Protein AF-H0E325-F1 (afdb_monomer)

Structure (mmCIF, N/CA/C/O backbone):
data_AF-H0E325-F1
#
_entry.id   AF-H0E325-F1
#
loop_
_atom_site.group_PDB
_atom_site.id
_atom_site.type_symbol
_atom_site.label_atom_id
_atom_site.label_alt_id
_atom_site.label_comp_id
_atom_site.label_asym_id
_atom_site.label_entity_id
_atom_site.label_seq_id
_atom_site.pdbx_PDB_ins_code
_atom_site.Cartn_x
_atom_site.Cartn_y
_atom_site.Cartn_z
_atom_site.occupancy
_atom_site.B_iso_or_equiv
_atom_site.auth_seq_id
_atom_site.auth_comp_id
_atom_site.auth_asym_id
_atom_site.auth_atom_id
_atom_site.pdbx_PDB_model_num
ATOM 1 N N . MET A 1 1 ? -20.966 -1.957 -8.259 1.00 52.84 1 MET A N 1
ATOM 2 C CA . MET A 1 1 ? -20.353 -0.787 -7.591 1.00 52.84 1 MET A CA 1
ATOM 3 C C . MET A 1 1 ? -18.912 -0.720 -8.062 1.00 52.84 1 MET A C 1
ATOM 5 O O . MET A 1 1 ? -18.316 -1.773 -8.241 1.00 52.84 1 MET A O 1
ATOM 9 N N . THR A 1 2 ? -18.382 0.460 -8.349 1.00 86.50 2 THR A N 1
ATOM 10 C CA . THR A 1 2 ? -16.949 0.639 -8.628 1.00 86.50 2 THR A CA 1
ATOM 11 C C . THR A 1 2 ? -16.149 0.508 -7.328 1.00 86.50 2 THR A C 1
ATOM 13 O O . THR A 1 2 ? -16.736 0.579 -6.248 1.00 86.50 2 THR A O 1
ATOM 16 N N . ALA A 1 3 ? -14.838 0.277 -7.420 1.00 94.88 3 ALA A N 1
ATOM 17 C CA . ALA A 1 3 ? -13.956 0.323 -6.256 1.00 94.88 3 ALA A CA 1
ATOM 18 C C . ALA A 1 3 ? -14.007 1.713 -5.584 1.00 94.88 3 ALA A C 1
ATOM 20 O O . ALA A 1 3 ? -14.199 2.723 -6.264 1.00 94.88 3 ALA A O 1
ATOM 21 N N . ILE A 1 4 ? -13.857 1.748 -4.263 1.00 97.56 4 ILE A N 1
ATOM 22 C CA . ILE A 1 4 ? -13.925 2.924 -3.397 1.00 97.56 4 ILE A CA 1
ATOM 23 C C . ILE A 1 4 ? -12.589 3.009 -2.662 1.00 97.56 4 ILE A C 1
ATOM 25 O O . ILE A 1 4 ? -12.263 2.120 -1.878 1.00 97.56 4 ILE A O 1
ATOM 29 N N . ASP A 1 5 ? -11.814 4.056 -2.930 1.00 98.00 5 ASP A N 1
ATOM 30 C CA . ASP A 1 5 ? -10.609 4.369 -2.159 1.00 98.00 5 ASP A CA 1
ATOM 31 C C . ASP A 1 5 ? -11.036 4.980 -0.822 1.00 98.00 5 ASP A C 1
ATOM 33 O O . ASP A 1 5 ? -11.627 6.059 -0.808 1.00 98.00 5 ASP A O 1
ATOM 37 N N . ILE A 1 6 ? -10.759 4.284 0.278 1.00 98.31 6 ILE A N 1
ATOM 38 C CA . ILE A 1 6 ? -11.086 4.731 1.639 1.00 98.31 6 ILE A CA 1
ATOM 39 C C . ILE A 1 6 ? -9.834 5.241 2.361 1.00 98.31 6 ILE A C 1
ATOM 41 O O . ILE A 1 6 ? -9.751 5.176 3.584 1.00 98.31 6 ILE A O 1
ATOM 45 N N . SER A 1 7 ? -8.842 5.726 1.607 1.00 98.00 7 SER A N 1
ATOM 46 C CA . SER A 1 7 ? -7.568 6.195 2.153 1.00 98.00 7 SER A CA 1
ATOM 47 C C . SER A 1 7 ? -7.468 7.719 2.182 1.00 98.00 7 SER A C 1
ATOM 49 O O . SER A 1 7 ? -7.689 8.406 1.175 1.00 98.00 7 SER A O 1
ATOM 51 N N . MET A 1 8 ? -7.022 8.241 3.317 1.00 96.56 8 MET A N 1
ATOM 52 C CA . MET A 1 8 ? -6.625 9.628 3.514 1.00 96.56 8 MET A CA 1
ATOM 53 C C . MET A 1 8 ? -5.239 9.873 2.911 1.00 96.56 8 MET A C 1
ATOM 55 O O . MET A 1 8 ? -4.301 9.120 3.172 1.00 96.56 8 MET A O 1
ATOM 59 N N . SER A 1 9 ? -5.089 10.946 2.126 1.00 95.88 9 SER A N 1
ATOM 60 C CA . SER A 1 9 ? -3.762 11.365 1.662 1.00 95.88 9 SER A CA 1
ATOM 61 C C . SER A 1 9 ? -2.897 11.834 2.833 1.00 95.88 9 SER A C 1
ATOM 63 O O . SER A 1 9 ? -3.380 12.526 3.731 1.00 95.88 9 SER A O 1
ATOM 65 N N . VAL A 1 10 ? -1.606 11.520 2.776 1.00 97.44 10 VAL A N 1
ATOM 66 C CA . VAL A 1 10 ? -0.579 12.006 3.697 1.00 97.44 10 VAL A CA 1
ATOM 67 C C . VAL A 1 10 ? -0.067 13.354 3.207 1.00 97.44 10 VAL A C 1
ATOM 69 O O . VAL A 1 10 ? 0.354 13.484 2.059 1.00 97.44 10 VAL A O 1
ATOM 72 N N . PHE A 1 11 ? -0.105 14.370 4.066 1.00 96.50 11 PHE A N 1
ATOM 73 C CA . PHE A 1 11 ? 0.420 15.702 3.767 1.00 96.50 11 PHE A CA 1
ATOM 74 C C . PHE A 1 11 ? 0.798 16.448 5.054 1.00 96.50 11 PHE A C 1
ATOM 76 O O . PHE A 1 11 ? 0.156 16.237 6.087 1.00 96.50 11 PHE A O 1
ATOM 83 N N . PRO A 1 12 ? 1.789 17.357 5.012 1.00 95.38 12 PRO A N 1
ATOM 84 C CA . PRO A 1 12 ? 2.077 18.234 6.143 1.00 95.38 12 PRO A CA 1
ATOM 85 C C . PRO A 1 12 ? 0.849 19.072 6.527 1.00 95.38 12 PRO A C 1
ATOM 87 O O . PRO A 1 12 ? 0.294 19.789 5.693 1.00 95.38 12 PRO A O 1
ATOM 90 N N . GLY A 1 13 ? 0.431 18.997 7.791 1.00 93.56 13 GLY A N 1
ATOM 91 C CA . GLY A 1 13 ? -0.750 19.693 8.313 1.00 93.56 13 GLY A CA 1
ATOM 92 C C . GLY A 1 13 ? -2.027 18.850 8.351 1.00 93.56 13 GLY A C 1
ATOM 93 O O . GLY A 1 13 ? -3.088 19.389 8.656 1.00 93.56 13 GLY A O 1
ATOM 94 N N . MET A 1 14 ? -1.958 17.552 8.046 1.00 94.56 14 MET A N 1
ATOM 95 C CA . MET A 1 14 ? -3.084 16.635 8.241 1.00 94.56 14 MET A CA 1
ATOM 96 C C . MET A 1 14 ? -3.382 16.382 9.728 1.00 94.56 14 MET A C 1
ATOM 98 O O . MET A 1 14 ? -2.518 16.575 10.589 1.00 94.56 14 MET A O 1
ATOM 102 N N . LEU A 1 15 ? -4.584 15.879 10.034 1.00 93.50 15 LEU A N 1
ATOM 103 C CA . LEU A 1 15 ? -4.890 15.340 11.360 1.00 93.50 15 LEU A CA 1
ATOM 104 C C . LEU A 1 15 ? -3.925 14.200 11.702 1.00 93.50 15 LEU A C 1
ATOM 106 O O . LEU A 1 15 ? -3.900 13.174 11.019 1.00 93.50 15 LEU A O 1
ATOM 110 N N . HIS A 1 16 ? -3.143 14.394 12.761 1.00 91.81 16 HIS A N 1
ATOM 111 C CA . HIS A 1 16 ? -2.135 13.442 13.203 1.00 91.81 16 HIS A CA 1
ATOM 112 C C . HIS A 1 16 ? -1.891 13.586 14.719 1.00 91.81 16 HIS A C 1
ATOM 114 O O . HIS A 1 16 ? -1.746 14.718 15.191 1.00 91.81 16 HIS A O 1
ATOM 120 N N . PRO A 1 17 ? -1.815 12.484 15.492 1.00 83.06 17 PRO A N 1
ATOM 121 C CA . PRO A 1 17 ? -1.718 12.537 16.957 1.00 83.06 17 PRO A CA 1
ATOM 122 C C . PRO A 1 17 ? -0.326 12.931 17.479 1.00 83.06 17 PRO A C 1
ATOM 124 O O . PRO A 1 17 ? -0.172 13.285 18.647 1.00 83.06 17 PRO A O 1
ATOM 127 N N . GLY A 1 18 ? 0.700 12.862 16.626 1.00 86.56 18 GLY A N 1
ATOM 128 C CA . GLY A 1 18 ? 2.094 13.140 16.976 1.00 86.56 18 GLY A CA 1
ATOM 129 C C . GLY A 1 18 ? 2.758 14.184 16.079 1.00 86.56 18 GLY A C 1
ATOM 130 O O . GLY A 1 18 ? 2.104 15.047 15.497 1.00 86.56 18 GLY A O 1
ATOM 131 N N . ARG A 1 19 ? 4.086 14.082 15.927 1.00 91.31 19 ARG A N 1
ATOM 132 C CA . ARG A 1 19 ? 4.852 14.939 15.006 1.00 91.31 19 ARG A CA 1
ATOM 133 C C . ARG A 1 19 ? 4.289 14.828 13.588 1.00 91.31 19 ARG A C 1
ATOM 135 O O . ARG A 1 19 ? 4.073 13.723 13.106 1.00 91.31 19 ARG A O 1
ATOM 142 N N . GLN A 1 20 ? 4.074 15.978 12.960 1.00 94.56 20 GLN A N 1
ATOM 143 C CA . GLN A 1 20 ? 3.557 16.080 11.598 1.00 94.56 20 GLN A CA 1
ATOM 144 C C . GLN A 1 20 ? 4.503 15.420 10.583 1.00 94.56 20 GLN A C 1
ATOM 146 O O . GLN A 1 20 ? 5.721 15.498 10.772 1.00 94.56 20 GLN A O 1
ATOM 151 N N . PRO A 1 21 ? 3.968 14.803 9.510 1.00 96.56 21 PRO A N 1
ATOM 152 C CA . PRO A 1 21 ? 4.792 14.361 8.398 1.00 96.56 21 PRO A CA 1
ATOM 153 C C . PRO A 1 21 ? 5.432 15.562 7.699 1.00 96.56 21 PRO A C 1
ATOM 155 O O . PRO A 1 21 ? 4.821 16.621 7.538 1.00 96.56 21 PRO A O 1
ATOM 158 N N . GLU A 1 22 ? 6.668 15.377 7.261 1.00 97.44 22 GLU A N 1
ATOM 159 C CA . GLU A 1 22 ? 7.464 16.375 6.553 1.00 97.44 22 GLU A CA 1
ATOM 160 C C . GLU A 1 22 ? 7.937 15.777 5.225 1.00 97.44 22 GLU A C 1
ATOM 162 O O . GLU A 1 22 ? 8.350 14.618 5.180 1.00 97.44 22 GLU A O 1
ATOM 167 N N . SER A 1 23 ? 7.916 16.564 4.150 1.00 96.75 23 SER A N 1
ATOM 168 C CA . SER A 1 23 ? 8.503 16.186 2.863 1.00 96.75 23 SER A CA 1
ATOM 169 C C . SER A 1 23 ? 9.579 17.185 2.446 1.00 96.75 23 SER A C 1
ATOM 171 O O . SER A 1 23 ? 9.566 18.352 2.847 1.00 96.75 23 SER A O 1
ATOM 173 N N . ARG A 1 24 ? 10.548 16.718 1.659 1.00 96.88 24 ARG A N 1
ATOM 174 C CA . ARG A 1 24 ? 11.585 17.550 1.041 1.00 96.88 24 ARG A CA 1
ATOM 175 C C . ARG A 1 24 ? 11.959 16.997 -0.325 1.00 96.88 24 ARG A C 1
ATOM 177 O O . ARG A 1 24 ? 12.140 15.788 -0.455 1.00 96.88 24 ARG A O 1
ATOM 184 N N . TYR A 1 25 ? 12.125 17.884 -1.298 1.00 96.88 25 TYR A N 1
ATOM 185 C CA . TYR A 1 25 ? 12.738 17.522 -2.570 1.00 96.88 25 TYR A CA 1
ATOM 186 C C . TYR A 1 25 ? 14.224 17.229 -2.354 1.00 96.88 25 TYR A C 1
ATOM 188 O O . TYR A 1 25 ? 14.928 17.977 -1.671 1.00 96.88 25 TYR A O 1
ATOM 196 N N . MET A 1 26 ? 14.663 16.106 -2.901 1.00 97.38 26 MET A N 1
ATOM 197 C CA . MET A 1 26 ? 16.060 15.714 -3.045 1.00 97.38 26 MET A CA 1
ATOM 198 C C . MET A 1 26 ? 16.575 16.092 -4.433 1.00 97.38 26 MET A C 1
ATOM 200 O O . MET A 1 26 ? 17.715 16.527 -4.542 1.00 97.38 26 MET A O 1
ATOM 204 N N . GLU A 1 27 ? 15.710 15.958 -5.438 1.00 97.19 27 GLU A N 1
ATOM 205 C CA . GLU A 1 27 ? 15.921 16.358 -6.828 1.00 97.19 27 GLU A CA 1
ATOM 206 C C . GLU A 1 27 ? 14.656 17.052 -7.332 1.00 97.19 27 GLU A C 1
ATOM 208 O O . GLU A 1 27 ? 13.545 16.743 -6.870 1.00 97.19 27 GLU A O 1
ATOM 213 N N . ARG A 1 28 ? 14.823 18.016 -8.237 1.00 97.50 28 ARG A N 1
ATOM 214 C CA . ARG A 1 28 ? 13.717 18.769 -8.817 1.00 97.50 28 ARG A CA 1
ATOM 215 C C . ARG A 1 28 ? 14.012 19.221 -10.245 1.00 97.50 28 ARG A C 1
ATOM 217 O O . ARG A 1 28 ? 14.973 19.954 -10.485 1.00 97.50 28 ARG A O 1
ATOM 224 N N . ILE A 1 29 ? 13.112 18.909 -11.178 1.00 97.56 29 ILE A N 1
ATOM 225 C CA . ILE A 1 29 ? 13.258 19.289 -12.598 1.00 97.56 29 ILE A CA 1
ATOM 226 C C . ILE A 1 29 ? 13.383 20.810 -12.748 1.00 97.56 29 ILE A C 1
ATOM 228 O O . ILE A 1 29 ? 14.253 21.311 -13.462 1.00 97.56 29 ILE A O 1
ATOM 232 N N . ALA A 1 30 ? 12.568 21.565 -12.007 1.00 96.38 30 ALA A N 1
ATOM 233 C CA . ALA A 1 30 ? 12.618 23.027 -11.985 1.00 96.38 30 ALA A CA 1
ATOM 234 C C . ALA A 1 30 ? 13.984 23.611 -11.558 1.00 96.38 30 ALA A C 1
ATOM 236 O O . ALA A 1 30 ? 14.285 24.756 -11.907 1.00 96.38 30 ALA A O 1
ATOM 237 N N . ASP A 1 31 ? 14.802 22.841 -10.832 1.00 97.12 31 ASP A N 1
ATOM 238 C CA . ASP A 1 31 ? 16.145 23.222 -10.381 1.00 97.12 31 ASP A CA 1
ATOM 239 C C . ASP A 1 31 ? 17.261 22.664 -11.299 1.00 97.12 31 ASP A C 1
ATOM 241 O O . ASP A 1 31 ? 18.440 22.966 -11.102 1.00 97.12 31 ASP A O 1
ATOM 245 N N . GLY A 1 32 ? 16.891 21.943 -12.366 1.00 96.38 32 GLY A N 1
ATOM 246 C CA . GLY A 1 32 ? 17.791 21.408 -13.393 1.00 96.38 32 GLY A CA 1
ATOM 247 C C . GLY A 1 32 ? 18.164 19.933 -13.228 1.00 96.38 32 GLY A C 1
ATOM 248 O O . GLY A 1 32 ? 18.994 19.449 -14.001 1.00 96.38 32 GLY A O 1
ATOM 249 N N . ASP A 1 33 ? 17.579 19.236 -12.253 1.00 97.00 33 ASP A N 1
ATOM 250 C CA . ASP A 1 33 ? 17.737 17.789 -12.078 1.00 97.00 33 ASP A CA 1
ATOM 251 C C . ASP A 1 33 ? 16.962 17.006 -13.160 1.00 97.00 33 ASP A C 1
ATOM 253 O O . ASP A 1 33 ? 16.037 17.548 -13.773 1.00 97.00 33 ASP A O 1
ATOM 257 N N . PRO A 1 34 ? 17.323 15.738 -13.440 1.00 94.69 34 PRO A N 1
ATOM 258 C CA . PRO A 1 34 ? 16.648 14.949 -14.473 1.00 94.69 34 PRO A CA 1
ATOM 259 C C . PRO A 1 34 ? 15.198 14.587 -14.122 1.00 94.69 34 PRO A C 1
ATOM 261 O O . PRO A 1 34 ? 14.391 14.415 -15.033 1.00 94.69 34 PRO A O 1
ATOM 264 N N . GLY A 1 35 ? 14.872 14.492 -12.832 1.00 97.12 35 GLY A N 1
ATOM 265 C CA . GLY A 1 35 ? 13.548 14.145 -12.331 1.00 97.12 35 GLY A CA 1
ATOM 266 C C . GLY A 1 35 ? 13.230 14.850 -11.013 1.00 97.12 35 GLY A C 1
ATOM 267 O O . GLY A 1 35 ? 14.063 15.540 -10.421 1.00 97.12 35 GLY A O 1
ATOM 268 N N . ASN A 1 36 ? 11.995 14.692 -10.556 1.00 98.44 36 ASN A N 1
ATOM 269 C CA . ASN A 1 36 ? 11.590 15.040 -9.202 1.00 98.44 36 ASN A CA 1
ATOM 270 C C . ASN A 1 36 ? 11.837 13.826 -8.305 1.00 98.44 36 ASN A C 1
ATOM 272 O O . ASN A 1 36 ? 11.516 12.713 -8.698 1.00 98.44 36 ASN A O 1
ATOM 276 N N . VAL A 1 37 ? 12.407 14.019 -7.116 1.00 98.00 37 VAL A N 1
ATOM 277 C CA . VAL A 1 37 ? 12.582 12.946 -6.123 1.00 98.00 37 VAL A CA 1
ATOM 278 C C . VAL A 1 37 ? 12.306 13.512 -4.743 1.00 98.00 37 VAL A C 1
ATOM 280 O O . VAL A 1 37 ? 12.986 14.438 -4.293 1.00 98.00 37 VAL A O 1
ATOM 283 N N . THR A 1 38 ? 11.347 12.936 -4.033 1.00 98.00 38 THR A N 1
ATOM 284 C CA . THR A 1 38 ? 10.900 13.398 -2.724 1.00 98.00 38 THR A CA 1
ATOM 285 C C . THR A 1 38 ? 11.310 12.430 -1.625 1.00 98.00 38 THR A C 1
ATOM 287 O O . THR A 1 38 ? 11.277 11.204 -1.739 1.00 98.00 38 THR A O 1
ATOM 290 N N . ARG A 1 39 ? 11.677 12.993 -0.477 1.00 97.81 39 ARG A N 1
ATOM 291 C CA . ARG A 1 39 ? 11.912 12.236 0.744 1.00 97.81 39 ARG A CA 1
ATOM 292 C C . ARG A 1 39 ? 10.969 12.665 1.851 1.00 97.81 39 ARG A C 1
ATOM 294 O O . ARG A 1 39 ? 10.816 13.857 2.115 1.00 97.81 39 ARG A O 1
ATOM 301 N N . TRP A 1 40 ? 10.404 11.678 2.532 1.00 98.00 40 TRP A N 1
ATOM 302 C CA . TRP A 1 40 ? 9.411 11.847 3.579 1.00 98.00 40 TRP A CA 1
ATOM 303 C C . TRP A 1 40 ? 9.990 11.462 4.935 1.00 98.00 40 TRP A C 1
ATOM 305 O O . TRP A 1 40 ? 10.669 10.448 5.072 1.00 98.00 40 TRP A O 1
ATOM 315 N N . TYR A 1 41 ? 9.718 12.281 5.945 1.00 97.44 41 TYR A N 1
ATOM 316 C CA . TYR A 1 41 ? 9.896 11.925 7.344 1.00 97.44 41 TYR A CA 1
ATOM 317 C C . TYR A 1 41 ? 8.517 11.847 8.001 1.00 97.44 41 TYR A C 1
ATOM 319 O O . TYR A 1 41 ? 7.835 12.864 8.128 1.00 97.44 41 TYR A O 1
ATOM 327 N N . MET A 1 42 ? 8.084 10.647 8.385 1.00 96.44 42 MET A N 1
ATOM 328 C CA . MET A 1 42 ? 6.727 10.401 8.892 1.00 96.44 42 MET A CA 1
ATOM 329 C C . MET A 1 42 ? 6.680 9.258 9.910 1.00 96.44 42 MET A C 1
ATOM 331 O O . MET A 1 42 ? 7.611 8.459 10.003 1.00 96.44 42 MET A O 1
ATOM 335 N N . GLY A 1 43 ? 5.615 9.203 10.708 1.00 95.81 43 GLY A N 1
ATOM 336 C CA . GLY A 1 43 ? 5.358 8.080 11.607 1.00 95.81 43 GLY A CA 1
ATOM 337 C C . GLY A 1 43 ? 4.865 6.853 10.850 1.00 95.81 43 GLY A C 1
ATOM 338 O O . GLY A 1 43 ? 4.289 6.967 9.771 1.00 95.81 43 GLY A O 1
ATOM 339 N N . ALA A 1 44 ? 5.053 5.676 11.440 1.00 96.31 44 ALA A N 1
ATOM 340 C CA . ALA A 1 44 ? 4.416 4.452 10.956 1.00 96.31 44 ALA A CA 1
ATOM 341 C C . ALA A 1 44 ? 2.872 4.530 11.006 1.00 96.31 44 ALA A C 1
ATOM 343 O O . ALA A 1 44 ? 2.194 3.921 10.185 1.00 96.31 44 ALA A O 1
ATOM 344 N N . HIS A 1 45 ? 2.344 5.355 11.917 1.00 96.62 45 HIS A N 1
ATOM 345 C CA . HIS A 1 45 ? 0.918 5.608 12.156 1.00 96.62 45 HIS A CA 1
ATOM 346 C C . HIS A 1 45 ? 0.390 6.863 11.429 1.00 96.62 45 HIS A C 1
ATOM 348 O O . HIS A 1 45 ? -0.464 7.589 11.936 1.00 96.62 45 HIS A O 1
ATOM 354 N N . THR A 1 46 ? 0.971 7.212 10.276 1.00 95.81 46 THR A N 1
ATOM 355 C CA . THR A 1 46 ? 0.607 8.432 9.541 1.00 95.81 46 THR A CA 1
ATOM 356 C C . THR A 1 46 ? -0.399 8.144 8.427 1.00 95.81 46 THR A C 1
ATOM 358 O O . THR A 1 46 ? -0.110 7.387 7.503 1.00 95.81 46 THR A O 1
ATOM 361 N N . GLY A 1 47 ? -1.536 8.846 8.456 1.00 95.19 47 GLY A N 1
ATOM 362 C CA . GLY A 1 47 ? -2.597 8.695 7.463 1.00 95.19 47 GLY A CA 1
ATOM 363 C C . GLY A 1 47 ? -3.333 7.380 7.624 1.00 95.19 47 GLY A C 1
ATOM 364 O O . GLY A 1 47 ? -3.314 6.783 8.699 1.00 95.19 47 GLY A O 1
ATOM 365 N N . THR A 1 48 ? -4.005 6.929 6.565 1.00 98.25 48 THR A N 1
ATOM 366 C CA . THR A 1 48 ? -4.566 5.578 6.590 1.00 98.25 48 THR A CA 1
ATOM 367 C C . THR A 1 48 ? -3.428 4.585 6.738 1.00 98.25 48 THR A C 1
ATOM 369 O O . THR A 1 48 ? -2.502 4.572 5.927 1.00 98.25 48 THR A O 1
ATOM 372 N N . HIS A 1 49 ? -3.470 3.786 7.793 1.00 98.50 49 HIS A N 1
ATOM 373 C CA . HIS A 1 49 ? -2.373 2.902 8.150 1.00 98.50 49 HIS A CA 1
ATOM 374 C C . HIS A 1 49 ? -2.899 1.630 8.801 1.00 98.50 49 HIS A C 1
ATOM 376 O O . HIS A 1 49 ? -4.038 1.573 9.266 1.00 98.50 49 HIS A O 1
ATOM 382 N N . VAL A 1 50 ? -2.059 0.604 8.792 1.00 98.62 50 VAL A N 1
ATOM 383 C CA . VAL A 1 50 ? -2.318 -0.671 9.456 1.00 98.62 50 VAL A CA 1
ATOM 384 C C . VAL A 1 50 ? -1.427 -0.745 10.678 1.00 98.62 50 VAL A C 1
ATOM 386 O O . VAL A 1 50 ? -0.219 -0.545 10.548 1.00 98.62 50 VAL A O 1
ATOM 389 N N . GLU A 1 51 ? -1.997 -1.080 11.829 1.00 98.31 51 GLU A N 1
ATOM 390 C CA . GLU A 1 51 ? -1.226 -1.412 13.022 1.00 98.31 51 GLU A CA 1
ATOM 391 C C . GLU A 1 51 ? -1.255 -2.920 13.242 1.00 98.31 51 GLU A C 1
ATOM 393 O O . GLU A 1 51 ? -2.306 -3.566 13.315 1.00 98.31 51 GLU A O 1
ATOM 398 N N . ALA A 1 52 ? -0.064 -3.489 13.337 1.00 98.19 52 ALA A N 1
ATOM 399 C CA . ALA A 1 52 ? 0.129 -4.880 13.670 1.00 98.19 52 ALA A CA 1
ATOM 400 C C . ALA A 1 52 ? 0.075 -5.071 15.198 1.00 98.19 52 ALA A C 1
ATOM 402 O O . ALA A 1 52 ? 0.347 -4.131 15.953 1.00 98.19 52 ALA A O 1
ATOM 403 N N . PRO A 1 53 ? -0.183 -6.297 15.692 1.00 98.38 53 PRO A N 1
ATOM 404 C CA . PRO A 1 53 ? -0.245 -6.568 17.130 1.00 98.38 53 PRO A CA 1
ATOM 405 C C . PRO A 1 53 ? 1.001 -6.122 17.915 1.00 98.38 53 PRO A C 1
ATOM 407 O O . PRO A 1 53 ? 0.908 -5.829 19.107 1.00 98.38 53 PRO A O 1
ATOM 410 N N . LEU A 1 54 ? 2.168 -6.034 17.263 1.00 98.19 54 LEU A N 1
ATOM 411 C CA . LEU A 1 54 ? 3.397 -5.496 17.850 1.00 98.19 54 LEU A CA 1
ATOM 412 C C . LEU A 1 54 ? 3.232 -4.078 18.429 1.00 98.19 54 LEU A C 1
ATOM 414 O O . LEU A 1 54 ? 3.984 -3.724 19.334 1.00 98.19 54 LEU A O 1
ATOM 418 N N . HIS A 1 55 ? 2.265 -3.275 17.971 1.00 97.44 55 HIS A N 1
ATOM 419 C CA . HIS A 1 55 ? 2.042 -1.918 18.481 1.00 97.44 55 HIS A CA 1
ATOM 420 C C . HIS A 1 55 ? 1.846 -1.886 20.000 1.00 97.44 55 HIS A C 1
ATOM 422 O O . HIS A 1 55 ? 2.491 -1.095 20.684 1.00 97.44 55 HIS A O 1
ATOM 428 N N . THR A 1 56 ? 1.052 -2.801 20.561 1.00 97.19 56 THR A N 1
ATOM 429 C CA . THR A 1 56 ? 0.768 -2.835 22.008 1.00 97.19 56 THR A CA 1
ATOM 430 C C . THR A 1 56 ? 0.984 -4.199 22.668 1.00 97.19 56 THR A C 1
ATOM 432 O O . THR A 1 56 ? 0.792 -4.326 23.879 1.00 97.19 56 THR A O 1
ATOM 435 N N . ALA A 1 57 ? 1.452 -5.212 21.928 1.00 96.94 57 ALA A N 1
ATOM 436 C CA . ALA A 1 57 ? 1.828 -6.519 22.468 1.00 96.94 57 ALA A CA 1
ATOM 437 C C . ALA A 1 57 ? 3.305 -6.850 22.181 1.00 96.94 57 ALA A C 1
ATOM 439 O O . ALA A 1 57 ? 3.708 -7.016 21.035 1.00 96.94 57 ALA A O 1
ATOM 440 N N . ALA A 1 58 ? 4.110 -7.047 23.234 1.00 91.00 58 ALA A N 1
ATOM 441 C CA . ALA A 1 58 ? 5.564 -7.270 23.136 1.00 91.00 58 ALA A CA 1
ATOM 442 C C . ALA A 1 58 ? 5.989 -8.542 22.365 1.00 91.00 58 ALA A C 1
ATOM 444 O O . ALA A 1 58 ? 7.156 -8.689 22.019 1.00 91.00 58 ALA A O 1
ATOM 445 N N . GLY A 1 59 ? 5.059 -9.463 22.095 1.00 92.31 59 GLY A N 1
ATOM 446 C CA . GLY A 1 59 ? 5.266 -10.640 21.240 1.00 92.31 59 GLY A CA 1
ATOM 447 C C . GLY A 1 59 ? 4.324 -10.692 20.036 1.00 92.31 59 GLY A C 1
ATOM 448 O O . GLY A 1 59 ? 4.134 -11.762 19.460 1.00 92.31 59 GLY A O 1
ATOM 449 N N . GLY A 1 60 ? 3.673 -9.573 19.714 1.00 96.38 60 GLY A N 1
ATOM 450 C CA . GLY A 1 60 ? 2.769 -9.461 18.580 1.00 96.38 60 GLY A CA 1
ATOM 451 C C . GLY A 1 60 ? 3.509 -9.527 17.244 1.00 96.38 60 GLY A C 1
ATOM 452 O O . GLY A 1 60 ? 4.698 -9.223 17.159 1.00 96.38 60 GLY A O 1
ATOM 453 N N . ALA A 1 61 ? 2.795 -9.924 16.190 1.00 97.56 61 ALA A N 1
ATOM 454 C CA . ALA A 1 61 ? 3.329 -9.885 14.833 1.00 97.56 61 ALA A CA 1
ATOM 455 C C . ALA A 1 61 ? 3.672 -8.441 14.426 1.00 97.56 61 ALA A C 1
ATOM 457 O O . ALA A 1 61 ? 2.941 -7.512 14.776 1.00 97.56 61 ALA A O 1
ATOM 458 N N . SER A 1 62 ? 4.771 -8.267 13.689 1.00 97.44 62 SER A N 1
ATOM 459 C CA . SER A 1 62 ? 5.126 -7.006 13.032 1.00 97.44 62 SER A CA 1
ATOM 460 C C . SER A 1 62 ? 4.336 -6.824 11.734 1.00 97.44 62 SER A C 1
ATOM 462 O O . SER A 1 62 ? 3.768 -7.781 11.202 1.00 97.44 62 SER A O 1
ATOM 464 N N . ILE A 1 63 ? 4.325 -5.604 11.198 1.00 96.94 63 ILE A N 1
ATOM 465 C CA . ILE A 1 63 ? 3.608 -5.272 9.964 1.00 96.94 63 ILE A CA 1
ATOM 466 C C . ILE A 1 63 ? 4.089 -6.111 8.774 1.00 96.94 63 ILE A C 1
ATOM 468 O O . ILE A 1 63 ? 3.270 -6.691 8.068 1.00 96.94 63 ILE A O 1
ATOM 472 N N . GLY A 1 64 ? 5.406 -6.284 8.613 1.00 94.69 64 GLY A N 1
ATOM 473 C CA . GLY A 1 64 ? 5.994 -7.131 7.571 1.00 94.69 64 GLY A CA 1
ATOM 474 C C . GLY A 1 64 ? 5.750 -8.637 7.743 1.00 94.69 64 GLY A C 1
ATOM 475 O O . GLY A 1 64 ? 6.108 -9.406 6.857 1.00 94.69 64 GLY A O 1
ATOM 476 N N . ALA A 1 65 ? 5.162 -9.077 8.861 1.00 95.94 65 ALA A N 1
ATOM 477 C CA . ALA A 1 65 ? 4.793 -10.473 9.099 1.00 95.94 65 ALA A CA 1
ATOM 478 C C . ALA A 1 65 ? 3.301 -10.762 8.844 1.00 95.94 65 ALA A C 1
ATOM 480 O O . ALA A 1 65 ? 2.883 -11.919 8.936 1.00 95.94 65 ALA A O 1
ATOM 481 N N . LEU A 1 66 ? 2.484 -9.741 8.555 1.00 96.81 66 LEU A N 1
ATOM 482 C CA . LEU A 1 66 ? 1.062 -9.928 8.275 1.00 96.81 66 LEU A CA 1
ATOM 483 C C . LEU A 1 66 ? 0.861 -10.528 6.877 1.00 96.81 66 LEU A C 1
ATOM 485 O O . LEU A 1 66 ? 1.389 -10.028 5.889 1.00 96.81 66 LEU A O 1
ATOM 489 N N . GLY A 1 67 ? 0.071 -11.599 6.789 1.00 95.81 67 GLY A N 1
ATOM 490 C CA . GLY A 1 67 ? -0.227 -12.267 5.521 1.00 95.81 67 GLY A CA 1
ATOM 491 C C . GLY A 1 67 ? -1.314 -11.564 4.705 1.00 95.81 67 GLY A C 1
ATOM 492 O O . GLY A 1 67 ? -2.249 -10.971 5.253 1.00 95.81 67 GLY A O 1
ATOM 493 N N . LEU A 1 68 ? -1.262 -11.710 3.376 1.00 96.19 68 LEU A N 1
ATOM 494 C CA . LEU A 1 68 ? -2.325 -11.224 2.486 1.00 96.19 68 LEU A CA 1
ATOM 495 C C . LEU A 1 68 ? -3.696 -11.830 2.810 1.00 96.19 68 LEU A C 1
ATOM 497 O O . LEU A 1 68 ? -4.711 -11.175 2.603 1.00 96.19 68 LEU A O 1
ATOM 501 N N . ASP A 1 69 ? -3.763 -13.046 3.358 1.00 95.25 69 ASP A N 1
ATOM 502 C CA . ASP A 1 69 ? -5.027 -13.656 3.776 1.00 95.25 69 ASP A CA 1
ATOM 503 C C . ASP A 1 69 ? -5.675 -12.932 4.965 1.00 95.25 69 ASP A C 1
ATOM 505 O O . ASP A 1 69 ? -6.854 -13.142 5.231 1.00 95.25 69 ASP A O 1
ATOM 509 N N . LEU A 1 70 ? -4.945 -12.088 5.695 1.00 97.06 70 LEU A N 1
ATOM 510 C CA . LEU A 1 70 ? -5.501 -11.182 6.694 1.00 97.06 70 LEU A CA 1
ATOM 511 C C . LEU A 1 70 ? -5.918 -9.857 6.054 1.00 97.06 70 LEU A C 1
ATOM 513 O O . LEU A 1 70 ? -7.009 -9.363 6.332 1.00 97.06 70 LEU A O 1
ATOM 517 N N . LEU A 1 71 ? -5.078 -9.319 5.177 1.00 98.00 71 LEU A N 1
ATOM 518 C CA . LEU A 1 71 ? -5.191 -7.965 4.635 1.00 98.00 71 LEU A CA 1
ATOM 519 C C . LEU A 1 71 ? -6.128 -7.843 3.418 1.00 98.00 71 LEU A C 1
ATOM 521 O O . LEU A 1 71 ? -6.639 -6.764 3.117 1.00 98.00 71 LEU A O 1
ATOM 525 N N . VAL A 1 72 ? -6.389 -8.956 2.733 1.00 97.62 72 VAL A N 1
ATOM 526 C CA . VAL A 1 72 ? -7.218 -9.032 1.528 1.00 97.62 72 VAL A CA 1
ATOM 527 C C . VAL A 1 72 ? -8.339 -10.048 1.726 1.00 97.62 72 VAL A C 1
ATOM 529 O O . VAL A 1 72 ? -8.114 -11.185 2.146 1.00 97.62 72 VAL A O 1
ATOM 532 N N . GLY A 1 73 ? -9.569 -9.652 1.404 1.00 95.88 73 GLY A N 1
ATOM 533 C CA . GLY A 1 73 ? -10.723 -10.550 1.389 1.00 95.88 73 GLY A CA 1
ATOM 534 C C . GLY A 1 73 ? -11.996 -9.919 1.930 1.00 95.88 73 GLY A C 1
ATOM 535 O O . GLY A 1 73 ? -12.105 -8.705 2.070 1.00 95.88 73 GLY A O 1
ATOM 536 N N . GLU A 1 74 ? -12.988 -10.755 2.225 1.00 96.38 74 GLU A N 1
ATOM 537 C CA . GLU A 1 74 ? -14.296 -10.281 2.671 1.00 96.38 74 GLU A CA 1
ATOM 538 C C . GLU A 1 74 ? -14.218 -9.465 3.973 1.00 96.38 74 GLU A C 1
ATOM 540 O O . GLU A 1 74 ? -13.603 -9.891 4.958 1.00 96.38 74 GLU A O 1
ATOM 545 N N . ALA A 1 75 ? -14.874 -8.306 3.965 1.00 97.88 75 ALA A N 1
ATOM 546 C CA . ALA A 1 75 ? -15.045 -7.420 5.104 1.00 97.88 75 ALA A CA 1
ATOM 547 C C . ALA A 1 75 ? -16.487 -6.913 5.208 1.00 97.88 75 ALA A C 1
ATOM 549 O O . ALA A 1 75 ? -17.206 -6.777 4.210 1.00 97.88 75 ALA A O 1
ATOM 550 N N . ARG A 1 76 ? -16.903 -6.607 6.437 1.00 98.31 76 ARG A N 1
ATOM 551 C CA . ARG A 1 76 ? -18.211 -6.035 6.757 1.00 98.31 76 ARG A CA 1
ATOM 552 C C . ARG A 1 76 ? -18.068 -4.576 7.167 1.00 98.31 76 ARG A C 1
ATOM 554 O O . ARG A 1 76 ? -17.416 -4.294 8.160 1.00 98.31 76 ARG A O 1
ATOM 561 N N . VAL A 1 77 ? -18.737 -3.666 6.467 1.00 98.81 77 VAL A N 1
ATOM 562 C CA . VAL A 1 77 ? -18.936 -2.289 6.943 1.00 98.81 77 VAL A CA 1
ATOM 563 C C . VAL A 1 77 ? -20.176 -2.267 7.834 1.00 98.81 77 VAL A C 1
ATOM 565 O O . VAL A 1 77 ? -21.266 -2.646 7.387 1.00 98.81 77 VAL A O 1
ATOM 568 N N . LEU A 1 78 ? -20.010 -1.845 9.086 1.00 98.75 78 LEU A N 1
ATOM 569 C CA . LEU A 1 78 ? -21.087 -1.617 10.048 1.00 98.75 78 LEU A CA 1
ATOM 570 C C . LEU A 1 78 ? -21.379 -0.120 10.131 1.00 98.75 78 LEU A C 1
ATOM 572 O O . LEU A 1 78 ? -20.457 0.677 10.288 1.00 98.75 78 LEU A O 1
ATOM 576 N N . ASP A 1 79 ? -22.654 0.255 10.026 1.00 98.56 79 ASP A N 1
ATOM 577 C CA . ASP A 1 79 ? -23.073 1.643 10.225 1.00 98.56 79 ASP A CA 1
ATOM 578 C C . ASP A 1 79 ? -23.302 1.901 11.716 1.00 98.56 79 ASP A C 1
ATOM 580 O O . ASP A 1 79 ? -24.235 1.367 12.318 1.00 98.56 79 ASP A O 1
ATOM 584 N N . LEU A 1 80 ? -22.421 2.711 12.293 1.00 98.56 80 LEU A N 1
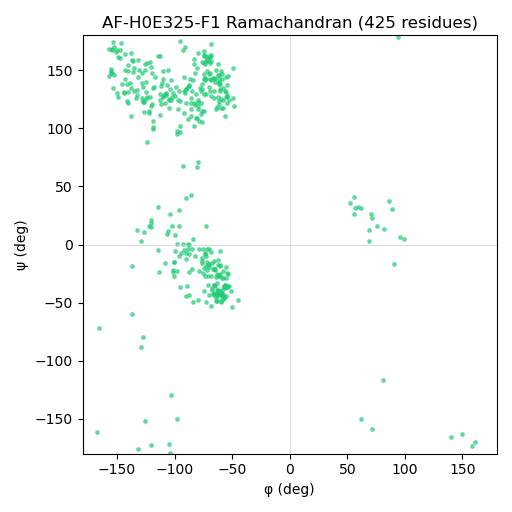ATOM 585 C CA . LEU A 1 80 ? -22.429 3.161 13.681 1.00 98.56 80 LEU A CA 1
ATOM 586 C C . LEU A 1 80 ? -22.520 4.694 13.750 1.00 98.56 80 LEU A C 1
ATOM 588 O O . LEU A 1 80 ? -22.192 5.292 14.769 1.00 98.56 80 LEU A O 1
ATOM 592 N N . THR A 1 81 ? -22.992 5.353 12.686 1.00 97.50 81 THR A N 1
ATOM 593 C CA . THR A 1 81 ? -23.114 6.824 12.619 1.00 97.50 81 THR A CA 1
ATOM 594 C C . THR A 1 81 ? -24.067 7.416 13.660 1.00 97.50 81 THR A C 1
ATOM 596 O O . THR A 1 81 ? -23.995 8.608 13.942 1.00 97.50 81 THR A O 1
ATOM 599 N N . ALA A 1 82 ? -24.941 6.594 14.251 1.00 96.81 82 ALA A N 1
ATOM 600 C CA . ALA A 1 82 ? -25.837 6.989 15.336 1.00 96.81 82 ALA A CA 1
ATOM 601 C C . ALA A 1 82 ? -25.181 6.968 16.734 1.00 96.81 82 ALA A C 1
ATOM 603 O O . ALA A 1 82 ? -25.799 7.427 17.692 1.00 96.81 82 ALA A O 1
ATOM 604 N N . VAL A 1 83 ? -23.968 6.420 16.870 1.00 97.06 83 VAL A N 1
ATOM 605 C CA . VAL A 1 83 ? -23.214 6.414 18.131 1.00 97.06 83 VAL A CA 1
ATOM 606 C C . VAL A 1 83 ? -22.514 7.764 18.291 1.00 97.06 83 VAL A C 1
ATOM 608 O O . VAL A 1 83 ? -21.836 8.220 17.376 1.00 97.06 83 VAL A O 1
ATOM 611 N N . GLU A 1 84 ? -22.672 8.410 19.448 1.00 89.88 84 GLU A N 1
ATOM 612 C CA . GLU A 1 84 ? -22.157 9.773 19.669 1.00 89.88 84 GLU A CA 1
ATOM 613 C C . GLU A 1 84 ? -20.810 9.829 20.406 1.00 89.88 84 GLU A C 1
ATOM 615 O O . GLU A 1 84 ? -20.108 10.832 20.295 1.00 89.88 84 GLU A O 1
ATOM 620 N N . SER A 1 85 ? -20.438 8.791 21.166 1.00 84.44 85 SER A N 1
ATOM 621 C CA . SER A 1 85 ? -19.228 8.829 22.004 1.00 84.44 85 SER A CA 1
ATOM 622 C C . SER A 1 85 ? -18.385 7.556 21.957 1.00 84.44 85 SER A C 1
ATOM 624 O O . SER A 1 85 ? -17.214 7.595 21.596 1.00 84.44 85 SER A O 1
ATOM 626 N N . GLU A 1 86 ? -18.954 6.419 22.342 1.00 95.75 86 GLU A N 1
ATOM 627 C CA . GLU A 1 86 ? -18.205 5.182 22.553 1.00 95.75 86 GLU A CA 1
ATOM 628 C C . GLU A 1 86 ? -19.053 4.014 22.043 1.00 95.75 86 GLU A C 1
ATOM 630 O O . GLU A 1 86 ? -20.207 3.861 22.439 1.00 95.75 86 GLU A O 1
ATOM 635 N N . ILE A 1 87 ? -18.498 3.233 21.118 1.00 98.56 87 ILE A N 1
ATOM 636 C CA . ILE A 1 87 ? -19.138 2.065 20.515 1.00 98.56 87 ILE A CA 1
ATOM 637 C C . ILE A 1 87 ? -19.116 0.945 21.545 1.00 98.56 87 ILE A C 1
ATOM 639 O O . ILE A 1 87 ? -18.048 0.436 21.889 1.00 98.56 87 ILE A O 1
ATOM 643 N N . THR A 1 88 ? -20.292 0.531 22.005 1.00 98.50 88 THR A N 1
ATOM 644 C CA . THR A 1 88 ? -20.451 -0.569 22.957 1.00 98.50 88 THR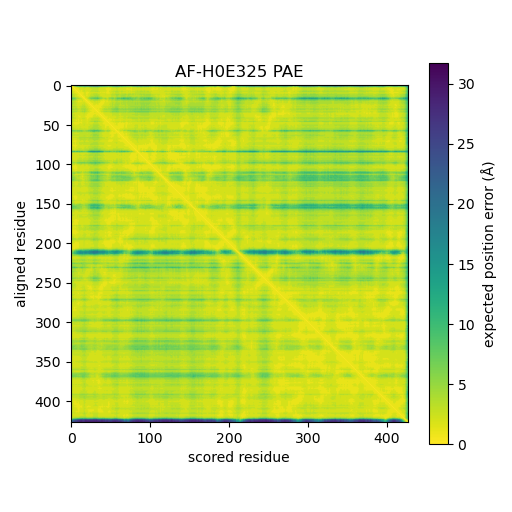 A CA 1
ATOM 645 C C . THR A 1 88 ? -20.671 -1.906 22.245 1.00 98.50 88 THR A C 1
ATOM 647 O O . THR A 1 88 ? -20.998 -1.979 21.057 1.00 98.50 88 THR A O 1
ATOM 650 N N . ALA A 1 89 ? -20.571 -3.004 22.998 1.00 98.50 89 ALA A N 1
ATOM 651 C CA . ALA A 1 89 ? -20.937 -4.330 22.504 1.00 98.50 89 ALA A CA 1
ATOM 652 C C . ALA A 1 89 ? -22.392 -4.385 21.985 1.00 98.50 89 ALA A C 1
ATOM 654 O O . ALA A 1 89 ? -22.677 -5.073 21.007 1.00 98.50 89 ALA A O 1
ATOM 655 N N . ALA A 1 90 ? -23.317 -3.645 22.609 1.00 98.44 90 ALA A N 1
ATOM 656 C CA . ALA A 1 90 ? -24.713 -3.597 22.178 1.00 98.44 90 ALA A CA 1
ATOM 657 C C . ALA A 1 90 ? -24.872 -2.902 20.818 1.00 98.44 90 ALA A C 1
ATOM 659 O O . ALA A 1 90 ? -25.668 -3.364 19.998 1.00 98.44 90 ALA A O 1
ATOM 660 N N . ASP A 1 91 ? -24.087 -1.856 20.556 1.00 98.69 91 ASP A N 1
ATOM 661 C CA . ASP A 1 91 ? -24.110 -1.133 19.281 1.00 98.69 91 ASP A CA 1
ATOM 662 C C . ASP A 1 91 ? -23.611 -2.017 18.135 1.00 98.69 91 ASP A C 1
ATOM 664 O O . ASP A 1 91 ? -24.255 -2.094 17.090 1.00 98.69 91 ASP A O 1
ATOM 668 N N . LEU A 1 92 ? -22.528 -2.776 18.353 1.00 98.69 92 LEU A N 1
ATOM 669 C CA . LEU A 1 92 ? -22.023 -3.746 17.372 1.00 98.69 92 LEU A CA 1
ATOM 670 C C . LEU A 1 92 ? -23.070 -4.818 17.029 1.00 98.69 92 LEU A C 1
ATOM 672 O O . LEU A 1 92 ? -23.273 -5.148 15.858 1.00 98.69 92 LEU A O 1
ATOM 676 N N . LEU A 1 93 ? -23.771 -5.344 18.039 1.00 98.31 93 LEU A N 1
ATOM 677 C CA . LEU A 1 93 ? -24.859 -6.307 17.838 1.00 98.31 93 LEU A CA 1
ATOM 678 C C . LEU A 1 93 ? -26.032 -5.686 17.074 1.00 98.31 93 LEU A C 1
ATOM 680 O O . LEU A 1 93 ? -26.573 -6.319 16.167 1.00 98.31 93 LEU A O 1
ATOM 684 N N . ALA A 1 94 ? -26.412 -4.454 17.416 1.00 98.31 94 ALA A N 1
ATOM 685 C CA . ALA A 1 94 ? -27.490 -3.726 16.753 1.00 98.31 94 ALA A CA 1
ATOM 686 C C . ALA A 1 94 ? -27.153 -3.393 15.289 1.00 98.31 94 ALA A C 1
ATOM 688 O O . ALA A 1 94 ? -28.032 -3.470 14.430 1.00 98.31 94 ALA A O 1
ATOM 689 N N . ALA A 1 95 ? -25.883 -3.108 14.988 1.00 98.12 95 ALA A N 1
ATOM 690 C CA . ALA A 1 95 ? -25.375 -2.899 13.632 1.00 98.12 95 ALA A CA 1
ATOM 691 C C . ALA A 1 95 ? -25.261 -4.204 12.814 1.00 98.12 95 ALA A C 1
ATOM 693 O O . ALA A 1 95 ? -25.027 -4.172 11.602 1.00 98.12 95 ALA A O 1
ATOM 694 N N . GLY A 1 96 ? -25.471 -5.359 13.455 1.00 97.69 96 GLY A N 1
ATOM 695 C CA . GLY A 1 96 ? -25.523 -6.664 12.805 1.00 97.69 96 GLY A CA 1
ATOM 696 C C . GLY A 1 96 ? -24.173 -7.364 12.681 1.00 97.69 96 GLY A C 1
ATOM 697 O O . GLY A 1 96 ? -23.989 -8.108 11.719 1.00 97.69 96 GLY A O 1
ATOM 698 N N . LEU A 1 97 ? -23.247 -7.139 13.622 1.00 98.00 97 LEU A N 1
ATOM 699 C CA . LEU A 1 97 ? -22.018 -7.927 13.742 1.00 98.00 97 LEU A CA 1
ATOM 700 C C . LEU A 1 97 ? -22.347 -9.428 13.843 1.00 98.00 97 LEU A C 1
ATOM 702 O O . LEU A 1 97 ? -23.046 -9.860 14.770 1.00 98.00 97 LEU A O 1
ATOM 706 N N . GLY A 1 98 ? -21.817 -10.213 12.908 1.00 96.06 98 GLY A N 1
ATOM 707 C CA . GLY A 1 98 ? -21.857 -11.670 12.894 1.00 96.06 98 GLY A CA 1
ATOM 708 C C . GLY A 1 98 ? -20.513 -12.262 13.318 1.00 96.06 98 GLY A C 1
ATOM 709 O O . GLY A 1 98 ? -19.981 -11.883 14.363 1.00 96.06 98 GLY A O 1
ATOM 710 N N . ASP A 1 99 ? -20.011 -13.184 12.493 1.00 95.06 99 ASP A N 1
ATOM 711 C CA . ASP A 1 99 ? -18.732 -13.894 12.652 1.00 95.06 99 ASP A CA 1
ATOM 712 C C . ASP A 1 99 ? -17.754 -13.509 11.519 1.00 95.06 99 ASP A C 1
ATOM 714 O O . ASP A 1 99 ? -17.006 -14.334 10.990 1.00 95.06 99 ASP A O 1
ATOM 718 N N . GLU A 1 100 ? -17.833 -12.265 11.033 1.00 95.62 100 GLU A N 1
ATOM 719 C CA . GLU A 1 100 ? -16.987 -11.804 9.936 1.00 95.62 100 GLU A CA 1
ATOM 720 C C . GLU A 1 100 ? -15.517 -11.661 10.366 1.00 95.62 100 GLU A C 1
ATOM 722 O O . GLU A 1 100 ? -15.232 -11.059 11.397 1.00 95.62 100 GLU A O 1
ATOM 727 N N . PRO A 1 101 ? -14.546 -12.120 9.554 1.00 96.75 101 PRO A N 1
ATOM 728 C CA . PRO A 1 101 ? -13.131 -12.040 9.920 1.00 96.75 101 PRO A CA 1
ATOM 729 C C . PRO A 1 101 ? -12.578 -10.609 9.883 1.00 96.75 101 PRO A C 1
ATOM 731 O O . PRO A 1 101 ? -11.503 -10.361 10.429 1.00 96.75 101 PRO A O 1
ATOM 734 N N . ARG A 1 102 ? -13.265 -9.675 9.210 1.00 98.69 102 ARG A N 1
ATOM 735 C CA . ARG A 1 102 ? -12.845 -8.277 9.054 1.00 98.69 102 ARG A CA 1
ATOM 736 C C . ARG A 1 102 ? -14.048 -7.359 9.161 1.00 98.69 102 ARG A C 1
ATOM 738 O O . ARG A 1 102 ? -15.049 -7.572 8.469 1.00 98.69 102 ARG A O 1
ATOM 745 N N . VAL A 1 103 ? -13.935 -6.324 9.978 1.00 98.75 103 VAL A N 1
ATOM 746 C CA . VAL A 1 103 ? -15.029 -5.386 10.239 1.00 98.75 103 VAL A CA 1
ATOM 747 C C . VAL A 1 103 ? -14.513 -3.957 10.121 1.00 98.75 103 VAL A C 1
ATOM 749 O O . VAL A 1 103 ? -13.473 -3.637 10.678 1.00 98.75 103 VAL A O 1
ATOM 752 N N . LEU A 1 104 ? -15.235 -3.097 9.408 1.00 98.88 104 LEU A N 1
ATOM 753 C CA . LEU A 1 104 ? -14.988 -1.659 9.342 1.00 98.88 104 LEU A CA 1
ATOM 754 C C . LEU A 1 104 ? -16.117 -0.926 10.067 1.00 98.88 104 LEU A C 1
ATOM 756 O O . LEU A 1 104 ? -17.298 -1.145 9.781 1.00 98.88 104 LEU A O 1
ATOM 760 N N . LEU A 1 105 ? -15.745 -0.069 11.007 1.00 98.81 105 LEU A N 1
ATOM 761 C CA . LEU A 1 105 ? -16.640 0.668 11.885 1.00 98.81 105 LEU A CA 1
ATOM 762 C C . LEU A 1 105 ? -16.831 2.070 11.306 1.00 98.81 105 LEU A C 1
ATOM 764 O O . LEU A 1 105 ? -15.985 2.942 11.487 1.00 98.81 105 LEU A O 1
ATOM 768 N N . ARG A 1 106 ? -17.927 2.279 10.571 1.00 98.56 106 ARG A N 1
ATOM 769 C CA . ARG A 1 106 ? -18.269 3.597 10.026 1.00 98.56 106 ARG A CA 1
ATOM 770 C C . ARG A 1 106 ? -18.971 4.414 11.098 1.00 98.56 106 ARG A C 1
ATOM 772 O O . ARG A 1 106 ? -20.053 4.030 11.537 1.00 98.56 106 ARG A O 1
ATOM 779 N N . THR A 1 107 ? -18.405 5.554 11.463 1.00 98.50 107 THR A N 1
ATOM 780 C CA . THR A 1 107 ? -18.975 6.467 12.454 1.00 98.50 107 THR A CA 1
ATOM 781 C C . THR A 1 107 ? -19.219 7.843 11.829 1.00 98.50 107 THR A C 1
ATOM 783 O O . THR A 1 107 ? -19.102 8.029 10.617 1.00 98.50 107 THR A O 1
ATOM 786 N N . SER A 1 108 ? -19.592 8.827 12.647 1.00 96.50 108 SER A N 1
ATOM 787 C CA . SER A 1 108 ? -19.669 10.229 12.224 1.00 96.50 108 SER A CA 1
ATOM 788 C C . SER A 1 108 ? -18.289 10.883 12.047 1.00 96.50 108 SER A C 1
ATOM 790 O O . SER A 1 108 ? -18.209 11.999 11.528 1.00 96.50 108 SER A O 1
ATOM 792 N N . ASN A 1 109 ? -17.193 10.204 12.417 1.00 97.19 109 ASN A N 1
ATOM 793 C CA . ASN A 1 109 ? -15.835 10.737 12.303 1.00 97.19 109 ASN A CA 1
ATOM 794 C C . ASN A 1 109 ? -15.468 11.077 10.848 1.00 97.19 109 ASN A C 1
ATOM 796 O O . ASN A 1 109 ? -14.902 12.145 10.595 1.00 97.19 109 ASN A O 1
ATOM 800 N N . SER A 1 110 ? -15.847 10.230 9.882 1.00 95.38 110 SER A N 1
ATOM 801 C CA . SER A 1 110 ? -15.592 10.461 8.448 1.00 95.38 110 SER A CA 1
ATOM 802 C C . SER A 1 110 ? -16.264 11.724 7.885 1.00 95.38 110 SER A C 1
ATOM 804 O O . SER A 1 110 ? -15.768 12.323 6.922 1.00 95.38 110 SER A O 1
ATOM 806 N N . ASP A 1 111 ? -17.383 12.141 8.487 1.00 91.06 111 ASP A N 1
ATOM 807 C CA . ASP A 1 111 ? -18.226 13.249 8.017 1.00 91.06 111 ASP A CA 1
ATOM 808 C C . ASP A 1 111 ? -17.777 14.619 8.570 1.00 91.06 111 ASP A C 1
ATOM 810 O O . ASP A 1 111 ? -18.324 15.658 8.193 1.00 91.06 111 ASP A O 1
ATOM 814 N N . GLY A 1 112 ? -16.760 14.653 9.440 1.00 89.62 112 GLY A N 1
ATOM 815 C CA . GLY A 1 112 ? -16.240 15.898 10.009 1.00 89.62 112 GLY A CA 1
ATOM 816 C C . GLY A 1 112 ? -14.886 15.740 10.702 1.00 89.62 112 GLY A C 1
ATOM 817 O O . GLY A 1 112 ? -13.892 16.211 10.146 1.00 89.62 112 GLY A O 1
ATOM 818 N N . PRO A 1 113 ? -14.820 15.094 11.884 1.00 91.06 113 PRO A N 1
ATOM 819 C CA . PRO A 1 113 ? -13.600 14.953 12.686 1.00 91.06 113 PRO A CA 1
ATOM 820 C C . PRO A 1 113 ? -12.345 14.550 11.898 1.00 91.06 113 PRO A C 1
ATOM 822 O O . PRO A 1 113 ? -11.318 15.217 12.007 1.00 91.06 113 PRO A O 1
ATOM 825 N N . LEU A 1 114 ? -12.430 13.526 11.043 1.00 93.25 114 LEU A N 1
ATOM 826 C CA . LEU A 1 114 ? -11.309 13.022 10.239 1.00 93.25 114 LEU A CA 1
ATOM 827 C C . LEU A 1 114 ? -10.794 14.040 9.201 1.00 93.25 114 LEU A C 1
ATOM 829 O O . LEU A 1 114 ? -9.662 13.934 8.731 1.00 93.25 114 LEU A O 1
ATOM 833 N N . ARG A 1 115 ? -11.611 15.034 8.827 1.00 90.12 115 ARG A N 1
ATOM 834 C CA . ARG A 1 115 ? -11.266 16.082 7.846 1.00 90.12 115 ARG A CA 1
ATOM 835 C C . ARG A 1 115 ? -10.577 17.290 8.464 1.00 90.12 115 ARG A C 1
ATOM 837 O O . ARG A 1 115 ? -10.144 18.174 7.725 1.00 90.12 115 ARG A O 1
ATOM 844 N N . GLY A 1 116 ? -10.519 17.355 9.791 1.00 90.75 116 GLY A N 1
ATOM 845 C CA . GLY A 1 116 ? -9.841 18.423 10.507 1.00 90.75 116 GLY A CA 1
ATOM 846 C C . GLY A 1 116 ? -8.324 18.387 10.325 1.00 90.75 116 GLY A C 1
ATOM 847 O O . GLY A 1 116 ? -7.748 17.455 9.769 1.00 90.75 116 GLY A O 1
ATOM 848 N N . THR A 1 117 ? -7.669 19.427 10.827 1.00 90.06 117 THR A N 1
ATOM 849 C CA . THR A 1 117 ? -6.202 19.519 10.938 1.00 90.06 117 THR A CA 1
ATOM 850 C C . THR A 1 117 ? -5.742 19.558 12.396 1.00 90.06 117 THR A C 1
ATOM 852 O O . THR A 1 117 ? -4.548 19.558 12.675 1.00 90.06 117 THR A O 1
ATOM 855 N N . GLU A 1 118 ? -6.689 19.601 13.333 1.00 89.88 118 GLU A N 1
ATOM 856 C CA . GLU A 1 118 ? -6.471 19.647 14.777 1.00 89.88 118 GLU A CA 1
ATOM 857 C C . GLU A 1 118 ? -7.238 18.502 15.434 1.00 89.88 118 GLU A C 1
ATOM 859 O O . GLU A 1 118 ? -8.285 18.090 14.931 1.00 89.88 118 GLU A O 1
ATOM 864 N N . ILE A 1 119 ? -6.723 17.996 16.558 1.00 89.00 119 ILE A N 1
ATOM 865 C CA . ILE A 1 119 ? -7.408 16.965 17.343 1.00 89.00 119 ILE A CA 1
ATOM 866 C C . ILE A 1 119 ? -8.718 17.569 17.875 1.00 89.00 119 ILE A C 1
ATOM 868 O O . ILE A 1 119 ? -8.662 18.536 18.641 1.00 89.00 119 ILE A O 1
ATOM 872 N N . PRO A 1 120 ? -9.888 17.040 17.478 1.00 90.50 120 PRO A N 1
ATOM 873 C CA . PRO A 1 120 ? -11.169 17.557 17.935 1.00 90.50 120 PRO A CA 1
ATOM 874 C C . PRO A 1 120 ? -11.411 17.193 19.404 1.00 90.50 120 PRO A C 1
ATOM 876 O O . PRO A 1 120 ? -10.851 16.231 19.921 1.00 90.50 120 PRO A O 1
ATOM 879 N N . GLU A 1 121 ? -12.301 17.925 20.077 1.00 87.69 121 GLU A N 1
ATOM 880 C CA . GLU A 1 121 ? -12.718 17.600 21.454 1.00 87.69 121 GLU A CA 1
ATOM 881 C C . GLU A 1 121 ? -13.607 16.346 21.528 1.00 87.69 121 GLU A C 1
ATOM 883 O O . GLU A 1 121 ? -13.725 15.719 22.582 1.00 87.69 121 GLU A O 1
ATOM 888 N N . HIS A 1 122 ? -14.243 15.986 20.410 1.00 90.75 122 HIS A N 1
ATOM 889 C CA . HIS A 1 122 ? -15.207 14.898 20.322 1.00 90.75 122 HIS A CA 1
ATOM 890 C C . HIS A 1 122 ? -14.953 14.045 19.080 1.00 90.75 122 HIS A C 1
ATOM 892 O O . HIS A 1 122 ? -14.805 14.569 17.975 1.00 90.75 122 HIS A O 1
ATOM 898 N N . TRP A 1 123 ? -14.937 12.732 19.285 1.00 95.56 123 TRP A N 1
ATOM 899 C CA . TRP A 1 123 ? -14.918 11.701 18.253 1.00 95.56 123 TRP A CA 1
ATOM 900 C C . TRP A 1 123 ? -15.526 10.418 18.823 1.00 95.56 123 TRP A C 1
ATOM 902 O O . TRP A 1 123 ? -15.722 10.301 20.036 1.00 95.56 123 TRP A O 1
ATOM 912 N N . VAL A 1 124 ? -15.817 9.465 17.944 1.00 97.38 124 VAL A N 1
ATOM 913 C CA . VAL A 1 124 ? -16.341 8.148 18.312 1.00 97.38 124 VAL A CA 1
ATOM 914 C C . VAL A 1 124 ? -15.204 7.130 18.313 1.00 97.38 124 VAL A C 1
ATOM 916 O O . VAL A 1 124 ? -14.487 7.021 17.321 1.00 97.38 124 VAL A O 1
ATOM 919 N N . GLY A 1 125 ? -15.049 6.381 19.402 1.00 97.25 125 GLY A N 1
ATOM 920 C CA . GLY A 1 125 ? -14.093 5.271 19.500 1.00 97.25 125 GLY A CA 1
ATOM 921 C C . GLY A 1 125 ? -14.727 4.008 20.078 1.00 97.25 125 GLY A C 1
ATOM 922 O O . GLY A 1 125 ? -15.933 3.961 20.316 1.00 97.25 125 GLY A O 1
ATOM 923 N N . LEU A 1 126 ? -13.929 2.970 20.290 1.00 97.94 126 LEU A N 1
ATOM 924 C CA . LEU A 1 126 ? -14.371 1.642 20.705 1.00 97.94 126 LEU A CA 1
ATOM 925 C C . LEU A 1 126 ? -14.254 1.452 22.224 1.00 97.94 126 LEU A C 1
ATOM 927 O O . LEU A 1 126 ? -13.205 1.717 22.809 1.00 97.94 126 LEU A O 1
ATOM 931 N N . ALA A 1 127 ? -15.309 0.934 22.859 1.00 97.44 127 ALA A N 1
ATOM 932 C CA . ALA A 1 127 ? -15.248 0.526 24.260 1.00 97.44 127 ALA A CA 1
ATOM 933 C C . ALA A 1 127 ? -14.415 -0.762 24.431 1.00 97.44 127 ALA A C 1
ATOM 935 O O . ALA A 1 127 ? -14.478 -1.645 23.566 1.00 97.44 127 ALA A O 1
ATOM 936 N N . PRO A 1 128 ? -13.727 -0.977 25.568 1.00 96.69 128 PRO A N 1
ATOM 937 C CA . PRO A 1 128 ? -12.988 -2.220 25.817 1.00 96.69 128 PRO A CA 1
ATOM 938 C C . PRO A 1 128 ? -13.858 -3.487 25.744 1.00 96.69 128 PRO A C 1
ATOM 940 O O . PRO A 1 128 ? -13.423 -4.520 25.240 1.00 96.69 128 PRO A O 1
ATOM 943 N N . GLU A 1 129 ? -15.113 -3.431 26.193 1.00 97.88 129 GLU A N 1
ATOM 944 C CA . GLU A 1 129 ? -16.052 -4.552 26.083 1.00 97.88 129 GLU A CA 1
ATOM 945 C C . GLU A 1 129 ? -16.527 -4.803 24.647 1.00 97.88 129 GLU A C 1
ATOM 947 O O . GLU A 1 129 ? -16.867 -5.933 24.297 1.00 97.88 129 GLU A O 1
ATOM 952 N N . ALA A 1 130 ? -16.537 -3.771 23.802 1.00 98.50 130 ALA A N 1
ATOM 953 C CA . ALA A 1 130 ? -16.826 -3.915 22.383 1.00 98.50 130 ALA A CA 1
ATOM 954 C C . ALA A 1 130 ? -15.633 -4.550 21.655 1.00 98.50 130 ALA A C 1
ATOM 956 O O . ALA A 1 130 ? -15.829 -5.458 20.849 1.00 98.50 130 ALA A O 1
ATOM 957 N N . ALA A 1 131 ? -14.404 -4.159 22.011 1.00 98.62 131 ALA A N 1
ATOM 958 C CA . ALA A 1 131 ? -13.187 -4.839 21.569 1.00 98.62 131 ALA A CA 1
ATOM 959 C C . ALA A 1 131 ? -13.194 -6.322 21.972 1.00 98.62 131 ALA A C 1
ATOM 961 O O . ALA A 1 131 ? -12.932 -7.186 21.136 1.00 98.62 131 ALA A O 1
ATOM 962 N N . GLN A 1 132 ? -13.589 -6.638 23.210 1.00 98.75 132 GLN A N 1
ATOM 963 C CA . GLN A 1 132 ? -13.708 -8.027 23.662 1.00 98.75 132 GLN A CA 1
ATOM 964 C C . GLN A 1 132 ? -14.766 -8.803 22.867 1.00 98.75 132 GLN A C 1
ATOM 966 O O . GLN A 1 132 ? -14.531 -9.952 22.507 1.00 98.75 132 GLN A O 1
ATOM 971 N N . LEU A 1 133 ? -15.903 -8.186 22.528 1.00 98.81 133 LEU A N 1
ATOM 972 C CA . LEU A 1 133 ? -16.898 -8.834 21.672 1.00 98.81 133 LEU A CA 1
ATOM 973 C C . LEU A 1 133 ? -16.329 -9.165 20.281 1.00 98.81 133 LEU A C 1
ATOM 975 O O . LEU A 1 133 ? -16.621 -10.237 19.757 1.00 98.81 133 LEU A O 1
ATOM 979 N N . LEU A 1 134 ? -15.520 -8.285 19.681 1.00 98.75 134 LEU A N 1
ATOM 980 C CA . LEU A 1 134 ? -14.870 -8.560 18.390 1.00 98.75 134 LEU A CA 1
ATOM 981 C C . LEU A 1 134 ? -13.933 -9.777 18.490 1.00 98.75 134 LEU A C 1
ATOM 983 O O . LEU A 1 134 ? -13.972 -10.646 17.617 1.00 98.75 134 LEU A O 1
ATOM 987 N N . VAL A 1 135 ? -13.171 -9.889 19.586 1.00 98.69 135 VAL A N 1
ATOM 988 C CA . VAL A 1 135 ? -12.349 -11.075 19.896 1.00 98.69 135 VAL A CA 1
ATOM 989 C C . VAL A 1 135 ? -13.215 -12.331 20.004 1.00 98.69 135 VAL A C 1
ATOM 991 O O . VAL A 1 135 ? -12.937 -13.334 19.346 1.00 98.69 135 VAL A O 1
ATOM 994 N N . ASP A 1 136 ? -14.298 -12.272 20.778 1.00 98.50 136 ASP A N 1
ATOM 995 C CA . ASP A 1 136 ? -15.191 -13.413 21.015 1.00 98.50 136 ASP A CA 1
ATOM 996 C C . ASP A 1 136 ? -15.887 -13.899 19.728 1.00 98.50 136 ASP A C 1
ATOM 998 O O . ASP A 1 136 ? -16.265 -15.068 19.628 1.00 98.50 136 ASP A O 1
ATOM 1002 N N . ARG A 1 137 ? -16.045 -13.018 18.730 1.00 98.31 137 ARG A N 1
ATOM 1003 C CA . ARG A 1 137 ? -16.601 -13.323 17.398 1.00 98.31 137 ARG A CA 1
ATOM 1004 C C . ARG A 1 137 ? -15.570 -13.785 16.374 1.00 98.31 137 ARG A C 1
ATOM 1006 O O . ARG A 1 137 ? -15.936 -14.080 15.240 1.00 98.31 137 ARG A O 1
ATOM 1013 N N . GLY A 1 138 ? -14.298 -13.875 16.756 1.00 98.19 138 GLY A N 1
ATOM 1014 C CA . GLY A 1 138 ? -13.230 -14.324 15.865 1.00 98.19 138 GLY A CA 1
ATOM 1015 C C . GLY A 1 138 ? -12.872 -13.313 14.774 1.00 98.19 138 GLY A C 1
ATOM 1016 O O . GLY A 1 138 ? -12.326 -13.703 13.738 1.00 98.19 138 GLY A O 1
ATOM 1017 N N . VAL A 1 139 ? -13.163 -12.027 14.991 1.00 98.69 139 VAL A N 1
ATOM 1018 C CA . VAL A 1 139 ? -12.668 -10.954 14.123 1.00 98.69 139 VAL A CA 1
ATOM 1019 C C . VAL A 1 139 ? -11.141 -10.966 14.170 1.00 98.69 139 VAL A C 1
ATOM 1021 O O . VAL A 1 139 ? -10.546 -11.161 15.226 1.00 98.69 139 VAL A O 1
ATOM 1024 N N . ARG A 1 140 ? -10.495 -10.773 13.019 1.00 98.69 140 ARG A N 1
ATOM 1025 C CA . ARG A 1 140 ? -9.029 -10.752 12.880 1.00 98.69 140 ARG A CA 1
ATOM 1026 C C . ARG A 1 140 ? -8.498 -9.376 12.491 1.00 98.69 140 ARG A C 1
ATOM 1028 O O . ARG A 1 140 ? -7.338 -9.078 12.757 1.00 98.69 140 ARG A O 1
ATOM 1035 N N . LEU A 1 141 ? -9.340 -8.550 11.867 1.00 98.88 141 LEU A N 1
ATOM 1036 C CA . LEU A 1 141 ? -9.013 -7.183 11.474 1.00 98.88 141 LEU A CA 1
ATOM 1037 C C . LEU A 1 141 ? -10.176 -6.226 11.760 1.00 98.88 141 LEU A C 1
ATOM 1039 O O . LEU A 1 141 ? -11.321 -6.523 11.407 1.00 98.88 141 LEU A O 1
ATOM 1043 N N . VAL A 1 142 ? -9.881 -5.066 12.346 1.00 98.88 142 VAL A N 1
ATOM 1044 C CA . VAL A 1 142 ? -10.868 -4.019 12.652 1.00 98.88 142 VAL A CA 1
ATOM 1045 C C . VAL A 1 142 ? -10.407 -2.691 12.067 1.00 98.88 142 VAL A C 1
ATOM 1047 O O . VAL A 1 142 ? -9.331 -2.217 12.401 1.00 98.88 142 VAL A O 1
ATOM 1050 N N . GLY A 1 143 ? -11.207 -2.069 11.208 1.00 98.75 143 GLY A N 1
ATOM 1051 C CA . GLY A 1 143 ? -10.942 -0.715 10.729 1.00 98.75 143 GLY A CA 1
ATOM 1052 C C . GLY A 1 143 ? -11.827 0.318 11.412 1.00 98.75 143 GLY A C 1
ATOM 1053 O O . GLY A 1 143 ? -13.015 0.062 11.612 1.00 98.75 143 GLY A O 1
ATOM 1054 N N . ILE A 1 144 ? -11.280 1.489 11.723 1.00 98.69 144 ILE A N 1
ATOM 1055 C CA . ILE A 1 144 ? -12.014 2.628 12.277 1.00 98.69 144 ILE A CA 1
ATOM 1056 C C . ILE A 1 144 ? -11.674 3.914 11.530 1.00 98.69 144 ILE A C 1
ATOM 1058 O O . ILE A 1 144 ? -10.541 4.151 11.106 1.00 98.69 144 ILE A O 1
ATOM 1062 N N . ASP A 1 145 ? -12.673 4.772 11.377 1.00 97.75 145 ASP A N 1
ATOM 1063 C CA . ASP A 1 145 ? -12.569 6.005 10.615 1.00 97.75 145 ASP A CA 1
ATOM 1064 C C . ASP A 1 145 ? -12.017 7.202 11.401 1.00 97.75 145 ASP A C 1
ATOM 1066 O O . ASP A 1 145 ? -12.508 8.328 11.300 1.00 97.75 145 ASP A O 1
ATOM 1070 N N . PHE A 1 146 ? -10.969 6.968 12.195 1.00 96.69 146 PHE A N 1
ATOM 1071 C CA . PHE A 1 146 ? -10.307 8.006 12.983 1.00 96.69 146 PHE A CA 1
ATOM 1072 C C . PHE A 1 146 ? -8.835 7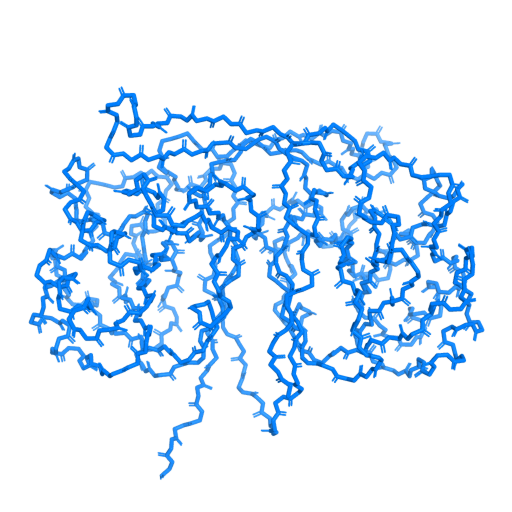.698 13.266 1.00 96.69 146 PHE A C 1
ATOM 1074 O O . PHE A 1 146 ? -8.388 6.596 12.985 1.00 96.69 146 PHE A O 1
ATOM 1081 N N . PHE A 1 147 ? -8.070 8.663 13.796 1.00 92.75 147 PHE A N 1
ATOM 1082 C CA . PHE A 1 147 ? -6.624 8.496 14.057 1.00 92.75 147 PHE A CA 1
ATOM 1083 C C . PHE A 1 147 ? -6.283 7.566 15.221 1.00 92.75 147 PHE A C 1
ATOM 1085 O O . PHE A 1 147 ? -5.106 7.403 15.518 1.00 92.75 147 PHE A O 1
ATOM 1092 N N . THR A 1 148 ? -7.301 7.072 15.922 1.00 95.31 148 THR A N 1
ATOM 1093 C CA . THR A 1 148 ? -7.177 6.082 16.982 1.00 95.31 148 THR A CA 1
ATOM 1094 C C . THR A 1 148 ? -8.491 5.313 17.122 1.00 95.31 148 THR A C 1
ATOM 1096 O O . THR A 1 148 ? -9.568 5.891 16.936 1.00 95.31 148 THR A O 1
ATOM 1099 N N . ILE A 1 149 ? -8.424 4.036 17.494 1.00 96.88 149 ILE A N 1
ATOM 1100 C CA . ILE A 1 149 ? -9.582 3.213 17.851 1.00 96.88 149 ILE A CA 1
ATOM 1101 C C . ILE A 1 149 ? -10.127 3.537 19.239 1.00 96.88 149 ILE A C 1
ATOM 1103 O O . ILE A 1 149 ? -11.243 3.143 19.570 1.00 96.88 149 ILE A O 1
ATOM 1107 N N . GLU A 1 150 ? -9.372 4.269 20.056 1.00 95.81 150 GLU A N 1
ATOM 1108 C CA . GLU A 1 150 ? -9.772 4.620 21.414 1.00 95.81 150 GLU A CA 1
ATOM 1109 C C . GLU A 1 150 ? -10.845 5.710 21.439 1.00 95.81 150 GLU A C 1
ATOM 1111 O O . GLU A 1 150 ? -10.811 6.683 20.682 1.00 95.81 150 GLU A O 1
ATOM 1116 N N . ALA A 1 151 ? -11.786 5.589 22.374 1.00 93.44 151 ALA A N 1
ATOM 1117 C CA . ALA A 1 151 ? -12.732 6.659 22.675 1.00 93.44 151 ALA A CA 1
ATOM 1118 C C . ALA A 1 151 ? -12.048 7.841 23.402 1.00 93.44 151 ALA A C 1
ATOM 1120 O O . ALA A 1 151 ? -11.009 7.652 24.050 1.00 93.44 151 ALA A O 1
ATOM 1121 N N . PRO A 1 152 ? -12.628 9.059 23.356 1.00 88.12 152 PRO A N 1
ATOM 1122 C CA . PRO A 1 152 ? -12.090 10.220 24.065 1.00 88.12 152 PRO A CA 1
ATOM 1123 C C . PRO A 1 152 ? -11.759 9.938 25.537 1.00 88.12 152 PRO A C 1
ATOM 1125 O O . PRO A 1 152 ? -12.605 9.481 26.307 1.00 88.12 152 PRO A O 1
ATOM 1128 N N . GLY A 1 153 ? -10.518 10.225 25.942 1.00 87.50 153 GLY A N 1
ATOM 1129 C CA . GLY A 1 153 ? -10.017 9.991 27.300 1.00 87.50 153 GLY A CA 1
ATOM 1130 C C . GLY A 1 153 ? -9.370 8.618 27.513 1.00 87.50 153 GLY A C 1
ATOM 1131 O O . GLY A 1 153 ? -8.618 8.463 28.479 1.00 87.50 153 GLY A O 1
ATOM 1132 N N . ARG A 1 154 ? -9.598 7.649 26.613 1.00 88.44 154 ARG A N 1
ATOM 1133 C CA . ARG A 1 154 ? -8.903 6.346 26.584 1.00 88.44 154 ARG A CA 1
ATOM 1134 C C . ARG A 1 154 ? -7.724 6.304 25.618 1.00 88.44 154 ARG A C 1
ATOM 1136 O O . ARG A 1 154 ? -6.880 5.421 25.723 1.00 88.44 154 ARG A O 1
ATOM 1143 N N . ASP A 1 155 ? -7.564 7.327 24.786 1.00 82.19 155 ASP A N 1
ATOM 1144 C CA . ASP A 1 155 ? -6.402 7.547 23.912 1.00 82.19 155 ASP A CA 1
ATOM 1145 C C . ASP A 1 155 ? -5.070 7.700 24.680 1.00 82.19 155 ASP A C 1
ATOM 1147 O O . ASP A 1 155 ? -3.995 7.801 24.093 1.00 82.19 155 ASP A O 1
ATOM 1151 N N . LYS A 1 156 ? -5.127 7.733 26.019 1.00 85.69 156 LYS A N 1
ATOM 1152 C CA . LYS A 1 156 ? -3.969 7.690 26.926 1.00 85.69 156 LYS A CA 1
ATOM 1153 C C . LYS A 1 156 ? -3.828 6.364 27.673 1.00 85.69 156 LYS A C 1
ATOM 1155 O O . LYS A 1 156 ? -2.771 6.118 28.260 1.00 85.69 156 LYS A O 1
ATOM 1160 N N . THR A 1 157 ? -4.874 5.539 27.705 1.00 90.31 157 THR A N 1
ATOM 1161 C CA . THR A 1 157 ? -4.886 4.239 28.385 1.00 90.31 157 THR A CA 1
ATOM 1162 C C . THR A 1 157 ? -4.685 3.070 27.435 1.00 90.31 157 THR A C 1
ATOM 1164 O O . THR A 1 157 ? -4.060 2.113 27.881 1.00 90.31 157 THR A O 1
ATOM 1167 N N . PHE A 1 158 ? -5.066 3.197 26.155 1.00 93.94 158 PHE A N 1
ATOM 1168 C CA . PHE A 1 158 ? -4.930 2.169 25.109 1.00 93.94 158 PHE A CA 1
ATOM 1169 C C . PHE A 1 158 ? -5.719 0.884 25.419 1.00 93.94 158 PHE A C 1
ATOM 1171 O O . PHE A 1 158 ? -5.297 -0.224 25.087 1.00 93.94 158 PHE A O 1
ATOM 1178 N N . ASP A 1 159 ? -6.851 1.019 26.118 1.00 96.19 159 ASP A N 1
ATOM 1179 C CA . ASP A 1 159 ? -7.596 -0.124 26.645 1.00 96.19 159 ASP A CA 1
ATOM 1180 C C . ASP A 1 159 ? -8.129 -1.030 25.521 1.00 96.19 159 ASP A C 1
ATOM 1182 O O . ASP A 1 159 ? -8.027 -2.256 25.626 1.00 96.19 159 ASP A O 1
ATOM 1186 N N . ALA A 1 160 ? -8.674 -0.454 24.442 1.00 97.69 160 ALA A N 1
ATOM 1187 C CA . ALA A 1 160 ? -9.164 -1.225 23.302 1.00 97.69 160 ALA A CA 1
ATOM 1188 C C . ALA A 1 160 ? -8.002 -1.858 22.524 1.00 97.69 160 ALA A C 1
ATOM 1190 O O . ALA A 1 160 ? -8.058 -3.051 22.215 1.00 97.69 160 ALA A O 1
ATOM 1191 N N . HIS A 1 161 ? -6.914 -1.118 22.287 1.00 97.44 161 HIS A N 1
ATOM 1192 C CA . HIS A 1 161 ? -5.719 -1.667 21.637 1.00 97.44 161 HIS A CA 1
ATOM 1193 C C . HIS A 1 161 ? -5.153 -2.868 22.391 1.00 97.44 161 HIS A C 1
ATOM 1195 O O . HIS A 1 161 ? -4.801 -3.865 21.766 1.00 97.44 161 HIS A O 1
ATOM 1201 N N . TYR A 1 162 ? -5.053 -2.806 23.723 1.00 97.88 162 TYR A N 1
ATOM 1202 C CA . TYR A 1 162 ? -4.520 -3.925 24.500 1.00 97.88 162 TYR A CA 1
ATOM 1203 C C . TYR A 1 162 ? -5.378 -5.181 24.367 1.00 97.88 162 TYR A C 1
ATOM 1205 O O . TYR A 1 162 ? -4.823 -6.272 24.255 1.00 97.88 162 TYR A O 1
ATOM 1213 N N . VAL A 1 163 ? -6.708 -5.047 24.334 1.00 98.50 163 VAL A N 1
ATOM 1214 C CA . VAL A 1 163 ? -7.613 -6.185 24.105 1.00 98.50 163 VAL A CA 1
ATOM 1215 C C . VAL A 1 163 ? -7.395 -6.782 22.713 1.00 98.50 163 VAL A C 1
ATOM 1217 O O . VAL A 1 163 ? -7.231 -7.996 22.587 1.00 98.50 163 VAL A O 1
ATOM 1220 N N . LEU A 1 164 ? -7.352 -5.942 21.675 1.00 98.62 164 LEU A N 1
ATOM 1221 C CA . LEU A 1 164 ? -7.229 -6.385 20.284 1.00 98.62 164 LEU A CA 1
ATOM 1222 C C . LEU A 1 164 ? -5.855 -7.008 19.996 1.00 98.62 164 LEU A C 1
ATOM 1224 O O . LEU A 1 164 ? -5.779 -8.160 19.562 1.00 98.62 164 LEU A O 1
ATOM 1228 N N . SER A 1 165 ? -4.764 -6.307 20.308 1.00 97.69 165 SER A N 1
ATOM 1229 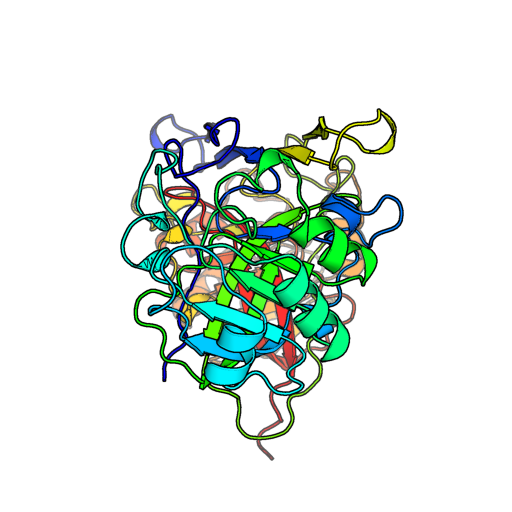C CA . SER A 1 165 ? -3.401 -6.784 20.046 1.00 97.69 165 SER A CA 1
ATOM 1230 C C . SER A 1 165 ? -3.048 -8.032 20.853 1.00 97.69 165 SER A C 1
ATOM 1232 O O . SER A 1 165 ? -2.377 -8.922 20.331 1.00 97.69 165 SER A O 1
ATOM 1234 N N . ALA A 1 166 ? -3.525 -8.163 22.099 1.00 97.62 166 ALA A N 1
ATOM 1235 C CA . ALA A 1 166 ? -3.315 -9.381 22.889 1.00 97.62 166 ALA A CA 1
ATOM 1236 C C . ALA A 1 166 ? -3.998 -10.614 22.270 1.00 97.62 166 ALA A C 1
ATOM 1238 O O . ALA A 1 166 ? -3.521 -11.735 22.452 1.00 97.62 166 ALA A O 1
ATOM 1239 N N . ALA A 1 167 ? -5.085 -10.411 21.520 1.00 98.12 167 ALA A N 1
ATOM 1240 C CA . ALA A 1 167 ? -5.760 -11.446 20.741 1.00 98.12 167 ALA A CA 1
ATOM 1241 C C . ALA A 1 167 ? -5.178 -11.625 19.322 1.00 98.12 167 ALA A C 1
ATOM 1243 O O . ALA A 1 167 ? -5.650 -12.478 18.572 1.00 98.12 167 ALA A O 1
ATOM 1244 N N . GLY A 1 168 ? -4.157 -10.846 18.947 1.00 98.06 168 GLY A N 1
ATOM 1245 C CA . GLY A 1 168 ? -3.560 -10.864 17.611 1.00 98.06 168 GLY A CA 1
ATOM 1246 C C . GLY A 1 168 ? -4.403 -10.173 16.535 1.00 98.06 168 GLY A C 1
ATOM 1247 O O . GLY A 1 168 ? -4.159 -10.394 15.349 1.00 98.06 168 GLY A O 1
ATOM 1248 N N . ILE A 1 169 ? -5.388 -9.358 16.922 1.00 98.62 169 ILE A N 1
ATOM 1249 C CA . ILE A 1 169 ? -6.213 -8.589 15.986 1.00 98.62 169 ILE A CA 1
ATOM 1250 C C . ILE A 1 169 ? -5.416 -7.391 15.471 1.00 98.62 169 ILE A C 1
ATOM 1252 O O . ILE A 1 169 ? -4.786 -6.674 16.241 1.00 98.62 169 ILE A O 1
ATOM 1256 N N . THR A 1 170 ? -5.460 -7.191 14.156 1.00 98.62 170 THR A N 1
ATOM 1257 C CA . THR A 1 170 ? -4.856 -6.052 13.447 1.00 98.62 170 THR A CA 1
ATOM 1258 C C . THR A 1 170 ? -5.864 -4.913 13.309 1.00 98.62 170 THR A C 1
ATOM 1260 O O . THR A 1 170 ? -7.052 -5.164 13.088 1.00 98.62 170 THR A O 1
ATOM 1263 N N . THR A 1 171 ? -5.409 -3.667 13.391 1.00 98.69 171 THR A N 1
ATOM 1264 C CA . THR A 1 171 ? -6.253 -2.476 13.216 1.00 98.69 171 THR A CA 1
ATOM 1265 C C . THR A 1 171 ? -5.924 -1.740 11.919 1.00 98.69 171 THR A C 1
ATOM 1267 O O . THR A 1 171 ? -4.799 -1.784 11.425 1.00 98.69 171 THR A O 1
ATOM 1270 N N . ILE A 1 172 ? -6.929 -1.086 11.332 1.00 98.75 172 ILE A N 1
ATOM 1271 C CA . ILE A 1 172 ? -6.740 -0.081 10.280 1.00 98.75 172 ILE A CA 1
ATOM 1272 C C . ILE A 1 172 ? -7.325 1.229 10.789 1.00 98.75 172 ILE A C 1
ATOM 1274 O O . ILE A 1 172 ? -8.521 1.313 11.062 1.00 98.75 172 ILE A O 1
ATOM 1278 N N . GLU A 1 173 ? -6.508 2.261 10.871 1.00 98.38 173 GLU A N 1
ATOM 1279 C CA . GLU A 1 173 ? -6.941 3.563 11.361 1.00 98.38 173 GLU A CA 1
ATOM 1280 C C . GLU A 1 173 ? -6.911 4.610 10.247 1.00 98.38 173 GLU A C 1
ATOM 1282 O O . GLU A 1 173 ? -6.313 4.421 9.185 1.00 98.38 173 GLU A O 1
ATOM 1287 N N . GLN A 1 174 ? -7.615 5.716 10.478 1.00 97.12 174 GLN A N 1
ATOM 1288 C CA . GLN A 1 174 ? -7.847 6.809 9.532 1.00 97.12 174 GLN A CA 1
ATOM 1289 C C . GLN A 1 174 ? -8.401 6.349 8.178 1.00 97.12 174 GLN A C 1
ATOM 1291 O O . GLN A 1 174 ? -8.059 6.936 7.149 1.00 97.12 174 GLN A O 1
ATOM 1296 N N . VAL A 1 175 ? -9.253 5.319 8.140 1.00 98.31 175 VAL A N 1
ATOM 1297 C CA . VAL A 1 175 ? -10.019 5.029 6.918 1.00 98.31 175 VAL A CA 1
ATOM 1298 C C . VAL A 1 175 ? -11.116 6.068 6.715 1.00 98.31 175 VAL A C 1
ATOM 1300 O O . VAL A 1 175 ? -11.750 6.520 7.658 1.00 98.31 175 VAL A O 1
ATOM 1303 N N . ASP A 1 176 ? -11.366 6.446 5.474 1.00 98.06 176 ASP A N 1
ATOM 1304 C CA . ASP A 1 176 ? -12.444 7.350 5.108 1.00 98.06 176 ASP A CA 1
ATOM 1305 C C . ASP A 1 176 ? -13.685 6.559 4.688 1.00 98.06 176 ASP A C 1
ATOM 1307 O O . ASP A 1 176 ? -13.769 6.048 3.571 1.00 98.06 176 ASP A O 1
ATOM 1311 N N . LEU A 1 177 ? -14.660 6.458 5.587 1.00 98.12 177 LEU A N 1
ATOM 1312 C CA . LEU A 1 177 ? -15.907 5.729 5.357 1.00 98.12 177 LEU A CA 1
ATOM 1313 C C . LEU A 1 177 ? -17.083 6.667 5.035 1.00 98.12 177 LEU A C 1
ATOM 1315 O O . LEU A 1 177 ? -18.246 6.243 5.068 1.00 98.12 177 LEU A O 1
ATOM 1319 N N . ALA A 1 178 ? -16.814 7.932 4.688 1.00 96.56 178 ALA A N 1
ATOM 1320 C CA . ALA A 1 178 ? -17.847 8.887 4.301 1.00 96.56 178 ALA A CA 1
ATOM 1321 C C . ALA A 1 178 ? -18.609 8.372 3.068 1.00 96.56 178 ALA A C 1
ATOM 1323 O O . ALA A 1 178 ? -18.031 8.048 2.032 1.00 96.56 178 ALA A O 1
ATOM 1324 N N . GLY A 1 179 ? -19.936 8.274 3.176 1.00 92.44 179 GLY A N 1
ATOM 1325 C CA . GLY A 1 179 ? -20.790 7.785 2.087 1.00 92.44 179 GLY A CA 1
ATOM 1326 C C . GLY A 1 179 ? -20.660 6.291 1.748 1.00 92.44 179 GLY A C 1
ATOM 1327 O O . GLY A 1 179 ? -21.340 5.828 0.828 1.00 92.44 179 GLY A O 1
ATOM 1328 N N . VAL A 1 180 ? -19.851 5.515 2.478 1.00 97.44 180 VAL A N 1
ATOM 1329 C CA . VAL A 1 180 ? -19.769 4.058 2.304 1.00 97.44 180 VAL A CA 1
ATOM 1330 C C . VAL A 1 180 ? -20.991 3.404 2.953 1.00 97.44 180 VAL A C 1
ATOM 1332 O O . VAL A 1 180 ? -21.253 3.567 4.144 1.00 97.44 180 VAL A O 1
ATOM 1335 N N . ALA A 1 181 ? -21.767 2.658 2.167 1.00 97.25 181 ALA A N 1
ATOM 1336 C CA . ALA A 1 181 ? -22.938 1.954 2.680 1.00 97.25 181 ALA A CA 1
ATOM 1337 C C . ALA A 1 181 ? -22.531 0.779 3.587 1.00 97.25 181 ALA A C 1
ATOM 1339 O O . ALA A 1 181 ? -21.538 0.100 3.333 1.00 97.25 181 ALA A O 1
ATOM 1340 N N . ALA A 1 182 ? -23.335 0.484 4.612 1.00 98.00 182 ALA A N 1
ATOM 1341 C CA . ALA A 1 182 ? -23.183 -0.770 5.344 1.00 98.00 182 ALA A CA 1
ATOM 1342 C C . ALA A 1 182 ? -23.400 -1.967 4.411 1.00 98.00 182 ALA A C 1
ATOM 1344 O O . ALA A 1 182 ? -24.309 -1.973 3.575 1.00 98.00 182 ALA A O 1
ATOM 1345 N N . GLY A 1 183 ? -22.587 -3.008 4.571 1.00 97.06 183 GLY A N 1
ATOM 1346 C CA . GLY A 1 183 ? -22.641 -4.160 3.683 1.00 97.06 183 GLY A CA 1
ATOM 1347 C C . GLY A 1 183 ? -21.360 -4.975 3.658 1.00 97.06 183 GLY A C 1
ATOM 1348 O O . GLY A 1 183 ? -20.447 -4.760 4.452 1.00 97.06 183 GLY A O 1
ATOM 1349 N N . ARG A 1 184 ? -21.331 -5.952 2.751 1.00 97.00 184 ARG A N 1
ATOM 1350 C CA . ARG A 1 184 ? -20.176 -6.822 2.518 1.00 97.00 184 ARG A CA 1
ATOM 1351 C C . ARG A 1 184 ? -19.390 -6.323 1.307 1.00 97.00 184 ARG A C 1
ATOM 1353 O O . ARG A 1 184 ? -19.986 -6.016 0.274 1.00 97.00 184 ARG A O 1
ATOM 1360 N N . TYR A 1 185 ? -18.072 -6.286 1.444 1.00 97.62 185 TYR A N 1
ATOM 1361 C CA . TYR A 1 185 ? -17.121 -5.826 0.435 1.00 97.62 185 TYR A CA 1
ATOM 1362 C C . TYR A 1 185 ? -15.921 -6.771 0.385 1.00 97.62 185 TYR A C 1
ATOM 1364 O O . TYR A 1 185 ? -15.643 -7.467 1.359 1.00 97.62 185 TYR A O 1
ATOM 1372 N N . GLU A 1 186 ? -15.186 -6.773 -0.723 1.00 97.12 186 GLU A N 1
ATOM 1373 C CA . GLU A 1 186 ? -13.787 -7.201 -0.701 1.00 97.12 186 GLU A CA 1
ATOM 1374 C C . GLU A 1 186 ? -12.943 -6.002 -0.255 1.00 97.12 186 GLU A C 1
ATOM 1376 O O . GLU A 1 186 ? -12.996 -4.934 -0.872 1.00 97.12 186 GLU A O 1
ATOM 1381 N N . LEU A 1 187 ? -12.200 -6.186 0.832 1.00 98.50 187 LEU A N 1
ATOM 1382 C CA . LEU A 1 187 ? -11.161 -5.285 1.305 1.00 98.50 187 LEU A CA 1
ATOM 1383 C C . LEU A 1 187 ? -9.855 -5.604 0.580 1.00 98.50 187 LEU A C 1
ATOM 1385 O O . LEU A 1 187 ? -9.441 -6.762 0.533 1.00 98.50 187 LEU A O 1
ATOM 1389 N N . LEU A 1 188 ? -9.202 -4.566 0.066 1.00 98.50 188 LEU A N 1
ATOM 1390 C CA . LEU A 1 188 ? -7.831 -4.589 -0.427 1.00 98.50 188 LEU A CA 1
ATOM 1391 C C . LEU A 1 188 ? -7.031 -3.600 0.429 1.00 98.50 188 LEU A C 1
ATOM 1393 O O . LEU A 1 188 ? -7.157 -2.391 0.241 1.00 98.50 188 LEU A O 1
ATOM 1397 N N . CYS A 1 189 ? -6.270 -4.090 1.403 1.00 98.38 189 CYS A N 1
ATOM 1398 C CA . CYS A 1 189 ? -5.482 -3.259 2.312 1.00 98.38 189 CYS A CA 1
ATOM 1399 C C . CYS A 1 189 ? -4.003 -3.601 2.142 1.00 98.38 189 CYS A C 1
ATOM 1401 O O . CYS A 1 189 ? -3.583 -4.671 2.556 1.00 98.38 189 CYS A O 1
ATOM 1403 N N . LEU A 1 190 ? -3.215 -2.735 1.504 1.00 98.00 190 LEU A N 1
ATOM 1404 C CA . LEU A 1 190 ? -1.797 -3.020 1.259 1.00 98.00 190 LEU A CA 1
ATOM 1405 C C . LEU A 1 190 ? -0.929 -1.959 1.955 1.00 98.00 190 LEU A C 1
ATOM 1407 O O . LEU A 1 190 ? -0.814 -0.839 1.448 1.00 98.00 190 LEU A O 1
ATOM 1411 N N . PRO A 1 191 ? -0.378 -2.271 3.144 1.00 97.88 191 PRO A N 1
ATOM 1412 C CA . PRO A 1 191 ? 0.609 -1.431 3.809 1.00 97.88 191 PRO A CA 1
ATOM 1413 C C . PRO A 1 191 ? 1.975 -1.537 3.125 1.00 97.88 191 PRO A C 1
ATOM 1415 O O . PRO A 1 191 ? 2.261 -2.507 2.423 1.00 97.88 191 PRO A O 1
ATOM 1418 N N . VAL A 1 192 ? 2.853 -0.567 3.382 1.00 97.88 192 VAL A N 1
ATOM 1419 C CA . VAL A 1 192 ? 4.282 -0.727 3.069 1.00 97.88 192 VAL A CA 1
ATOM 1420 C C . VAL A 1 192 ? 4.835 -1.898 3.908 1.00 97.88 192 VAL A C 1
ATOM 1422 O O . VAL A 1 192 ? 4.671 -1.879 5.132 1.00 97.88 192 VAL A O 1
ATOM 1425 N N . PRO A 1 193 ? 5.491 -2.915 3.311 1.00 95.50 193 PRO A N 1
ATOM 1426 C CA . PRO A 1 193 ? 5.895 -4.143 4.007 1.00 95.50 193 PRO A CA 1
ATOM 1427 C C . PRO A 1 193 ? 7.183 -3.947 4.821 1.00 95.50 193 PRO A C 1
ATOM 1429 O O . PRO A 1 193 ? 8.244 -4.488 4.511 1.00 95.50 193 PRO A O 1
ATOM 1432 N N . ILE A 1 194 ? 7.114 -3.125 5.864 1.00 95.75 194 ILE A N 1
ATOM 1433 C CA . ILE A 1 194 ? 8.269 -2.769 6.688 1.00 95.75 194 ILE A CA 1
ATOM 1434 C C . ILE A 1 194 ? 8.587 -3.890 7.691 1.00 95.75 194 ILE A C 1
ATOM 1436 O O . ILE A 1 194 ? 7.743 -4.288 8.495 1.00 95.75 194 ILE A O 1
ATOM 1440 N N . ILE A 1 195 ? 9.819 -4.401 7.687 1.00 93.75 195 ILE A N 1
ATOM 1441 C CA . ILE A 1 195 ? 10.222 -5.468 8.616 1.00 93.75 195 ILE A CA 1
ATOM 1442 C C . ILE A 1 195 ? 10.387 -4.904 10.033 1.00 93.75 195 ILE A C 1
ATOM 1444 O O . ILE A 1 195 ? 10.901 -3.799 10.228 1.00 93.75 195 ILE A O 1
ATOM 1448 N N . ASP A 1 196 ? 9.975 -5.686 11.034 1.00 93.19 196 ASP A N 1
ATOM 1449 C CA . ASP A 1 196 ? 10.134 -5.380 12.463 1.00 93.19 196 ASP A CA 1
ATOM 1450 C C . ASP A 1 196 ? 9.529 -4.031 12.892 1.00 93.19 196 ASP A C 1
ATOM 1452 O O . ASP A 1 196 ? 9.993 -3.413 13.851 1.00 93.19 196 ASP A O 1
ATOM 1456 N N . ALA A 1 197 ? 8.521 -3.548 12.165 1.00 95.69 197 ALA A N 1
ATOM 1457 C CA . ALA A 1 197 ? 7.768 -2.349 12.512 1.00 95.69 197 ALA A CA 1
ATOM 1458 C C . ALA A 1 197 ? 6.381 -2.710 13.048 1.00 95.69 197 ALA A C 1
ATOM 1460 O O . ALA A 1 197 ? 5.800 -3.740 12.704 1.00 95.69 197 ALA A O 1
ATOM 1461 N N . GLU A 1 198 ? 5.858 -1.864 13.918 1.00 98.06 198 GLU A N 1
ATOM 1462 C CA . GLU A 1 198 ? 4.556 -2.019 14.557 1.00 98.06 198 GLU A CA 1
ATOM 1463 C C . GLU A 1 198 ? 3.381 -1.628 13.664 1.00 98.06 198 GLU A C 1
ATOM 1465 O O . GLU A 1 198 ? 2.267 -2.077 13.897 1.00 98.06 198 GLU A O 1
ATOM 1470 N N . ALA A 1 199 ? 3.625 -0.792 12.662 1.00 98.06 199 ALA A N 1
ATOM 1471 C CA . ALA A 1 199 ? 2.612 -0.251 11.778 1.00 98.06 199 ALA A CA 1
ATOM 1472 C C . ALA A 1 199 ? 3.253 0.173 10.456 1.00 98.06 199 ALA A C 1
ATOM 1474 O O . ALA A 1 199 ? 4.481 0.266 10.343 1.00 98.06 199 ALA A O 1
ATOM 1475 N N . ALA A 1 200 ? 2.426 0.454 9.456 1.00 98.06 200 ALA A N 1
ATOM 1476 C CA . ALA A 1 200 ? 2.856 1.189 8.276 1.00 98.06 200 ALA A CA 1
ATOM 1477 C C . ALA A 1 200 ? 1.674 1.894 7.597 1.00 98.06 200 ALA A C 1
ATOM 1479 O O . ALA A 1 200 ? 0.557 1.357 7.599 1.00 98.06 200 ALA A O 1
ATOM 1480 N N . PRO A 1 201 ? 1.917 3.045 6.939 1.00 97.94 201 PRO A N 1
ATOM 1481 C CA . PRO A 1 201 ? 0.938 3.654 6.053 1.00 97.94 201 PRO A CA 1
ATOM 1482 C C . PRO A 1 201 ? 0.498 2.668 4.969 1.00 97.94 201 PRO A C 1
ATOM 1484 O O . PRO A 1 201 ? 1.292 1.863 4.471 1.00 97.94 201 PRO A O 1
ATOM 1487 N N . ALA A 1 202 ? -0.773 2.747 4.600 1.00 98.19 202 ALA A N 1
ATOM 1488 C CA . ALA A 1 202 ? -1.410 1.836 3.668 1.00 98.19 202 ALA A CA 1
ATOM 1489 C C . ALA A 1 202 ? -2.360 2.581 2.740 1.00 98.19 202 ALA A C 1
ATOM 1491 O O . ALA A 1 202 ? -2.932 3.618 3.085 1.00 98.19 202 ALA A O 1
ATOM 1492 N N . ARG A 1 203 ? -2.589 2.000 1.565 1.00 98.56 203 ARG A N 1
ATOM 1493 C CA . ARG A 1 203 ? -3.730 2.367 0.732 1.00 98.56 203 ARG A CA 1
ATOM 1494 C C . ARG A 1 203 ? -4.756 1.243 0.775 1.00 98.56 203 ARG A C 1
ATOM 1496 O O . ARG A 1 203 ? -4.437 0.065 0.609 1.00 98.56 203 ARG A O 1
ATOM 1503 N N . VAL A 1 204 ? -5.989 1.629 1.076 1.00 98.75 204 VAL A N 1
ATOM 1504 C CA . VAL A 1 204 ? -7.093 0.747 1.430 1.00 98.75 204 VAL A CA 1
ATOM 1505 C C . VAL A 1 204 ? -8.269 1.015 0.505 1.00 98.75 204 VAL A C 1
ATOM 1507 O O . VAL A 1 204 ? -8.740 2.143 0.357 1.00 98.75 204 VAL A O 1
ATOM 1510 N N . VAL A 1 205 ? -8.746 -0.045 -0.135 1.00 98.75 205 VAL A N 1
ATOM 1511 C CA . VAL A 1 205 ? -9.806 0.010 -1.138 1.00 98.75 205 VAL A CA 1
ATOM 1512 C C . VAL A 1 205 ? -10.895 -0.994 -0.786 1.00 98.75 205 VAL A C 1
ATOM 1514 O O .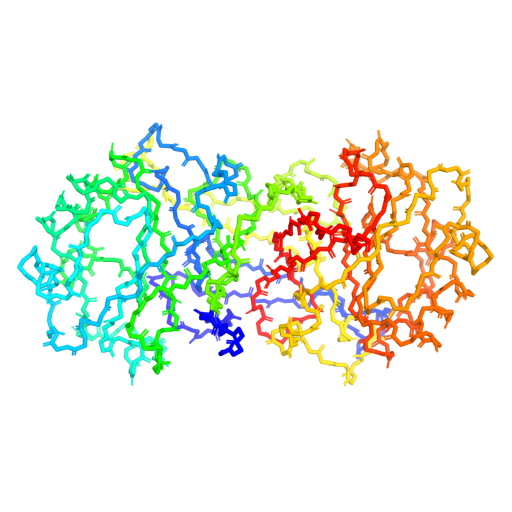 VAL A 1 205 ? -10.616 -2.132 -0.409 1.00 98.75 205 VAL A O 1
ATOM 1517 N N . LEU A 1 206 ? -12.149 -0.583 -0.957 1.00 98.62 206 LEU A N 1
ATOM 1518 C CA . LEU A 1 206 ? -13.313 -1.462 -0.927 1.00 98.62 206 LEU A CA 1
ATOM 1519 C C . LEU A 1 206 ? -13.861 -1.651 -2.332 1.00 98.62 206 LEU A C 1
ATOM 1521 O O . LEU A 1 206 ? -14.030 -0.691 -3.078 1.00 98.62 206 LEU A O 1
ATOM 1525 N N . ARG A 1 207 ? -14.228 -2.872 -2.698 1.00 96.81 207 ARG A N 1
ATOM 1526 C CA . ARG A 1 207 ? -14.983 -3.135 -3.931 1.00 96.81 207 ARG A CA 1
ATOM 1527 C C . ARG A 1 207 ? -16.076 -4.172 -3.681 1.00 96.81 207 ARG A C 1
ATOM 1529 O O . ARG A 1 207 ? -16.065 -4.815 -2.629 1.00 96.81 207 ARG A O 1
ATOM 1536 N N . PRO A 1 208 ? -17.060 -4.332 -4.585 1.00 95.44 208 PRO A N 1
ATOM 1537 C CA . PRO A 1 208 ? -18.026 -5.415 -4.450 1.00 95.44 208 PRO A CA 1
ATOM 1538 C C . PRO A 1 208 ? -17.324 -6.755 -4.305 1.00 95.44 208 PRO A C 1
ATOM 1540 O O . PRO A 1 208 ? -16.300 -6.977 -4.950 1.00 95.44 208 PRO A O 1
ATOM 1543 N N . LEU A 1 209 ? -17.913 -7.648 -3.511 1.00 91.31 209 LEU A N 1
ATOM 1544 C CA . LEU A 1 209 ? -17.436 -9.019 -3.460 1.00 91.31 209 LEU A CA 1
ATOM 1545 C C . LEU A 1 209 ? -17.430 -9.619 -4.877 1.00 91.31 209 LEU A C 1
ATOM 1547 O O . LEU A 1 209 ? -18.433 -9.498 -5.593 1.00 91.31 209 LEU A O 1
ATOM 1551 N N . PRO A 1 210 ? -16.323 -10.248 -5.289 1.00 85.00 210 PRO A N 1
ATOM 1552 C CA . PRO A 1 210 ? -16.262 -10.936 -6.563 1.00 85.00 210 PRO A CA 1
ATOM 1553 C C . PRO A 1 210 ? -17.237 -12.113 -6.578 1.00 85.00 210 PRO A C 1
ATOM 1555 O O . PRO A 1 210 ? -17.564 -12.710 -5.552 1.00 85.00 210 PRO A O 1
ATOM 1558 N N . SER A 1 211 ? -17.738 -12.436 -7.768 1.00 79.69 211 SER A N 1
ATOM 1559 C CA . SER A 1 211 ? -18.596 -13.599 -7.961 1.00 79.69 211 SER A CA 1
ATOM 1560 C C . SER A 1 211 ? -17.750 -14.869 -8.052 1.00 79.69 211 SER A C 1
ATOM 1562 O O . SER A 1 211 ? -17.009 -15.029 -9.021 1.00 79.69 211 SER A O 1
ATOM 1564 N N . GLY A 1 212 ? -17.926 -15.787 -7.102 1.00 79.19 212 GLY A N 1
ATOM 1565 C CA . GLY A 1 212 ? -17.254 -17.089 -7.087 1.00 79.19 212 GLY A CA 1
ATOM 1566 C C . GLY A 1 212 ? -15.962 -17.108 -6.271 1.00 79.19 212 GLY A C 1
ATOM 1567 O O . GLY A 1 212 ? -15.563 -16.101 -5.689 1.00 79.19 212 GLY A O 1
ATOM 1568 N N . ASP A 1 213 ? -15.334 -18.282 -6.217 1.00 77.62 213 ASP A N 1
ATOM 1569 C CA . ASP A 1 213 ? -14.077 -18.470 -5.499 1.00 77.62 213 ASP A CA 1
ATOM 1570 C C . ASP A 1 213 ? -12.931 -17.798 -6.260 1.00 77.62 213 ASP A C 1
ATOM 1572 O O . ASP A 1 213 ? -12.745 -18.001 -7.462 1.00 77.62 213 ASP A O 1
ATOM 1576 N N . LEU A 1 214 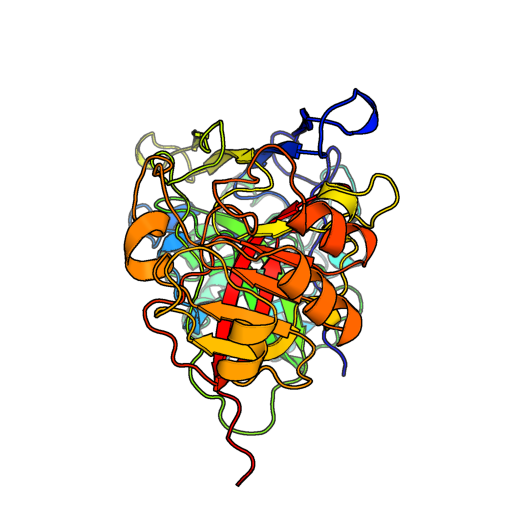? -12.152 -16.994 -5.543 1.00 78.50 214 LEU A N 1
ATOM 1577 C CA . LEU A 1 214 ? -10.956 -16.360 -6.075 1.00 78.50 214 LEU A CA 1
ATOM 1578 C C . LEU A 1 214 ? -9.753 -17.287 -5.940 1.00 78.50 214 LEU A C 1
ATOM 1580 O O . LEU A 1 214 ? -9.580 -17.955 -4.918 1.00 78.50 214 LEU A O 1
ATOM 1584 N N . ALA A 1 215 ? -8.877 -17.267 -6.943 1.00 86.69 215 ALA A N 1
ATOM 1585 C CA . ALA A 1 215 ? -7.554 -17.851 -6.796 1.00 86.69 215 ALA A CA 1
ATOM 1586 C C . ALA A 1 215 ? -6.788 -17.151 -5.649 1.00 86.69 215 ALA A C 1
ATOM 1588 O O . ALA A 1 215 ? -7.008 -15.957 -5.403 1.00 86.69 215 ALA A O 1
ATOM 1589 N N . PRO A 1 216 ? -5.884 -17.860 -4.951 1.00 89.69 216 PRO A N 1
ATOM 1590 C CA . PRO A 1 216 ? -5.006 -17.239 -3.968 1.00 89.69 216 PRO A CA 1
ATOM 1591 C C . PRO A 1 216 ? -4.221 -16.073 -4.578 1.00 89.69 216 PRO A C 1
ATOM 1593 O O . PRO A 1 216 ? -3.730 -16.168 -5.703 1.00 89.69 216 PRO A O 1
ATOM 1596 N N . ALA A 1 217 ? -4.120 -14.976 -3.830 1.00 94.19 217 ALA A N 1
ATOM 1597 C CA . ALA A 1 217 ? -3.250 -13.863 -4.182 1.00 94.19 217 ALA A CA 1
ATOM 1598 C C . ALA A 1 217 ? -1.792 -14.218 -3.862 1.00 94.19 217 ALA A C 1
ATOM 1600 O O . ALA A 1 217 ? -1.505 -14.785 -2.807 1.00 94.19 217 ALA A O 1
ATOM 1601 N N . GLN A 1 218 ? -0.888 -13.857 -4.762 1.00 96.62 218 GLN A N 1
ATOM 1602 C CA . GLN A 1 218 ? 0.551 -13.965 -4.601 1.00 96.62 218 GLN A CA 1
ATOM 1603 C C . GLN A 1 218 ? 1.126 -12.576 -4.346 1.00 96.62 218 GLN A C 1
ATOM 1605 O O . GLN A 1 218 ? 1.001 -11.697 -5.198 1.00 96.62 218 GLN A O 1
ATOM 1610 N N . ASP A 1 219 ? 1.733 -12.385 -3.178 1.00 97.81 219 ASP A N 1
ATOM 1611 C CA . ASP A 1 219 ? 2.462 -11.158 -2.858 1.00 97.81 219 ASP A CA 1
ATOM 1612 C C . ASP A 1 219 ? 3.692 -11.040 -3.761 1.00 97.81 219 ASP A C 1
ATOM 1614 O O . ASP A 1 219 ? 4.432 -12.011 -3.934 1.00 97.81 219 ASP A O 1
ATOM 1618 N N . VAL A 1 220 ? 3.879 -9.863 -4.349 1.00 98.25 220 VAL A N 1
ATOM 1619 C CA . VAL A 1 220 ? 5.031 -9.529 -5.200 1.00 98.25 220 VAL A CA 1
ATOM 1620 C C . VAL A 1 220 ? 5.791 -8.315 -4.657 1.00 98.25 220 VAL A C 1
ATOM 1622 O O . VAL A 1 220 ? 6.580 -7.694 -5.368 1.00 98.25 220 VAL A O 1
ATOM 1625 N N . SER A 1 221 ? 5.539 -7.950 -3.400 1.00 97.12 221 SER A N 1
ATOM 1626 C CA . SER A 1 221 ? 6.176 -6.830 -2.712 1.00 97.12 221 SER A CA 1
ATOM 1627 C C . SER A 1 221 ? 7.520 -7.243 -2.116 1.00 97.12 221 SER A C 1
ATOM 1629 O O . SER A 1 221 ? 7.661 -8.329 -1.554 1.00 97.12 221 SER A O 1
ATOM 1631 N N . VAL A 1 222 ? 8.507 -6.347 -2.171 1.00 94.38 222 VAL A N 1
ATOM 1632 C CA . VAL A 1 222 ? 9.785 -6.542 -1.473 1.00 94.38 222 VAL A CA 1
ATOM 1633 C C . VAL A 1 222 ? 9.735 -5.948 -0.060 1.00 94.38 222 VAL A C 1
ATOM 1635 O O . VAL A 1 222 ? 9.292 -4.808 0.101 1.00 94.38 222 VAL A O 1
ATOM 1638 N N . PRO A 1 223 ? 10.206 -6.669 0.973 1.00 93.81 223 PRO A N 1
ATOM 1639 C CA . PRO A 1 223 ? 10.266 -6.139 2.330 1.00 93.81 223 PRO A CA 1
ATOM 1640 C C . PRO A 1 223 ? 11.148 -4.886 2.451 1.00 93.81 223 PRO A C 1
ATOM 1642 O O . PRO A 1 223 ? 12.256 -4.835 1.916 1.00 93.81 223 PRO A O 1
ATOM 1645 N N . VAL A 1 224 ? 10.692 -3.892 3.215 1.00 95.62 224 VAL A N 1
ATOM 1646 C CA . VAL A 1 224 ? 11.432 -2.650 3.483 1.00 95.62 224 VAL A CA 1
ATOM 1647 C C . VAL A 1 224 ? 12.192 -2.763 4.802 1.00 95.62 224 VAL A C 1
ATOM 1649 O O . VAL A 1 224 ? 11.605 -2.997 5.858 1.00 95.62 224 VAL A O 1
ATOM 1652 N N . HIS A 1 225 ? 13.507 -2.557 4.754 1.00 92.88 225 HIS A N 1
ATOM 1653 C CA . HIS A 1 225 ? 14.385 -2.536 5.925 1.00 92.88 225 HIS A CA 1
ATOM 1654 C C . HIS A 1 225 ? 15.601 -1.620 5.691 1.00 92.88 225 HIS A C 1
ATOM 1656 O O . HIS A 1 225 ? 15.893 -1.220 4.567 1.00 92.88 225 HIS A O 1
ATOM 1662 N N . ASP A 1 226 ? 16.327 -1.262 6.750 1.00 89.12 226 ASP A N 1
ATOM 1663 C CA . ASP A 1 226 ? 17.427 -0.278 6.717 1.00 89.12 226 ASP A CA 1
ATOM 1664 C C . ASP A 1 226 ? 18.667 -0.712 5.908 1.00 89.12 226 ASP A C 1
ATOM 1666 O O . ASP A 1 226 ? 19.453 0.131 5.475 1.00 89.12 226 ASP A O 1
ATOM 1670 N N . GLY A 1 227 ? 18.838 -2.016 5.695 1.00 90.00 227 GLY A N 1
ATOM 1671 C CA . GLY A 1 227 ? 19.908 -2.621 4.896 1.00 90.00 227 GLY A CA 1
ATOM 1672 C C . GLY A 1 227 ? 19.522 -3.019 3.468 1.00 90.00 227 GLY A C 1
ATOM 1673 O O . GLY A 1 227 ? 20.302 -3.715 2.824 1.00 90.00 227 GLY A O 1
ATOM 1674 N N . MET A 1 228 ? 18.329 -2.652 2.992 1.00 94.31 228 MET A N 1
ATOM 1675 C CA . MET A 1 228 ? 17.836 -3.091 1.683 1.00 94.31 228 MET A CA 1
ATOM 1676 C C . MET A 1 228 ? 18.608 -2.465 0.513 1.00 94.31 228 MET A C 1
ATOM 1678 O O . MET A 1 228 ? 19.252 -1.414 0.654 1.00 94.31 228 MET A O 1
ATOM 1682 N N . LEU A 1 229 ? 18.481 -3.091 -0.659 1.00 94.94 229 LEU A N 1
ATOM 1683 C CA . LEU A 1 229 ? 18.813 -2.470 -1.935 1.00 94.94 229 LEU A CA 1
ATOM 1684 C C . LEU A 1 229 ? 18.048 -1.152 -2.086 1.00 94.94 229 LEU A C 1
ATOM 1686 O O . LEU A 1 229 ? 16.828 -1.116 -1.921 1.00 94.94 229 LEU A O 1
ATOM 1690 N N . HIS A 1 230 ? 18.748 -0.063 -2.392 1.00 94.69 230 HIS A N 1
ATOM 1691 C CA . HIS A 1 230 ? 18.114 1.248 -2.506 1.00 94.69 230 HIS A CA 1
ATOM 1692 C C . HIS A 1 230 ? 18.870 2.163 -3.463 1.00 94.69 230 HIS A C 1
ATOM 1694 O O . HIS A 1 230 ? 20.103 2.123 -3.521 1.00 94.69 230 HIS A O 1
ATOM 1700 N N . TRP A 1 231 ? 18.132 3.012 -4.179 1.00 91.12 231 TRP A N 1
ATOM 1701 C CA . TRP A 1 231 ? 18.724 4.061 -4.995 1.00 91.12 231 TRP A CA 1
ATOM 1702 C C . TRP A 1 231 ? 19.087 5.286 -4.146 1.00 91.12 231 TRP A C 1
ATOM 1704 O O . TRP A 1 231 ? 18.237 6.047 -3.681 1.00 91.12 231 TRP A O 1
ATOM 1714 N N . GLY A 1 232 ? 20.386 5.509 -3.949 1.00 89.94 232 GLY A N 1
ATOM 1715 C CA . GLY A 1 232 ? 20.878 6.641 -3.172 1.00 89.94 232 GLY A CA 1
ATOM 1716 C C . GLY A 1 232 ? 20.820 6.383 -1.666 1.00 89.94 232 GLY A C 1
ATOM 1717 O O . GLY A 1 232 ? 21.560 5.550 -1.140 1.00 89.94 232 GLY A O 1
ATOM 1718 N N . ARG A 1 233 ? 20.022 7.164 -0.926 1.00 92.44 233 ARG A N 1
ATOM 1719 C CA . ARG A 1 233 ? 20.010 7.100 0.545 1.00 92.44 233 ARG A CA 1
ATOM 1720 C C . ARG A 1 233 ? 18.955 6.119 1.055 1.00 92.44 233 ARG A C 1
ATOM 1722 O O . ARG A 1 233 ? 17.769 6.443 1.046 1.00 92.44 233 ARG A O 1
ATOM 1729 N N . ARG A 1 234 ? 19.410 5.018 1.661 1.00 94.94 234 ARG A N 1
ATOM 1730 C CA . ARG A 1 234 ? 18.567 4.009 2.330 1.00 94.94 234 ARG A CA 1
ATOM 1731 C C . ARG A 1 234 ? 17.548 4.597 3.322 1.00 94.94 234 ARG A C 1
ATOM 1733 O O . ARG A 1 234 ? 17.800 5.669 3.895 1.00 94.94 234 ARG A O 1
ATOM 1740 N N . PRO A 1 235 ? 16.402 3.927 3.546 1.00 94.88 235 PRO A N 1
ATOM 1741 C CA . PRO A 1 235 ? 15.450 4.319 4.582 1.00 94.88 235 PRO A CA 1
ATOM 1742 C C . PRO A 1 235 ? 16.083 4.219 5.975 1.00 94.88 235 PRO A C 1
ATOM 1744 O O . PRO A 1 235 ? 16.913 3.350 6.235 1.00 94.88 235 PRO A O 1
ATOM 1747 N N . VAL A 1 236 ? 15.691 5.115 6.881 1.00 94.94 236 VAL A N 1
ATOM 1748 C CA . VAL A 1 236 ? 16.177 5.120 8.269 1.00 94.94 236 VAL A CA 1
ATOM 1749 C C . VAL A 1 236 ? 14.997 5.042 9.224 1.00 94.94 236 VAL A C 1
ATOM 1751 O O . VAL A 1 236 ? 14.096 5.876 9.146 1.00 94.94 236 VAL A O 1
ATOM 1754 N N . ARG A 1 237 ? 15.046 4.071 10.142 1.00 94.56 237 ARG A N 1
ATOM 1755 C CA . ARG A 1 237 ? 14.083 3.900 11.235 1.00 94.56 237 ARG A CA 1
ATOM 1756 C C . ARG A 1 237 ? 14.549 4.625 12.495 1.00 94.56 237 ARG A C 1
ATOM 1758 O O . ARG A 1 237 ? 15.674 4.434 12.953 1.00 94.56 237 ARG A O 1
ATOM 1765 N N . GLU A 1 238 ? 13.650 5.382 13.105 1.00 95.38 238 GLU A N 1
ATOM 1766 C CA . GLU A 1 238 ? 13.782 5.966 14.438 1.00 95.38 238 GLU A CA 1
ATOM 1767 C C . GLU A 1 238 ? 12.760 5.312 15.375 1.00 95.38 238 GLU A C 1
ATOM 1769 O O . GLU A 1 238 ? 11.563 5.340 15.102 1.00 95.38 238 GLU A O 1
ATOM 1774 N N . VAL A 1 239 ? 13.216 4.743 16.494 1.00 96.25 239 VAL A N 1
ATOM 1775 C CA . VAL A 1 239 ? 12.328 4.187 17.530 1.00 96.25 239 VAL A CA 1
ATOM 1776 C C . VAL A 1 239 ? 11.962 5.287 18.525 1.00 96.25 239 VAL A C 1
ATOM 1778 O O . VAL A 1 239 ? 12.795 5.682 19.345 1.00 96.25 239 VAL A O 1
ATOM 1781 N N . VAL A 1 240 ? 10.717 5.754 18.473 1.00 96.75 240 VAL A N 1
ATOM 1782 C CA . VAL A 1 240 ? 10.184 6.832 19.319 1.00 96.75 240 VAL A CA 1
ATOM 1783 C C . VAL A 1 240 ? 9.712 6.283 20.660 1.00 96.75 240 VAL A C 1
ATOM 1785 O O . VAL A 1 240 ? 10.163 6.767 21.694 1.00 96.75 240 VAL A O 1
ATOM 1788 N N . GLU A 1 241 ? 8.910 5.219 20.653 1.00 96.88 241 GLU A N 1
ATOM 1789 C CA . GLU A 1 241 ? 8.396 4.524 21.845 1.00 96.88 241 GLU A CA 1
ATOM 1790 C C . GLU A 1 241 ? 8.686 3.022 21.735 1.00 96.88 241 GLU A C 1
ATOM 1792 O O . GLU A 1 241 ? 8.774 2.480 20.631 1.00 96.88 241 GLU A O 1
ATOM 1797 N N . SER A 1 242 ? 8.923 2.361 22.868 1.00 97.50 242 SER A N 1
ATOM 1798 C CA . SER A 1 242 ? 9.216 0.933 22.926 1.00 97.50 242 SER A CA 1
ATOM 1799 C C . SER A 1 242 ? 8.747 0.285 24.226 1.00 97.50 242 SER A C 1
ATOM 1801 O O . SER A 1 242 ? 9.114 0.717 25.324 1.00 97.50 242 SER A O 1
ATOM 1803 N N . LEU A 1 243 ? 8.033 -0.834 24.095 1.00 96.62 243 LEU A N 1
ATOM 1804 C CA . LEU A 1 243 ? 7.596 -1.658 25.226 1.00 96.62 243 LEU A CA 1
ATOM 1805 C C . LEU A 1 243 ? 8.779 -2.131 26.091 1.00 96.62 243 LEU A C 1
ATOM 1807 O O . LEU A 1 243 ? 8.680 -2.146 27.317 1.00 96.62 243 LEU A O 1
ATOM 1811 N N . ASP A 1 244 ? 9.933 -2.423 25.482 1.00 95.88 244 ASP A N 1
ATOM 1812 C CA . ASP A 1 244 ? 11.150 -2.844 26.196 1.00 95.88 244 ASP A CA 1
ATOM 1813 C C . ASP A 1 244 ? 11.725 -1.745 27.104 1.00 95.88 244 ASP A C 1
ATOM 1815 O O . ASP A 1 244 ? 12.459 -2.027 28.054 1.00 95.88 244 ASP A O 1
ATOM 1819 N N . ARG A 1 245 ? 11.386 -0.477 26.836 1.00 97.19 245 ARG A N 1
ATOM 1820 C CA . ARG A 1 245 ? 11.756 0.675 27.673 1.00 97.19 245 ARG A CA 1
ATOM 1821 C C . ARG A 1 245 ? 10.692 1.020 28.716 1.00 97.19 245 ARG A C 1
ATOM 1823 O O . ARG A 1 245 ? 10.902 1.943 29.501 1.00 97.19 245 ARG A O 1
ATOM 1830 N N . GLY A 1 246 ? 9.590 0.271 28.756 1.00 95.88 246 GLY A N 1
ATOM 1831 C CA . GLY A 1 246 ? 8.441 0.536 29.618 1.00 95.88 246 GLY A CA 1
ATOM 1832 C C . GLY A 1 246 ? 7.473 1.584 29.064 1.00 95.88 246 GLY A C 1
ATOM 1833 O O . GLY A 1 246 ? 6.623 2.055 29.823 1.00 95.88 246 GLY A O 1
ATOM 1834 N N . ASP A 1 247 ? 7.591 1.949 27.781 1.00 96.62 247 ASP A N 1
ATOM 1835 C CA . ASP A 1 247 ? 6.584 2.766 27.099 1.00 96.62 247 ASP A CA 1
ATOM 1836 C C . ASP A 1 247 ? 5.279 1.953 26.934 1.00 96.62 247 ASP A C 1
ATOM 1838 O O . ASP A 1 247 ? 5.260 0.731 27.095 1.00 96.62 247 ASP A O 1
ATOM 1842 N N . ARG A 1 248 ? 4.154 2.624 26.654 1.00 95.19 248 ARG A N 1
ATOM 1843 C CA . ARG A 1 248 ? 2.828 1.972 26.559 1.00 95.19 248 ARG A CA 1
ATOM 1844 C C . ARG A 1 248 ? 2.620 1.180 25.272 1.00 95.19 248 ARG A C 1
ATOM 1846 O O . ARG A 1 248 ? 1.785 0.276 25.251 1.00 95.19 248 ARG A O 1
ATOM 1853 N N . CYS A 1 249 ? 3.354 1.549 24.234 1.00 96.31 249 CYS A N 1
ATOM 1854 C CA . CYS A 1 249 ? 3.292 0.997 22.895 1.00 96.31 249 CYS A CA 1
ATOM 1855 C C . CYS A 1 249 ? 4.676 1.092 22.237 1.00 96.31 249 CYS A C 1
ATOM 1857 O O . CYS A 1 249 ? 5.590 1.756 22.738 1.00 96.31 249 CYS A O 1
ATOM 1859 N N . ASN A 1 250 ? 4.836 0.397 21.119 1.00 97.88 250 ASN A N 1
ATOM 1860 C CA . ASN A 1 250 ? 5.919 0.638 20.181 1.00 97.88 250 ASN A CA 1
ATOM 1861 C C . ASN A 1 250 ? 5.466 1.722 19.201 1.00 97.88 250 ASN A C 1
ATOM 1863 O O . ASN A 1 250 ? 4.337 1.664 18.727 1.00 97.88 250 ASN A O 1
ATOM 1867 N N . VAL A 1 251 ? 6.331 2.690 18.900 1.00 96.75 251 VAL A N 1
ATOM 1868 C CA . VAL A 1 251 ? 6.089 3.705 17.863 1.00 96.75 251 VAL A CA 1
ATOM 1869 C C . VAL A 1 251 ? 7.400 4.028 17.169 1.00 96.75 251 VAL A C 1
ATOM 1871 O O . VAL A 1 251 ? 8.406 4.340 17.815 1.00 96.75 251 VAL A O 1
ATOM 1874 N N . THR A 1 252 ? 7.382 4.022 15.845 1.00 96.69 252 THR A N 1
ATOM 1875 C CA . THR A 1 252 ? 8.519 4.313 14.982 1.00 96.69 252 THR A CA 1
ATOM 1876 C C . THR A 1 252 ? 8.220 5.444 14.005 1.00 96.69 252 THR A C 1
ATOM 1878 O O . THR A 1 252 ? 7.077 5.766 13.664 1.00 96.69 252 THR A O 1
ATOM 1881 N N . ARG A 1 253 ? 9.294 6.089 13.558 1.00 96.25 253 ARG A N 1
ATOM 1882 C CA . ARG A 1 253 ? 9.300 7.067 12.470 1.00 96.25 253 ARG A CA 1
ATOM 1883 C C . ARG A 1 253 ? 10.320 6.672 11.424 1.00 96.25 253 ARG A C 1
ATOM 1885 O O . ARG A 1 253 ? 11.306 5.999 11.722 1.00 96.25 253 ARG A O 1
ATOM 1892 N N . TRP A 1 254 ? 10.083 7.132 10.208 1.00 95.12 254 TRP A N 1
ATOM 1893 C CA . TRP A 1 254 ? 10.825 6.724 9.032 1.00 95.12 254 TRP A CA 1
ATOM 1894 C C . TRP A 1 254 ? 11.221 7.943 8.226 1.00 95.12 254 TRP A C 1
ATOM 1896 O O . TRP A 1 254 ? 10.371 8.747 7.860 1.00 95.12 254 TRP A O 1
ATOM 1906 N N . ASP A 1 255 ? 12.514 8.057 7.940 1.00 96.50 255 ASP A N 1
ATOM 1907 C CA . ASP A 1 255 ? 13.041 8.929 6.897 1.00 96.50 255 ASP A CA 1
ATOM 1908 C C . ASP A 1 255 ? 13.204 8.073 5.635 1.00 96.50 255 ASP A C 1
ATOM 1910 O O . ASP A 1 255 ? 14.197 7.350 5.509 1.00 96.50 255 ASP A O 1
ATOM 1914 N N . ILE A 1 256 ? 12.223 8.112 4.736 1.00 96.44 256 ILE A N 1
ATOM 1915 C CA . ILE A 1 256 ? 12.037 7.180 3.615 1.00 96.44 256 ILE A CA 1
ATOM 1916 C C . ILE A 1 256 ? 11.882 7.941 2.291 1.00 96.44 256 ILE A C 1
ATOM 1918 O O . ILE A 1 256 ? 11.211 8.971 2.229 1.00 96.44 256 ILE A O 1
ATOM 1922 N N . GLY A 1 257 ? 12.554 7.478 1.233 1.00 97.38 257 GLY A N 1
ATOM 1923 C CA . GLY A 1 257 ? 12.349 8.020 -0.115 1.00 97.38 257 GLY A CA 1
ATOM 1924 C C . GLY A 1 257 ? 11.021 7.537 -0.695 1.00 97.38 257 GLY A C 1
ATOM 1925 O O . GLY A 1 257 ? 10.619 6.409 -0.418 1.00 97.38 257 GLY A O 1
ATOM 1926 N N . SER A 1 258 ? 10.362 8.356 -1.507 1.00 97.75 258 SER A N 1
ATOM 1927 C CA . SER A 1 258 ? 9.196 7.952 -2.311 1.00 97.75 258 SER A CA 1
ATOM 1928 C C . SER A 1 258 ? 9.471 6.701 -3.163 1.00 97.75 258 SER A C 1
ATOM 1930 O O . SER A 1 258 ? 8.614 5.827 -3.256 1.00 97.75 258 SER A O 1
ATOM 1932 N N . HIS A 1 259 ? 10.703 6.572 -3.662 1.00 97.81 259 HIS A N 1
ATOM 1933 C CA . HIS A 1 259 ? 11.232 5.422 -4.398 1.00 97.81 259 HIS A CA 1
ATOM 1934 C C . HIS A 1 259 ? 11.924 4.419 -3.456 1.00 97.81 259 HIS A C 1
ATOM 1936 O O . HIS A 1 259 ? 13.153 4.307 -3.419 1.00 97.81 259 HIS A O 1
ATOM 1942 N N . THR A 1 260 ? 11.169 3.754 -2.576 1.00 97.19 260 THR A N 1
ATOM 1943 C CA . THR A 1 260 ? 11.722 2.755 -1.634 1.00 97.19 260 THR A CA 1
ATOM 1944 C C . THR A 1 260 ? 10.957 1.445 -1.713 1.00 97.19 260 THR A C 1
ATOM 1946 O O . THR A 1 260 ? 9.752 1.426 -1.485 1.00 97.19 260 THR A O 1
ATOM 1949 N N . GLY A 1 261 ? 11.672 0.339 -1.939 1.00 95.44 261 GLY A N 1
ATOM 1950 C CA . GLY A 1 261 ? 11.044 -0.971 -2.109 1.00 95.44 261 GLY A CA 1
ATOM 1951 C C . GLY A 1 261 ? 10.116 -0.989 -3.316 1.00 95.44 261 GLY A C 1
ATOM 1952 O O . GLY A 1 261 ? 10.345 -0.247 -4.274 1.00 95.44 261 GLY A O 1
ATOM 1953 N N . LEU A 1 262 ? 9.070 -1.818 -3.260 1.00 97.69 262 LEU A N 1
ATOM 1954 C CA . LEU A 1 262 ? 8.021 -1.757 -4.268 1.00 97.69 262 LEU A CA 1
ATOM 1955 C C . LEU A 1 262 ? 7.349 -0.389 -4.186 1.00 97.69 262 LEU A C 1
ATOM 1957 O O . LEU A 1 262 ? 6.764 -0.024 -3.163 1.00 97.69 262 LEU A O 1
ATOM 1961 N N . HIS A 1 263 ? 7.443 0.361 -5.274 1.00 98.69 263 HIS A N 1
ATOM 1962 C CA . HIS A 1 263 ? 6.900 1.703 -5.367 1.00 98.69 263 HIS A CA 1
ATOM 1963 C C . HIS A 1 263 ? 6.341 1.954 -6.760 1.00 98.69 263 HIS A C 1
ATOM 1965 O O . HIS A 1 263 ? 6.589 1.189 -7.694 1.00 98.69 263 HIS A O 1
ATOM 1971 N N . VAL A 1 264 ? 5.533 3.003 -6.860 1.00 98.81 264 VAL A N 1
ATOM 1972 C CA . VAL A 1 264 ? 4.928 3.425 -8.117 1.00 98.81 264 VAL A CA 1
ATOM 1973 C C . VAL A 1 264 ? 5.343 4.850 -8.415 1.00 98.81 264 VAL A C 1
ATOM 1975 O O . VAL A 1 264 ? 5.091 5.733 -7.591 1.00 98.81 264 VAL A O 1
ATOM 1978 N N . ASP A 1 265 ? 5.877 5.058 -9.609 1.00 98.81 265 ASP A N 1
ATOM 1979 C CA . ASP A 1 265 ? 6.154 6.372 -10.165 1.00 98.81 265 ASP A CA 1
ATOM 1980 C C . ASP A 1 265 ? 4.953 6.853 -10.965 1.00 98.81 265 ASP A C 1
ATOM 1982 O O . ASP A 1 265 ? 4.396 6.145 -11.816 1.00 98.81 265 ASP A O 1
ATOM 1986 N N . ALA A 1 266 ? 4.547 8.084 -10.683 1.00 98.31 266 ALA A N 1
ATOM 1987 C CA . ALA A 1 266 ? 3.565 8.810 -11.462 1.00 98.31 266 ALA A CA 1
ATOM 1988 C C . ALA A 1 266 ? 4.256 9.713 -12.495 1.00 98.31 266 ALA A C 1
ATOM 1990 O O . ALA A 1 266 ? 5.480 9.853 -12.525 1.00 98.31 266 ALA A O 1
ATOM 1991 N N . GLY A 1 267 ? 3.456 10.366 -13.345 1.00 97.62 267 GLY A N 1
ATOM 1992 C CA . GLY A 1 267 ? 3.976 11.254 -14.389 1.00 97.62 267 GLY A CA 1
ATOM 1993 C C . GLY A 1 267 ? 4.898 12.345 -13.834 1.00 97.62 267 GLY A C 1
ATOM 1994 O O . GLY A 1 267 ? 5.923 12.631 -14.446 1.00 97.62 267 GLY A O 1
ATOM 1995 N N . LEU A 1 268 ? 4.593 12.869 -12.637 1.00 98.44 268 LEU A N 1
ATOM 1996 C CA . LEU A 1 268 ? 5.376 13.919 -11.974 1.00 98.44 268 LEU A CA 1
ATOM 1997 C C . LEU A 1 268 ? 6.870 13.571 -1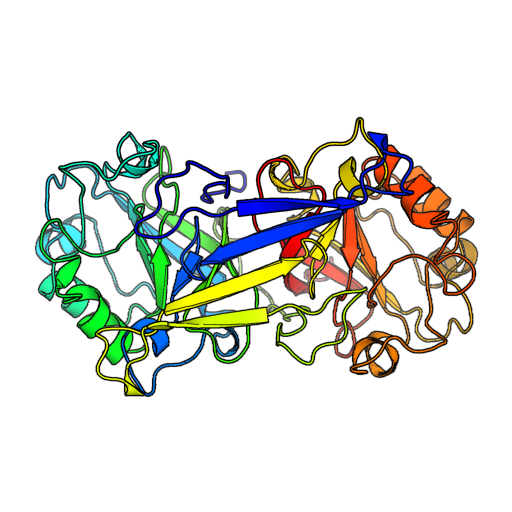1.785 1.00 98.44 268 LEU A C 1
ATOM 1999 O O . LEU A 1 268 ? 7.680 14.480 -11.606 1.00 98.44 268 LEU A O 1
ATOM 2003 N N . HIS A 1 269 ? 7.258 12.291 -11.840 1.00 98.44 269 HIS A N 1
ATOM 2004 C CA . HIS A 1 269 ? 8.648 11.875 -11.630 1.00 98.44 269 HIS A CA 1
ATOM 2005 C C . HIS A 1 269 ? 9.597 12.434 -12.699 1.00 98.44 269 HIS A C 1
ATOM 2007 O O . HIS A 1 269 ? 10.630 13.000 -12.352 1.00 98.44 269 HIS A O 1
ATOM 2013 N N . PHE A 1 270 ? 9.208 12.376 -13.976 1.00 98.31 270 PHE A N 1
ATOM 2014 C CA . PHE A 1 270 ? 10.004 12.877 -15.111 1.00 98.31 270 PHE A CA 1
ATOM 2015 C C . PHE A 1 270 ? 9.242 13.869 -16.012 1.00 98.31 270 PHE A C 1
ATOM 2017 O O . PHE A 1 270 ? 9.712 14.225 -17.093 1.00 98.31 270 PHE A O 1
ATOM 2024 N N . ASP A 1 271 ? 8.073 14.342 -15.576 1.00 97.44 271 ASP A N 1
ATOM 2025 C CA . ASP A 1 271 ? 7.294 15.393 -16.234 1.00 97.44 271 ASP A CA 1
ATOM 2026 C C . ASP A 1 271 ? 6.736 16.377 -15.193 1.00 97.44 271 ASP A C 1
ATOM 2028 O O . ASP A 1 271 ? 5.818 16.045 -14.452 1.00 97.44 271 ASP A O 1
ATOM 2032 N N . ASP A 1 272 ? 7.233 17.618 -15.162 1.00 94.25 272 ASP A N 1
ATOM 2033 C CA . ASP A 1 272 ? 6.738 18.673 -14.255 1.00 94.25 272 ASP A CA 1
ATOM 2034 C C . ASP A 1 272 ? 5.245 19.015 -14.461 1.00 94.25 272 ASP A C 1
ATOM 2036 O O . ASP A 1 272 ? 4.621 19.630 -13.593 1.00 94.25 272 ASP A O 1
ATOM 2040 N N . GLY A 1 273 ? 4.665 18.654 -15.612 1.00 95.75 273 GLY A N 1
ATOM 2041 C CA . GLY A 1 273 ? 3.229 18.759 -15.887 1.00 95.75 273 GLY A CA 1
ATOM 2042 C C . GLY A 1 273 ? 2.425 17.500 -15.546 1.00 95.75 273 GLY A C 1
ATOM 2043 O O . GLY A 1 273 ? 1.198 17.517 -15.678 1.00 95.75 273 GLY A O 1
ATOM 2044 N N . GLY A 1 274 ? 3.093 16.424 -15.134 1.00 96.94 274 GLY A N 1
ATOM 2045 C CA . GLY A 1 274 ? 2.501 15.128 -14.841 1.00 96.94 274 GLY A CA 1
ATOM 2046 C C . GLY A 1 274 ? 1.714 15.106 -13.531 1.00 96.94 274 GLY A C 1
ATOM 2047 O O . GLY A 1 274 ? 1.949 15.887 -12.609 1.00 96.94 274 GLY A O 1
ATOM 2048 N N . ALA A 1 275 ? 0.761 14.177 -13.437 1.00 97.44 275 ALA A N 1
ATOM 2049 C CA . ALA A 1 275 ? -0.012 13.983 -12.214 1.00 97.44 275 ALA A CA 1
ATOM 2050 C C . ALA A 1 275 ? 0.866 13.401 -11.082 1.00 97.44 275 ALA A C 1
ATOM 2052 O O . ALA A 1 275 ? 1.705 12.533 -11.358 1.00 97.44 275 ALA A O 1
ATOM 2053 N N . PRO A 1 276 ? 0.665 13.830 -9.821 1.00 98.31 276 PRO A N 1
ATOM 2054 C CA . PRO A 1 276 ? 1.300 13.225 -8.655 1.00 98.31 276 PRO A CA 1
ATOM 2055 C C . PRO A 1 276 ? 0.670 11.870 -8.305 1.00 98.31 276 PRO A C 1
ATOM 2057 O O . PRO A 1 276 ? -0.429 11.521 -8.748 1.00 98.31 276 PRO A O 1
ATOM 2060 N N . ILE A 1 277 ? 1.348 11.111 -7.446 1.00 98.19 277 ILE A N 1
ATOM 2061 C CA . ILE A 1 277 ? 0.964 9.738 -7.109 1.00 98.19 277 ILE A CA 1
ATOM 2062 C C . ILE A 1 277 ? -0.403 9.622 -6.421 1.00 98.19 277 ILE A C 1
ATOM 2064 O O . ILE A 1 277 ? -1.129 8.648 -6.637 1.00 98.19 277 ILE A O 1
ATOM 2068 N N . ASP A 1 278 ? -0.801 10.609 -5.615 1.00 97.69 278 ASP A N 1
ATOM 2069 C CA . ASP A 1 278 ? -2.076 10.583 -4.895 1.00 97.69 278 ASP A CA 1
ATOM 2070 C C . ASP A 1 278 ? -3.297 10.887 -5.776 1.00 97.69 278 ASP A C 1
ATOM 2072 O O . ASP A 1 278 ? -4.429 10.625 -5.356 1.00 97.69 278 ASP A O 1
ATOM 2076 N N . GLU A 1 279 ? -3.066 11.370 -6.999 1.00 97.44 279 GLU A N 1
ATOM 2077 C CA . GLU A 1 279 ? -4.087 11.603 -8.025 1.00 97.44 279 GLU A CA 1
ATOM 2078 C C . GLU A 1 279 ? -4.237 10.422 -8.998 1.00 97.44 279 GLU A C 1
ATOM 2080 O O . GLU A 1 279 ? -5.175 10.395 -9.799 1.00 97.44 279 GLU A O 1
ATOM 2085 N N . LEU A 1 280 ? -3.365 9.409 -8.914 1.00 96.38 280 LEU A N 1
ATOM 2086 C CA . LEU A 1 280 ? -3.432 8.246 -9.792 1.00 96.38 280 LEU A CA 1
ATOM 2087 C C . LEU A 1 280 ? -4.707 7.423 -9.537 1.00 96.38 280 LEU A C 1
ATOM 2089 O O . LEU A 1 280 ? -5.002 6.990 -8.411 1.00 96.38 280 LEU A O 1
ATOM 2093 N N . GLY A 1 281 ? -5.462 7.194 -10.615 1.00 96.56 281 GLY A N 1
ATOM 2094 C CA . GLY A 1 281 ? -6.737 6.484 -10.594 1.00 96.56 281 GLY A CA 1
ATOM 2095 C C . GLY A 1 281 ? -6.598 5.004 -10.235 1.00 96.56 281 GLY A C 1
ATOM 2096 O O . GLY A 1 281 ? -5.673 4.313 -10.667 1.00 96.56 281 GLY A O 1
ATOM 2097 N N . LEU A 1 282 ? -7.569 4.474 -9.482 1.00 97.44 282 LEU A N 1
ATOM 2098 C CA . LEU A 1 282 ? -7.612 3.042 -9.156 1.00 97.44 282 LEU A CA 1
ATOM 2099 C C . LEU A 1 282 ? -7.721 2.156 -10.404 1.00 97.44 282 LEU A C 1
ATOM 2101 O O . LEU A 1 282 ? -7.291 1.010 -10.378 1.00 97.44 282 LEU A O 1
ATOM 2105 N N . ASP A 1 283 ? -8.265 2.669 -11.507 1.00 96.38 283 ASP A N 1
ATOM 2106 C CA . ASP A 1 283 ? -8.342 1.958 -12.781 1.00 96.38 283 ASP A CA 1
ATOM 2107 C C . ASP A 1 283 ? -6.990 1.845 -13.498 1.00 96.38 283 ASP A C 1
ATOM 2109 O O . ASP A 1 283 ? -6.909 1.086 -14.464 1.00 96.38 283 ASP A O 1
ATOM 2113 N N . VAL A 1 284 ? -5.940 2.543 -13.044 1.00 98.00 284 VAL A N 1
ATOM 2114 C CA . VAL A 1 284 ? -4.531 2.315 -13.427 1.00 98.00 284 VAL A CA 1
ATOM 2115 C C . VAL A 1 284 ? -3.882 1.295 -12.493 1.00 98.00 284 VAL A C 1
ATOM 2117 O O . VAL A 1 284 ? -3.172 0.402 -12.942 1.00 98.00 284 VAL A O 1
ATOM 2120 N N . LEU A 1 285 ? -4.249 1.304 -11.216 1.00 98.44 285 LEU A N 1
ATOM 2121 C CA . LEU A 1 285 ? -3.632 0.491 -10.163 1.00 98.44 285 LEU A CA 1
ATOM 2122 C C . LEU A 1 285 ? -4.221 -0.920 -9.979 1.00 98.44 285 LEU A C 1
ATOM 2124 O O . LEU A 1 285 ? -3.543 -1.811 -9.469 1.00 98.44 285 LEU A O 1
ATOM 2128 N N . ILE A 1 286 ? -5.475 -1.130 -10.388 1.00 98.12 286 ILE A N 1
ATOM 2129 C CA . ILE A 1 286 ? -6.216 -2.386 -10.206 1.00 98.12 286 ILE A CA 1
ATOM 2130 C C . ILE A 1 286 ? -6.792 -2.877 -11.534 1.00 98.12 286 ILE A C 1
ATOM 2132 O O . ILE A 1 286 ? -7.594 -2.185 -12.171 1.00 98.12 286 ILE A O 1
ATOM 2136 N N . GLY A 1 287 ? -6.454 -4.103 -11.923 1.00 96.81 287 GLY A N 1
ATOM 2137 C CA . GLY A 1 287 ? -7.114 -4.806 -13.020 1.00 96.81 287 GLY A CA 1
ATOM 2138 C C . GLY A 1 287 ? -6.202 -5.769 -13.765 1.00 96.81 287 GLY A C 1
ATOM 2139 O O . GLY A 1 287 ? -5.143 -6.146 -13.279 1.00 96.81 287 GLY A O 1
ATOM 2140 N N . GLU A 1 288 ? -6.635 -6.161 -14.960 1.00 97.69 288 GLU A N 1
ATOM 2141 C CA . GLU A 1 288 ? -5.925 -7.126 -15.800 1.00 97.69 288 GLU A CA 1
ATOM 2142 C C . GLU A 1 288 ? -4.498 -6.664 -16.132 1.00 97.69 288 GLU A C 1
ATOM 2144 O O . GLU A 1 288 ? -4.275 -5.493 -16.468 1.00 97.69 288 GLU A O 1
ATOM 2149 N N . ALA A 1 289 ? -3.555 -7.596 -16.001 1.00 98.50 289 ALA A N 1
ATOM 2150 C CA . ALA A 1 289 ? -2.135 -7.430 -16.249 1.00 98.50 289 ALA A CA 1
ATOM 2151 C C . ALA A 1 289 ? -1.540 -8.689 -16.881 1.00 98.50 289 ALA A C 1
ATOM 2153 O O . ALA A 1 289 ? -1.880 -9.810 -16.501 1.00 98.50 289 ALA A O 1
ATOM 2154 N N . ARG A 1 290 ? -0.603 -8.502 -17.809 1.00 98.62 290 ARG A N 1
ATOM 2155 C CA . ARG A 1 290 ? 0.172 -9.583 -18.416 1.00 98.62 290 ARG A CA 1
ATOM 2156 C C . ARG A 1 290 ? 1.574 -9.635 -17.824 1.00 98.62 290 ARG A C 1
ATOM 2158 O O . ARG A 1 290 ? 2.307 -8.656 -17.903 1.00 98.62 290 ARG A O 1
ATOM 2165 N N . VAL A 1 291 ? 1.966 -10.788 -17.297 1.00 98.88 291 VAL A N 1
ATOM 2166 C CA . VAL A 1 291 ? 3.353 -11.085 -16.920 1.00 98.88 291 VAL A CA 1
ATOM 2167 C C . VAL A 1 291 ? 4.056 -11.705 -18.124 1.00 98.88 291 VAL A C 1
ATOM 2169 O O . VAL A 1 291 ? 3.610 -12.733 -18.640 1.00 98.88 291 VAL A O 1
ATOM 2172 N N . LEU A 1 292 ? 5.142 -11.080 -18.5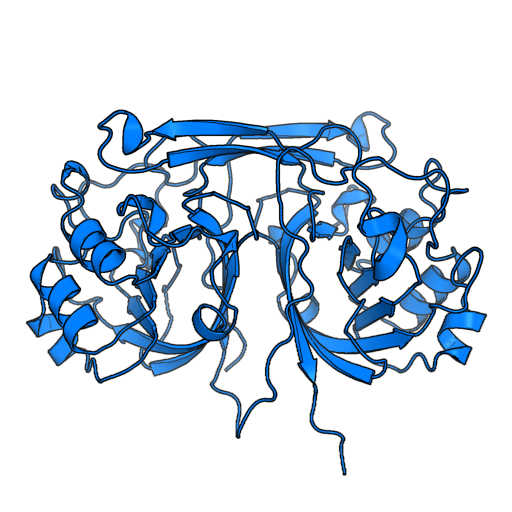74 1.00 98.81 292 LEU A N 1
ATOM 2173 C CA . LEU A 1 292 ? 5.999 -11.568 -19.654 1.00 98.81 292 LEU A CA 1
ATOM 2174 C C . LEU A 1 292 ? 7.262 -12.194 -19.065 1.00 98.81 292 LEU A C 1
ATOM 2176 O O . LEU A 1 292 ? 7.965 -11.537 -18.299 1.00 98.81 292 LEU A O 1
ATOM 2180 N N . ASP A 1 293 ? 7.574 -13.432 -19.453 1.00 98.69 293 ASP A N 1
ATOM 2181 C CA . ASP A 1 293 ? 8.863 -14.047 -19.127 1.00 98.69 293 ASP A CA 1
ATOM 2182 C C . ASP A 1 293 ? 9.935 -13.555 -20.106 1.00 98.69 293 ASP A C 1
ATOM 2184 O O . ASP A 1 293 ? 9.946 -13.894 -21.290 1.00 98.69 293 ASP A O 1
ATOM 2188 N N . LEU A 1 294 ? 10.831 -12.727 -19.580 1.00 98.81 294 LEU A N 1
ATOM 2189 C CA . LEU A 1 294 ? 11.955 -12.098 -20.263 1.00 98.81 294 LEU A CA 1
ATOM 2190 C C . LEU A 1 294 ? 13.280 -12.503 -19.600 1.00 98.81 294 LEU A C 1
ATOM 2192 O O . LEU A 1 294 ? 14.310 -11.861 -19.803 1.00 98.81 294 LEU A O 1
ATOM 2196 N N . THR A 1 295 ? 13.292 -13.583 -18.812 1.00 98.44 295 THR A N 1
ATOM 2197 C CA . THR A 1 295 ? 14.481 -14.058 -18.082 1.00 98.44 295 THR A CA 1
ATOM 2198 C C . THR A 1 295 ? 15.657 -14.387 -19.012 1.00 98.44 295 THR A C 1
ATOM 2200 O O . THR A 1 295 ? 16.823 -14.223 -18.635 1.00 98.44 295 THR A O 1
ATOM 2203 N N . ALA A 1 296 ? 15.360 -14.783 -20.254 1.00 98.00 296 ALA A N 1
ATOM 2204 C CA . ALA A 1 296 ? 16.342 -15.074 -21.296 1.00 98.00 296 ALA A CA 1
ATOM 2205 C C . ALA A 1 296 ? 17.031 -13.825 -21.881 1.00 98.00 296 ALA A C 1
ATOM 2207 O O . ALA A 1 296 ? 18.110 -13.958 -22.458 1.00 98.00 296 ALA A O 1
ATOM 2208 N N . VAL A 1 297 ? 16.465 -12.624 -21.717 1.00 98.12 297 VAL A N 1
ATOM 2209 C CA . VAL A 1 297 ? 17.069 -11.375 -22.207 1.00 98.12 297 VAL A CA 1
ATOM 2210 C C . VAL A 1 297 ? 18.341 -11.075 -21.409 1.00 98.12 297 VAL A C 1
ATOM 2212 O O . VAL A 1 297 ? 18.340 -11.108 -20.178 1.00 98.12 297 VAL A O 1
ATOM 2215 N N . GLU A 1 298 ? 19.450 -10.832 -22.112 1.00 94.56 298 GLU A N 1
ATOM 2216 C CA . GLU A 1 298 ? 20.785 -10.670 -21.512 1.00 94.56 298 GLU A CA 1
ATOM 2217 C C . GLU A 1 298 ? 21.248 -9.223 -21.363 1.00 94.56 298 GLU A C 1
ATOM 2219 O O . GLU A 1 298 ? 22.230 -9.004 -20.666 1.00 94.56 298 GLU A O 1
ATOM 2224 N N . THR A 1 299 ? 20.608 -8.259 -22.028 1.00 94.69 299 THR A N 1
ATOM 2225 C CA . THR A 1 299 ? 21.064 -6.857 -22.058 1.00 94.69 299 THR A CA 1
ATOM 2226 C C . THR A 1 299 ? 19.945 -5.908 -21.648 1.00 94.69 299 THR A C 1
ATOM 2228 O O . THR A 1 299 ? 19.880 -5.499 -20.495 1.00 94.69 299 THR A O 1
ATOM 2231 N N . GLU A 1 300 ? 19.035 -5.607 -22.564 1.00 97.25 300 GLU A N 1
ATOM 2232 C CA . GLU A 1 300 ? 17.845 -4.794 -22.333 1.00 97.25 300 GLU A CA 1
ATOM 2233 C C . GLU A 1 300 ? 16.658 -5.377 -23.099 1.00 97.25 300 GLU A C 1
ATOM 2235 O O . GLU A 1 300 ? 16.834 -6.004 -24.143 1.00 97.25 300 GLU A O 1
ATOM 2240 N N . VAL A 1 301 ? 15.453 -5.200 -22.562 1.00 98.81 301 VAL A N 1
ATOM 2241 C CA . VAL A 1 301 ? 14.206 -5.678 -23.165 1.00 98.81 301 VAL A CA 1
ATOM 2242 C C . VAL A 1 301 ? 13.828 -4.748 -24.312 1.00 98.81 301 VAL A C 1
ATOM 2244 O O . VAL A 1 301 ? 13.471 -3.596 -24.085 1.00 98.81 301 VAL A O 1
ATOM 2247 N N . THR A 1 302 ? 13.878 -5.237 -25.545 1.00 98.81 302 THR A N 1
ATOM 2248 C CA . THR A 1 302 ? 13.489 -4.469 -26.738 1.00 98.81 302 THR A CA 1
ATOM 2249 C C . THR A 1 302 ? 12.015 -4.657 -27.089 1.00 98.81 302 THR A C 1
ATOM 2251 O O . THR A 1 302 ? 11.342 -5.570 -26.599 1.00 98.81 302 THR A O 1
ATOM 2254 N N . ALA A 1 303 ? 11.506 -3.852 -28.025 1.00 98.88 303 ALA A N 1
ATOM 2255 C CA . ALA A 1 303 ? 10.179 -4.069 -28.605 1.00 98.88 303 ALA A CA 1
ATOM 2256 C C . ALA A 1 303 ? 10.019 -5.485 -29.193 1.00 98.88 303 ALA A C 1
ATOM 2258 O O . ALA A 1 303 ? 8.951 -6.092 -29.088 1.00 98.88 303 ALA A O 1
ATOM 2259 N N . ALA A 1 304 ? 11.077 -6.032 -29.801 1.00 98.75 304 ALA A N 1
ATOM 2260 C CA . ALA A 1 304 ? 11.056 -7.376 -30.369 1.00 98.75 304 ALA A CA 1
ATOM 2261 C C . ALA A 1 304 ? 10.932 -8.459 -29.287 1.00 98.75 304 ALA A C 1
ATOM 2263 O O . ALA A 1 304 ? 10.185 -9.419 -29.483 1.00 98.75 304 ALA A O 1
ATOM 2264 N N . ASP A 1 305 ? 11.601 -8.282 -28.145 1.00 98.88 305 ASP A N 1
ATOM 2265 C CA . ASP A 1 305 ? 11.521 -9.211 -27.015 1.00 98.88 305 ASP A CA 1
ATOM 2266 C C . ASP A 1 305 ? 10.119 -9.216 -26.401 1.00 98.88 305 ASP A C 1
ATOM 2268 O O . ASP A 1 305 ? 9.557 -10.286 -26.172 1.00 98.88 305 ASP A O 1
ATOM 2272 N N . LEU A 1 306 ? 9.504 -8.038 -26.226 1.00 98.88 306 LEU A N 1
ATOM 2273 C CA . LEU A 1 306 ? 8.120 -7.919 -25.750 1.00 98.88 306 LEU A CA 1
ATOM 2274 C C . LEU A 1 306 ? 7.141 -8.680 -26.659 1.00 98.88 306 LEU A C 1
ATOM 2276 O O . LEU A 1 306 ? 6.290 -9.434 -26.183 1.00 98.88 306 LEU A O 1
ATOM 2280 N N . LEU A 1 307 ? 7.270 -8.515 -27.979 1.00 98.69 307 LEU A N 1
ATOM 2281 C CA . LEU A 1 307 ? 6.433 -9.218 -28.955 1.00 98.69 307 LEU A CA 1
ATOM 2282 C C . LEU A 1 307 ? 6.682 -10.730 -28.937 1.00 98.69 307 LEU A C 1
ATOM 2284 O O . LEU A 1 307 ? 5.728 -11.505 -28.994 1.00 98.69 307 LEU A O 1
ATOM 2288 N N . ALA A 1 308 ? 7.943 -11.155 -28.840 1.00 98.56 308 ALA A N 1
ATOM 2289 C CA . ALA A 1 308 ? 8.315 -12.566 -28.776 1.00 98.56 308 ALA A CA 1
ATOM 2290 C C . ALA A 1 308 ? 7.818 -13.244 -27.489 1.00 98.56 308 ALA A C 1
ATOM 2292 O O . ALA A 1 308 ? 7.400 -14.401 -27.538 1.00 98.56 308 ALA A O 1
ATOM 2293 N N . ALA A 1 309 ? 7.798 -12.517 -26.369 1.00 98.50 309 ALA A N 1
ATOM 2294 C CA . ALA A 1 309 ? 7.261 -12.970 -25.086 1.00 98.50 309 ALA A CA 1
ATOM 2295 C C . ALA A 1 309 ? 5.719 -12.978 -25.036 1.00 98.50 309 ALA A C 1
ATOM 2297 O O . ALA A 1 309 ? 5.132 -13.429 -24.054 1.00 98.50 309 ALA A O 1
ATOM 2298 N N . GLY A 1 310 ? 5.048 -12.515 -26.097 1.00 98.06 310 GLY A N 1
ATOM 2299 C CA . GLY A 1 310 ? 3.594 -12.567 -26.219 1.00 98.06 310 GLY A CA 1
ATOM 2300 C C . GLY A 1 310 ? 2.869 -11.379 -25.592 1.00 98.06 310 GLY A C 1
ATOM 2301 O O . GLY A 1 310 ? 1.795 -11.572 -25.022 1.00 98.06 310 GLY A O 1
ATOM 2302 N N . LEU A 1 311 ? 3.432 -10.167 -25.692 1.00 98.50 311 LEU A N 1
ATOM 2303 C CA . LEU A 1 311 ? 2.734 -8.917 -25.370 1.00 98.50 311 LEU A CA 1
ATOM 2304 C C . LEU A 1 311 ? 1.348 -8.870 -26.042 1.00 98.50 311 LEU A C 1
ATOM 2306 O O . LEU A 1 311 ? 1.248 -8.897 -27.273 1.00 98.50 311 LEU A O 1
ATOM 2310 N N . GLY A 1 312 ? 0.303 -8.782 -25.218 1.00 96.00 312 GLY A N 1
ATOM 2311 C CA . GLY A 1 312 ? -1.092 -8.663 -25.637 1.00 96.00 312 GLY A CA 1
ATOM 2312 C C . GLY A 1 312 ? -1.598 -7.220 -25.629 1.00 96.00 312 GLY A C 1
ATOM 2313 O O . GLY A 1 312 ? -0.828 -6.282 -25.847 1.00 96.00 312 GLY A O 1
ATOM 2314 N N . ASP A 1 313 ? -2.903 -7.075 -25.392 1.00 97.00 313 ASP A N 1
ATOM 2315 C CA . ASP A 1 313 ? -3.624 -5.794 -25.334 1.00 97.00 313 ASP A CA 1
ATOM 2316 C C . ASP A 1 313 ? -4.008 -5.412 -23.888 1.00 97.00 313 ASP A C 1
ATOM 2318 O O . ASP A 1 313 ? -4.792 -4.487 -23.663 1.00 97.00 313 ASP A O 1
ATOM 2322 N N . GLU A 1 314 ? -3.501 -6.144 -22.890 1.00 98.00 314 GLU A N 1
ATOM 2323 C CA . GLU A 1 314 ? -3.763 -5.855 -21.485 1.00 98.00 314 GLU A CA 1
ATOM 2324 C C . GLU A 1 314 ? -3.236 -4.458 -21.126 1.00 98.00 314 GLU A C 1
ATOM 2326 O O . GLU A 1 314 ? -2.113 -4.099 -21.485 1.00 98.00 314 GLU A O 1
ATOM 2331 N N . PRO A 1 315 ? -3.993 -3.666 -20.347 1.00 98.19 315 PRO A N 1
ATOM 2332 C CA . PRO A 1 315 ? -3.602 -2.299 -20.006 1.00 98.19 315 PRO A CA 1
ATOM 2333 C C . PRO A 1 315 ? -2.399 -2.235 -19.056 1.00 98.19 315 PRO A C 1
ATOM 2335 O O . PRO A 1 315 ? -1.966 -1.138 -18.706 1.00 98.19 315 PRO A O 1
ATOM 2338 N N . ARG A 1 316 ? -1.891 -3.380 -18.587 1.00 98.81 316 ARG A N 1
ATOM 2339 C CA . ARG A 1 316 ? -0.766 -3.469 -17.660 1.00 98.81 316 ARG A CA 1
ATOM 2340 C C . ARG A 1 316 ? 0.164 -4.596 -18.051 1.00 98.81 316 ARG A C 1
ATOM 2342 O O . ARG A 1 316 ? -0.299 -5.691 -18.373 1.00 98.81 316 ARG A O 1
ATOM 2349 N N . VAL A 1 317 ? 1.461 -4.350 -17.957 1.00 98.88 317 VAL A N 1
ATOM 2350 C CA . VAL A 1 317 ? 2.487 -5.323 -18.340 1.00 98.88 317 VAL A CA 1
ATOM 2351 C C . VAL A 1 317 ? 3.542 -5.403 -17.247 1.00 98.88 317 VAL A C 1
ATOM 2353 O O . VAL A 1 317 ? 4.077 -4.381 -16.842 1.00 98.88 317 VAL A O 1
ATOM 2356 N N . LEU A 1 318 ? 3.8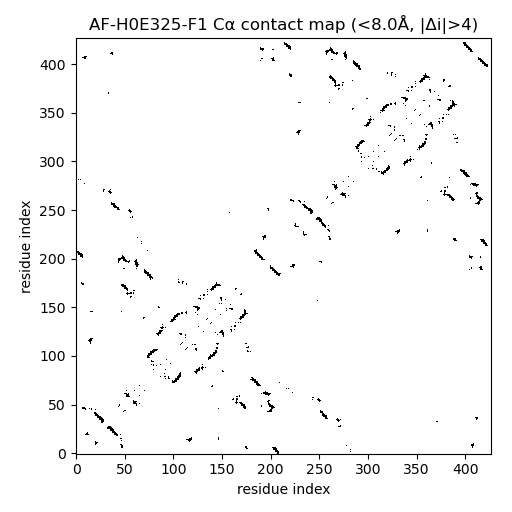55 -6.606 -16.775 1.00 98.94 318 LEU A N 1
ATOM 2357 C CA . LEU A 1 318 ? 4.943 -6.859 -15.833 1.00 98.94 318 LEU A CA 1
ATOM 2358 C C . LEU A 1 318 ? 6.071 -7.604 -16.542 1.00 98.94 318 LEU A C 1
ATOM 2360 O O . LEU A 1 318 ? 5.846 -8.630 -17.190 1.00 98.94 318 LEU A O 1
ATOM 2364 N N . LEU A 1 319 ? 7.281 -7.076 -16.421 1.00 98.88 319 LEU A N 1
ATOM 2365 C CA . LEU A 1 319 ? 8.478 -7.559 -17.089 1.00 98.88 319 LEU A CA 1
ATOM 2366 C C . LEU A 1 319 ? 9.263 -8.444 -16.115 1.00 98.88 319 LEU A C 1
ATOM 2368 O O . LEU A 1 319 ? 10.038 -7.942 -15.304 1.00 98.88 319 LEU A O 1
ATOM 2372 N N . LYS A 1 320 ? 9.058 -9.766 -16.178 1.00 98.81 320 LYS A N 1
ATOM 2373 C CA . LYS A 1 320 ? 9.845 -10.719 -15.385 1.00 98.81 320 LYS A CA 1
ATOM 2374 C C . LYS A 1 320 ? 11.192 -10.920 -16.058 1.00 98.81 320 LYS A C 1
ATOM 2376 O O . LYS A 1 320 ? 11.278 -11.612 -17.070 1.00 98.81 320 LYS A O 1
ATOM 2381 N N . THR A 1 321 ? 12.249 -10.357 -15.495 1.00 98.81 321 THR A N 1
ATOM 2382 C CA . THR A 1 321 ? 13.610 -10.577 -15.978 1.00 98.81 321 THR A CA 1
ATOM 2383 C C . THR A 1 321 ? 14.352 -11.522 -15.030 1.00 98.81 321 THR A C 1
ATOM 2385 O O . THR A 1 321 ? 13.782 -12.143 -14.132 1.00 98.81 321 THR A O 1
ATOM 2388 N N . ARG A 1 322 ? 15.663 -11.680 -15.235 1.00 97.69 322 ARG A N 1
ATOM 2389 C CA . ARG A 1 322 ? 16.517 -12.394 -14.275 1.00 97.69 322 ARG A CA 1
ATOM 2390 C C . ARG A 1 322 ? 16.752 -11.603 -12.982 1.00 97.69 322 ARG A C 1
ATOM 2392 O O . ARG A 1 322 ? 17.207 -12.202 -12.010 1.00 97.69 322 ARG A O 1
ATOM 2399 N N . ASN A 1 323 ? 16.457 -10.298 -12.966 1.00 98.31 323 ASN A N 1
ATOM 2400 C CA . ASN A 1 323 ? 16.757 -9.406 -11.846 1.00 98.31 323 ASN A CA 1
ATOM 2401 C C . ASN A 1 323 ? 16.092 -9.881 -10.553 1.00 98.31 323 ASN A C 1
ATOM 2403 O O . ASN A 1 323 ? 16.757 -9.868 -9.517 1.00 98.31 323 ASN A O 1
ATOM 2407 N N . SER A 1 324 ? 14.852 -10.389 -10.619 1.00 96.19 324 SER A N 1
ATOM 2408 C CA . SER A 1 324 ? 14.142 -10.924 -9.448 1.00 96.19 324 SER A CA 1
ATOM 2409 C C . SER A 1 324 ? 14.988 -11.948 -8.674 1.00 96.19 324 SER A C 1
ATOM 2411 O O . SER A 1 324 ? 14.998 -11.950 -7.445 1.00 96.19 324 SER A O 1
ATOM 2413 N N . ALA A 1 325 ? 15.724 -12.816 -9.380 1.00 96.12 325 ALA A N 1
ATOM 2414 C CA . ALA A 1 325 ? 16.541 -13.881 -8.792 1.00 96.12 325 ALA A CA 1
ATOM 2415 C C . ALA A 1 325 ? 17.990 -13.465 -8.483 1.00 96.12 325 ALA A C 1
ATOM 2417 O O . ALA A 1 325 ? 18.698 -14.211 -7.806 1.00 96.12 325 ALA A O 1
ATOM 2418 N N . THR A 1 326 ? 18.444 -12.317 -8.993 1.00 94.69 326 THR A N 1
ATOM 2419 C CA . THR A 1 326 ? 19.827 -11.845 -8.860 1.00 94.69 326 THR A CA 1
ATOM 2420 C C . THR A 1 326 ? 19.872 -10.414 -8.338 1.00 94.69 326 THR A C 1
ATOM 2422 O O . THR A 1 326 ? 19.916 -10.215 -7.131 1.00 94.69 326 THR A O 1
ATOM 2425 N N . ALA A 1 327 ? 19.824 -9.422 -9.226 1.00 96.00 327 ALA A N 1
ATOM 2426 C CA . ALA A 1 327 ? 20.085 -8.020 -8.930 1.00 96.00 327 ALA A CA 1
ATOM 2427 C C . ALA A 1 327 ? 19.191 -7.455 -7.812 1.00 96.00 327 ALA A C 1
ATOM 2429 O O . ALA A 1 327 ? 19.678 -6.699 -6.979 1.00 96.00 327 ALA A O 1
ATOM 2430 N N . LEU A 1 328 ? 17.916 -7.857 -7.749 1.00 96.44 328 LEU A N 1
ATOM 2431 C CA . LEU A 1 328 ? 16.967 -7.426 -6.715 1.00 96.44 328 LEU A CA 1
ATOM 2432 C C . LEU A 1 328 ? 17.282 -8.005 -5.320 1.00 96.44 328 LEU A C 1
ATOM 2434 O O . LEU A 1 328 ? 16.812 -7.476 -4.319 1.00 96.44 328 LEU A O 1
ATOM 2438 N N . GLN A 1 329 ? 18.065 -9.086 -5.246 1.00 94.62 329 GLN A N 1
ATOM 2439 C CA . GLN A 1 329 ? 18.438 -9.765 -3.996 1.00 94.62 329 GLN A CA 1
ATOM 2440 C C . GLN A 1 329 ? 19.724 -9.219 -3.367 1.00 94.62 329 GLN A C 1
ATOM 2442 O O . GLN A 1 329 ? 20.095 -9.630 -2.266 1.00 94.62 329 GLN A O 1
ATOM 2447 N N . GLU A 1 330 ? 20.421 -8.325 -4.063 1.00 95.38 330 GLU A N 1
ATOM 2448 C CA . GLU A 1 330 ? 21.624 -7.677 -3.552 1.00 95.38 330 GLU A CA 1
ATOM 2449 C C . GLU A 1 330 ? 21.273 -6.617 -2.499 1.00 95.38 330 GLU A C 1
ATOM 2451 O O . GLU A 1 330 ? 20.139 -6.168 -2.407 1.00 95.38 330 GLU A O 1
ATOM 2456 N N . THR A 1 331 ? 22.241 -6.177 -1.694 1.00 93.62 331 THR A N 1
ATOM 2457 C CA . THR A 1 331 ? 22.058 -5.019 -0.790 1.00 93.62 331 THR A CA 1
ATOM 2458 C C . THR A 1 331 ? 22.677 -3.738 -1.344 1.00 93.62 331 THR A C 1
ATOM 2460 O O . THR A 1 331 ? 22.396 -2.641 -0.860 1.00 93.62 331 THR A O 1
ATOM 2463 N N . GLU A 1 332 ? 23.536 -3.870 -2.350 1.00 94.19 332 GLU A N 1
ATOM 2464 C CA . GLU A 1 332 ? 24.211 -2.782 -3.054 1.00 94.19 332 GLU A CA 1
ATOM 2465 C C . GLU A 1 332 ? 23.816 -2.819 -4.529 1.00 94.19 332 GLU A C 1
ATOM 2467 O O . GLU A 1 332 ? 23.604 -3.900 -5.079 1.00 94.19 332 GLU A O 1
ATOM 2472 N N . LYS A 1 333 ? 23.739 -1.652 -5.182 1.00 93.38 333 LYS A N 1
ATOM 2473 C CA . LYS A 1 333 ? 23.420 -1.580 -6.614 1.00 93.38 333 LYS A CA 1
ATOM 2474 C C . LYS A 1 333 ? 24.484 -2.349 -7.416 1.00 93.38 333 LYS A C 1
ATOM 2476 O O . LYS A 1 333 ? 25.646 -1.935 -7.382 1.00 93.38 333 LYS A O 1
ATOM 2481 N N . PRO A 1 334 ? 24.127 -3.428 -8.135 1.00 94.81 334 PRO A N 1
ATOM 2482 C CA . PRO A 1 334 ? 25.077 -4.137 -8.980 1.00 94.81 334 PRO A CA 1
ATOM 2483 C C . PRO A 1 334 ? 25.457 -3.301 -10.209 1.00 94.81 334 PRO A C 1
ATOM 2485 O O . PRO A 1 334 ? 24.725 -2.402 -10.622 1.00 94.81 334 PRO A O 1
ATOM 2488 N N . ASP A 1 335 ? 26.576 -3.647 -10.845 1.00 93.25 335 ASP A N 1
ATOM 2489 C CA . ASP A 1 335 ? 27.017 -3.010 -12.097 1.00 93.25 335 ASP A CA 1
ATOM 2490 C C . ASP A 1 335 ? 26.126 -3.369 -13.300 1.00 93.25 335 ASP A C 1
ATOM 2492 O O . ASP A 1 335 ? 26.198 -2.728 -14.348 1.00 93.25 335 ASP A O 1
ATOM 2496 N N . PHE A 1 336 ? 25.314 -4.424 -13.176 1.00 95.94 336 PHE A N 1
ATOM 2497 C CA . PHE A 1 336 ? 24.495 -4.940 -14.262 1.00 95.94 336 PHE A CA 1
ATOM 2498 C C . PHE A 1 336 ? 23.115 -5.396 -13.781 1.00 95.94 336 PHE A C 1
ATOM 2500 O O . PHE A 1 336 ? 22.993 -6.086 -12.768 1.00 95.94 336 PHE A O 1
ATOM 2507 N N . TRP A 1 337 ? 22.099 -5.057 -14.570 1.00 97.69 337 TRP A N 1
ATOM 2508 C CA . TRP A 1 337 ? 20.715 -5.517 -14.492 1.00 97.69 337 TRP A CA 1
ATOM 2509 C C . TRP A 1 337 ? 20.086 -5.416 -15.888 1.00 97.69 337 TRP A C 1
ATOM 2511 O O . TRP A 1 337 ? 20.659 -4.806 -16.793 1.00 97.69 337 TRP A O 1
ATOM 2521 N N . VAL A 1 338 ? 18.910 -6.012 -16.072 1.00 98.50 338 VAL A N 1
ATOM 2522 C CA . VAL A 1 338 ? 18.141 -5.910 -17.320 1.00 98.50 338 VAL A CA 1
ATOM 2523 C C . VAL A 1 338 ? 17.082 -4.818 -17.172 1.00 98.50 338 VAL A C 1
ATOM 2525 O O . VAL A 1 338 ? 16.203 -4.949 -16.327 1.00 98.50 338 VAL A O 1
ATOM 2528 N N . GLY A 1 339 ? 17.168 -3.755 -17.973 1.00 98.56 339 GLY A N 1
ATOM 2529 C CA . GLY A 1 339 ? 16.139 -2.707 -18.066 1.00 98.56 339 GLY A CA 1
ATOM 2530 C C . GLY A 1 339 ? 15.301 -2.823 -19.342 1.00 98.56 339 GLY A C 1
ATOM 2531 O O . GLY A 1 339 ? 15.528 -3.714 -20.164 1.00 98.56 339 GLY A O 1
ATOM 2532 N N . LEU A 1 340 ? 14.351 -1.911 -19.529 1.00 98.81 340 LEU A N 1
ATOM 2533 C CA . LEU A 1 340 ? 13.581 -1.744 -20.761 1.00 98.81 340 LEU A CA 1
ATOM 2534 C C . LEU A 1 340 ? 14.326 -0.804 -21.720 1.00 98.81 340 LEU A C 1
ATOM 2536 O O . LEU A 1 340 ? 14.874 0.213 -21.308 1.00 98.81 340 LEU A O 1
ATOM 2540 N N . ALA A 1 341 ? 14.357 -1.146 -23.004 1.00 98.62 341 ALA A N 1
ATOM 2541 C CA . ALA A 1 341 ? 14.935 -0.298 -24.037 1.00 98.62 341 ALA A CA 1
ATOM 2542 C C . ALA A 1 341 ? 13.926 0.773 -24.506 1.00 98.62 341 ALA A C 1
ATOM 2544 O O . ALA A 1 341 ? 12.712 0.532 -24.471 1.00 98.62 341 ALA A O 1
ATOM 2545 N N . PRO A 1 342 ? 14.387 1.922 -25.044 1.00 98.62 342 PRO A N 1
ATOM 2546 C CA . PRO A 1 342 ? 13.500 2.995 -25.507 1.00 98.62 342 PRO A CA 1
ATOM 2547 C C . PRO A 1 342 ? 12.463 2.574 -26.561 1.00 98.62 342 PRO A C 1
ATOM 2549 O O . PRO A 1 342 ? 11.335 3.063 -26.556 1.00 98.62 342 PRO A O 1
ATOM 2552 N N . ASP A 1 343 ? 12.804 1.652 -27.467 1.00 98.75 343 ASP A N 1
ATOM 2553 C CA . ASP A 1 343 ? 11.855 1.151 -28.468 1.00 98.75 343 ASP A CA 1
ATOM 2554 C C . ASP A 1 343 ? 10.766 0.265 -27.840 1.00 98.75 343 ASP A C 1
ATOM 2556 O O . ASP A 1 343 ? 9.609 0.317 -28.259 1.00 98.75 343 ASP A O 1
ATOM 2560 N N . GLY A 1 344 ? 11.114 -0.502 -26.804 1.00 98.75 344 GLY A N 1
ATOM 2561 C CA . GLY A 1 344 ? 10.176 -1.252 -25.977 1.00 98.75 344 GLY A CA 1
ATOM 2562 C C . GLY A 1 344 ? 9.222 -0.329 -25.224 1.00 98.75 344 GLY A C 1
ATOM 2563 O O . GLY A 1 344 ? 8.012 -0.537 -25.278 1.00 98.75 344 GLY A O 1
ATOM 2564 N N . ALA A 1 345 ? 9.738 0.734 -24.600 1.00 98.88 345 ALA A N 1
ATOM 2565 C CA . ALA A 1 345 ? 8.917 1.755 -23.947 1.00 98.88 345 ALA A CA 1
ATOM 2566 C C . ALA A 1 345 ? 7.934 2.411 -24.925 1.00 98.88 345 ALA A C 1
ATOM 2568 O O . ALA A 1 345 ? 6.736 2.480 -24.645 1.00 98.88 345 ALA A O 1
ATOM 2569 N N . GLN A 1 346 ? 8.412 2.810 -26.109 1.00 98.88 346 GLN A N 1
ATOM 2570 C CA . GLN A 1 346 ? 7.557 3.394 -27.142 1.00 98.88 346 GLN A CA 1
ATOM 2571 C C . GLN A 1 346 ? 6.477 2.411 -27.611 1.00 98.88 346 GLN A C 1
ATOM 2573 O O . GLN A 1 346 ? 5.328 2.809 -27.783 1.00 98.88 346 GLN A O 1
ATOM 2578 N N . LEU A 1 347 ? 6.804 1.123 -27.762 1.00 98.88 347 LEU A N 1
ATOM 2579 C CA . LEU A 1 347 ? 5.813 0.101 -28.102 1.00 98.88 347 LEU A CA 1
ATOM 2580 C C . LEU A 1 347 ? 4.708 0.002 -27.038 1.00 98.88 347 LEU A C 1
ATOM 2582 O O . LEU A 1 347 ? 3.541 -0.121 -27.403 1.00 98.88 347 LEU A O 1
ATOM 2586 N N . LEU A 1 348 ? 5.042 0.049 -25.744 1.00 98.88 348 LEU A N 1
ATOM 2587 C CA . LEU A 1 348 ? 4.039 0.011 -24.670 1.00 98.88 348 LEU A CA 1
ATOM 2588 C C . LEU A 1 348 ? 3.108 1.234 -24.730 1.00 98.88 348 LEU A C 1
ATOM 2590 O O . LEU A 1 348 ? 1.889 1.071 -24.637 1.00 98.88 348 LEU A O 1
ATOM 2594 N N . VAL A 1 349 ? 3.660 2.430 -24.967 1.00 98.88 349 VAL A N 1
ATOM 2595 C CA . VAL A 1 349 ? 2.878 3.663 -25.179 1.00 98.88 349 VAL A CA 1
ATOM 2596 C C . VAL A 1 349 ? 1.953 3.522 -26.390 1.00 98.88 349 VAL A C 1
ATOM 2598 O O . VAL A 1 349 ? 0.751 3.763 -26.282 1.00 98.88 349 VAL A O 1
ATOM 2601 N N . ASP A 1 350 ? 2.476 3.060 -27.527 1.00 98.69 350 ASP A N 1
ATOM 2602 C CA . ASP A 1 350 ? 1.711 2.881 -28.767 1.00 98.69 350 ASP A CA 1
ATOM 2603 C C . ASP A 1 350 ? 0.578 1.848 -28.616 1.00 98.69 350 ASP A C 1
ATOM 2605 O O . ASP A 1 350 ? -0.442 1.926 -29.306 1.00 98.69 350 ASP A O 1
ATOM 2609 N N . ARG A 1 351 ? 0.736 0.881 -27.702 1.00 98.31 351 ARG A N 1
ATOM 2610 C CA . ARG A 1 351 ? -0.279 -0.124 -27.343 1.00 98.31 351 ARG A CA 1
ATOM 2611 C C . ARG A 1 351 ? -1.281 0.359 -26.293 1.00 98.31 351 ARG A C 1
ATOM 2613 O O . ARG A 1 351 ? -2.225 -0.366 -25.996 1.00 98.31 351 ARG A O 1
ATOM 2620 N N . GLY A 1 352 ? -1.117 1.566 -25.755 1.00 98.25 352 GLY A N 1
ATOM 2621 C CA . GLY A 1 352 ? -2.013 2.123 -24.741 1.00 98.25 352 GLY A CA 1
ATOM 2622 C C . GLY A 1 352 ? -1.889 1.448 -23.374 1.00 98.25 352 GLY A C 1
ATOM 2623 O O . GLY A 1 352 ? -2.857 1.437 -22.607 1.00 98.25 352 GLY A O 1
ATOM 2624 N N . VAL A 1 353 ? -0.721 0.876 -23.066 1.00 98.81 353 VAL A N 1
ATOM 2625 C CA . VAL A 1 353 ? -0.406 0.385 -21.720 1.00 98.81 353 VAL A CA 1
ATOM 2626 C C . VAL A 1 353 ? -0.473 1.560 -20.747 1.00 98.81 353 VAL A C 1
ATOM 2628 O O . VAL A 1 353 ? 0.048 2.634 -21.023 1.00 98.81 353 VAL A O 1
ATOM 2631 N N . ARG A 1 354 ? -1.139 1.364 -19.609 1.00 98.69 354 ARG A N 1
ATOM 2632 C CA . ARG A 1 354 ? -1.314 2.381 -18.560 1.00 98.69 354 ARG A CA 1
ATOM 2633 C C . ARG A 1 354 ? -0.381 2.187 -17.373 1.00 98.69 354 ARG A C 1
ATOM 2635 O O . ARG A 1 354 ? -0.157 3.132 -16.625 1.00 98.69 354 ARG A O 1
ATOM 2642 N N . LEU A 1 355 ? 0.119 0.968 -17.181 1.00 98.88 355 LEU A N 1
ATOM 2643 C CA . LEU A 1 355 ? 1.075 0.637 -16.131 1.00 98.88 355 LEU A CA 1
ATOM 2644 C C . LEU A 1 355 ? 2.070 -0.404 -16.641 1.00 98.88 355 LEU A C 1
ATOM 2646 O O . LEU A 1 355 ? 1.667 -1.444 -17.163 1.00 98.88 355 LEU A O 1
ATOM 2650 N N . VAL A 1 356 ? 3.358 -0.155 -16.450 1.00 98.94 356 VAL A N 1
ATOM 2651 C CA . VAL A 1 356 ? 4.412 -1.148 -16.668 1.00 98.94 356 VAL A CA 1
ATOM 2652 C C . VAL A 1 356 ? 5.138 -1.409 -15.357 1.00 98.94 356 VAL A C 1
ATOM 2654 O O . VAL A 1 356 ? 5.431 -0.477 -14.621 1.00 98.94 356 VAL A O 1
ATOM 2657 N N . GLY A 1 357 ? 5.397 -2.672 -15.039 1.00 98.88 357 GLY A N 1
ATOM 2658 C CA . GLY A 1 357 ? 6.178 -3.046 -13.867 1.00 98.88 357 GLY A CA 1
ATOM 2659 C C . GLY A 1 357 ? 7.465 -3.762 -14.241 1.00 98.88 357 GLY A C 1
ATOM 2660 O O . GLY A 1 357 ? 7.476 -4.555 -15.183 1.00 98.88 357 GLY A O 1
ATOM 2661 N N . ILE A 1 358 ? 8.531 -3.515 -13.490 1.00 98.88 358 ILE A N 1
ATOM 2662 C CA . ILE A 1 358 ? 9.829 -4.170 -13.643 1.00 98.88 358 ILE A CA 1
ATOM 2663 C C . ILE A 1 358 ? 10.344 -4.688 -12.300 1.00 98.88 358 ILE A C 1
ATOM 2665 O O . ILE A 1 358 ? 10.077 -4.142 -11.229 1.00 98.88 358 ILE A O 1
ATOM 2669 N N . ASP A 1 359 ? 11.120 -5.759 -12.364 1.00 98.25 359 ASP A N 1
ATOM 2670 C CA . ASP A 1 359 ? 11.669 -6.452 -11.209 1.00 98.25 359 ASP A CA 1
ATOM 2671 C C . ASP A 1 359 ? 13.038 -5.929 -10.745 1.00 98.25 359 ASP A C 1
ATOM 2673 O O . ASP A 1 359 ? 13.927 -6.703 -10.378 1.00 98.25 359 ASP A O 1
ATOM 2677 N N . PHE A 1 360 ? 13.234 -4.607 -10.767 1.00 98.19 360 PHE A N 1
ATOM 2678 C CA . PHE A 1 360 ? 14.468 -3.964 -10.307 1.00 98.19 360 PHE A CA 1
ATOM 2679 C C . PHE A 1 360 ? 14.255 -2.518 -9.821 1.00 98.19 360 PHE A C 1
ATOM 2681 O O . PHE A 1 360 ? 13.150 -2.001 -9.933 1.00 98.19 360 PHE A O 1
ATOM 2688 N N . LEU A 1 361 ? 15.309 -1.891 -9.274 1.00 96.12 361 LEU A N 1
ATOM 2689 C CA . LEU A 1 361 ? 15.338 -0.517 -8.735 1.00 96.12 361 LEU A CA 1
ATOM 2690 C C . LEU A 1 361 ? 15.009 0.593 -9.736 1.00 96.12 361 LEU A C 1
ATOM 2692 O O . LEU A 1 361 ? 14.870 1.729 -9.308 1.00 96.12 361 LEU A O 1
ATOM 2696 N N . THR A 1 362 ? 15.074 0.295 -11.030 1.00 97.75 362 THR A N 1
ATOM 2697 C CA . THR A 1 362 ? 14.787 1.250 -12.094 1.00 97.75 362 THR A CA 1
ATOM 2698 C C . THR A 1 362 ? 14.392 0.502 -13.367 1.00 97.75 362 THR A C 1
ATOM 2700 O O . THR A 1 362 ? 14.942 -0.572 -13.647 1.00 97.75 362 THR A O 1
ATOM 2703 N N . ILE A 1 363 ? 13.464 1.051 -14.153 1.00 98.62 363 ILE A N 1
ATOM 2704 C CA . ILE A 1 363 ? 13.093 0.526 -15.472 1.00 98.62 363 ILE A CA 1
ATOM 2705 C C . ILE A 1 363 ? 14.147 0.805 -16.544 1.00 98.62 363 ILE A C 1
ATOM 2707 O O . ILE A 1 363 ? 14.201 0.088 -17.544 1.00 98.62 363 ILE A O 1
ATOM 2711 N N . ASP A 1 364 ? 15.027 1.785 -16.333 1.00 98.44 364 ASP A N 1
ATOM 2712 C CA . ASP A 1 364 ? 16.107 2.090 -17.267 1.00 98.44 364 ASP A CA 1
ATOM 2713 C C . ASP A 1 364 ? 17.226 1.043 -17.232 1.00 98.44 364 ASP A C 1
ATOM 2715 O O . ASP A 1 364 ? 17.610 0.505 -16.195 1.00 98.44 364 ASP A O 1
ATOM 2719 N N . SER A 1 365 ? 17.796 0.759 -18.402 1.00 96.31 365 SER A N 1
ATOM 2720 C CA . SER A 1 365 ? 18.991 -0.086 -18.528 1.00 96.31 365 SER A CA 1
ATOM 2721 C C . SER A 1 365 ? 20.216 0.528 -17.814 1.00 96.31 365 SER A C 1
ATOM 2723 O O . SER A 1 365 ? 20.327 1.756 -17.774 1.00 96.31 365 SER A O 1
ATOM 2725 N N . PRO A 1 366 ? 21.220 -0.272 -17.394 1.00 94.69 366 PRO A N 1
ATOM 2726 C CA . PRO A 1 366 ? 22.458 0.244 -16.793 1.00 94.69 366 PRO A CA 1
ATOM 2727 C C . PRO A 1 366 ? 23.205 1.265 -17.652 1.00 94.69 366 PRO A C 1
ATOM 2729 O O . PRO A 1 366 ? 23.900 2.132 -17.141 1.00 94.69 366 PRO A O 1
ATOM 2732 N N . THR A 1 367 ? 23.076 1.182 -18.975 1.00 94.12 367 THR A N 1
ATOM 2733 C CA . THR A 1 367 ? 23.704 2.124 -19.911 1.00 94.12 367 THR A CA 1
ATOM 2734 C C . THR A 1 367 ? 22.960 3.456 -20.036 1.00 94.12 367 THR A C 1
ATOM 2736 O O . THR A 1 367 ? 23.420 4.324 -20.775 1.00 94.12 367 THR A O 1
ATOM 2739 N N . ARG A 1 368 ? 21.811 3.607 -19.366 1.00 94.88 368 ARG A N 1
ATOM 2740 C CA . ARG A 1 368 ? 20.902 4.764 -19.443 1.00 94.88 368 ARG A CA 1
ATOM 2741 C C . ARG A 1 368 ? 20.458 5.267 -18.069 1.00 94.88 368 ARG A C 1
ATOM 2743 O O . ARG A 1 368 ? 19.622 6.156 -18.002 1.00 94.88 368 ARG A O 1
ATOM 2750 N N . ASP A 1 369 ? 21.090 4.814 -16.987 1.00 91.88 369 ASP A N 1
ATOM 2751 C CA . ASP A 1 369 ? 20.794 5.217 -15.598 1.00 91.88 369 ASP A CA 1
ATOM 2752 C C . ASP A 1 369 ? 21.262 6.649 -15.238 1.00 91.88 369 ASP A C 1
ATOM 2754 O O . ASP A 1 369 ? 21.387 7.027 -14.076 1.00 91.88 369 ASP A O 1
ATOM 2758 N N . THR A 1 370 ? 21.550 7.443 -16.272 1.00 92.81 370 THR A N 1
ATOM 2759 C CA . THR A 1 370 ? 21.909 8.866 -16.216 1.00 92.81 370 THR A CA 1
ATOM 2760 C C . THR A 1 370 ? 21.216 9.694 -17.299 1.00 92.81 370 THR A C 1
ATOM 2762 O O . THR A 1 370 ? 21.171 10.919 -17.182 1.00 92.81 370 THR A O 1
ATOM 2765 N N . THR A 1 371 ? 20.699 9.057 -18.358 1.00 95.69 371 THR A N 1
ATOM 2766 C CA . THR A 1 371 ? 19.943 9.724 -19.430 1.00 95.69 371 THR A CA 1
ATOM 2767 C C . THR A 1 371 ? 18.440 9.526 -19.280 1.00 95.69 371 THR A C 1
ATOM 2769 O O . THR A 1 371 ? 17.690 10.384 -19.735 1.00 95.69 371 THR A O 1
ATOM 2772 N N . TRP A 1 372 ? 18.018 8.459 -18.590 1.00 97.50 372 TRP A N 1
ATOM 2773 C CA . TRP A 1 372 ? 16.631 8.179 -18.210 1.00 97.50 372 TRP A CA 1
ATOM 2774 C C . TRP A 1 372 ? 15.678 8.070 -19.404 1.00 97.50 372 TRP A C 1
ATOM 2776 O O . TRP A 1 372 ? 14.510 8.449 -19.330 1.00 97.50 372 TRP A O 1
ATOM 2786 N N . ASP A 1 373 ? 16.194 7.582 -20.538 1.00 98.25 373 ASP A N 1
ATOM 2787 C CA . ASP A 1 373 ? 15.480 7.555 -21.819 1.00 98.25 373 ASP A CA 1
ATOM 2788 C C . ASP A 1 373 ? 14.119 6.848 -21.702 1.00 98.25 373 ASP A C 1
ATOM 2790 O O . ASP A 1 373 ? 13.154 7.245 -22.354 1.00 98.25 373 ASP A O 1
ATOM 2794 N N . THR A 1 374 ? 14.038 5.799 -20.880 1.00 98.62 374 THR A N 1
ATOM 2795 C CA . THR A 1 374 ? 12.827 4.992 -20.699 1.00 98.62 374 THR A CA 1
ATOM 2796 C C . THR A 1 374 ? 11.776 5.760 -19.910 1.00 98.62 374 THR A C 1
ATOM 2798 O O . THR A 1 374 ? 10.634 5.877 -20.359 1.00 98.62 374 THR A O 1
ATOM 2801 N N . HIS A 1 375 ? 12.159 6.349 -18.776 1.00 98.62 375 HIS A N 1
ATOM 2802 C CA . HIS A 1 375 ? 11.267 7.209 -17.998 1.00 98.62 375 HIS A CA 1
ATOM 2803 C C . HIS A 1 375 ? 10.772 8.411 -18.807 1.00 98.62 375 HIS A C 1
ATOM 2805 O O . HIS A 1 375 ? 9.579 8.715 -18.795 1.00 98.62 375 HIS A O 1
ATOM 2811 N N . LEU A 1 376 ? 11.659 9.049 -19.577 1.00 98.50 376 LEU A N 1
ATOM 2812 C CA . LEU A 1 376 ? 11.334 10.200 -20.428 1.00 98.50 376 LEU A CA 1
ATOM 2813 C C . LEU A 1 376 ? 10.370 9.863 -21.580 1.00 98.50 376 LEU A C 1
ATOM 2815 O O . LEU A 1 376 ? 9.802 10.774 -22.183 1.00 98.50 376 LEU A O 1
ATOM 2819 N N . ILE A 1 377 ? 10.155 8.580 -21.882 1.00 98.81 377 ILE A N 1
ATOM 2820 C CA . ILE A 1 377 ? 9.102 8.116 -22.796 1.00 98.81 377 ILE A CA 1
ATOM 2821 C C . ILE A 1 377 ? 7.804 7.825 -22.031 1.00 98.81 377 ILE A C 1
ATOM 2823 O O . ILE A 1 377 ? 6.724 8.209 -22.480 1.00 98.81 377 ILE A O 1
ATOM 2827 N N . LEU A 1 378 ? 7.894 7.145 -20.886 1.00 98.81 378 LEU A N 1
ATOM 2828 C CA . LEU A 1 378 ? 6.738 6.614 -20.159 1.00 98.81 378 LEU A CA 1
ATOM 2829 C C . LEU A 1 378 ? 6.004 7.668 -19.317 1.00 98.81 378 LEU A C 1
ATOM 2831 O O . LEU A 1 378 ? 4.779 7.777 -19.416 1.00 98.81 378 LEU A O 1
ATOM 2835 N N . CYS A 1 379 ? 6.726 8.467 -18.525 1.00 98.44 379 CYS A N 1
ATOM 2836 C CA . CYS A 1 379 ? 6.126 9.432 -17.599 1.00 98.44 379 CYS A CA 1
ATOM 2837 C C . CYS A 1 379 ? 5.314 10.522 -18.327 1.00 98.44 379 CYS A C 1
ATOM 2839 O O . CYS A 1 379 ? 4.143 10.696 -17.973 1.00 98.44 379 CYS A O 1
ATOM 2841 N N . PRO A 1 380 ? 5.827 11.190 -19.389 1.00 98.19 380 PRO A N 1
ATOM 2842 C CA . PRO A 1 380 ? 5.037 12.172 -20.146 1.00 98.19 380 PRO A CA 1
ATOM 2843 C C . PRO A 1 380 ? 3.845 11.557 -20.899 1.00 98.19 380 PRO A C 1
ATOM 2845 O O . PRO A 1 380 ? 2.888 12.252 -21.240 1.00 98.19 380 PRO A O 1
ATOM 2848 N N . ALA A 1 381 ? 3.885 10.247 -21.168 1.00 98.50 381 ALA A N 1
ATOM 2849 C CA . ALA A 1 381 ? 2.776 9.495 -21.752 1.00 98.50 381 ALA A CA 1
ATOM 2850 C C . ALA A 1 381 ? 1.745 9.023 -20.705 1.00 98.50 381 ALA A C 1
ATOM 2852 O O . ALA A 1 381 ? 0.794 8.324 -21.059 1.00 98.50 381 ALA A O 1
ATOM 2853 N N . ALA A 1 382 ? 1.911 9.413 -19.434 1.00 97.44 382 ALA A N 1
ATOM 2854 C CA . ALA A 1 382 ? 1.081 9.010 -18.300 1.00 97.44 382 ALA A CA 1
ATOM 2855 C C . ALA A 1 382 ? 1.004 7.484 -18.092 1.00 97.44 382 ALA A C 1
ATOM 2857 O O . ALA A 1 382 ? -0.009 6.967 -17.611 1.00 97.44 382 ALA A O 1
ATOM 2858 N N . VAL A 1 383 ? 2.076 6.762 -18.435 1.00 98.81 383 VAL A N 1
ATOM 2859 C CA . VAL A 1 383 ? 2.240 5.351 -18.074 1.00 98.81 383 VAL A CA 1
ATOM 2860 C C . VAL A 1 383 ? 2.853 5.290 -16.679 1.00 98.81 383 VAL A C 1
ATOM 2862 O O . VAL A 1 383 ? 3.976 5.744 -16.479 1.00 98.81 383 VAL A O 1
ATOM 2865 N N . ALA A 1 384 ? 2.121 4.735 -15.712 1.00 98.81 384 ALA A N 1
ATOM 2866 C CA . ALA A 1 384 ? 2.654 4.511 -14.371 1.00 98.81 384 ALA A CA 1
ATOM 2867 C C . ALA A 1 384 ? 3.735 3.421 -14.404 1.00 98.81 384 ALA A C 1
ATOM 2869 O O . ALA A 1 384 ? 3.588 2.421 -15.115 1.00 98.81 384 ALA A O 1
ATOM 2870 N N . ILE A 1 385 ? 4.794 3.588 -13.619 1.00 98.94 385 ILE A N 1
ATOM 2871 C CA . ILE A 1 385 ? 5.901 2.628 -13.548 1.00 98.94 385 ILE A CA 1
ATOM 2872 C C . ILE A 1 385 ? 5.882 1.999 -12.160 1.00 98.94 385 ILE A C 1
ATOM 2874 O O . ILE A 1 385 ? 5.780 2.713 -11.171 1.00 98.94 385 ILE A O 1
ATOM 2878 N N . VAL A 1 386 ? 5.925 0.671 -12.075 1.00 98.81 386 VAL A N 1
ATOM 2879 C CA . VAL A 1 386 ? 6.061 -0.049 -10.801 1.00 98.81 386 VAL A CA 1
ATOM 2880 C C . VAL A 1 386 ? 7.420 -0.714 -10.759 1.00 98.81 386 VAL A C 1
ATOM 2882 O O . VAL A 1 386 ? 7.734 -1.558 -11.595 1.00 98.81 386 VAL A O 1
ATOM 2885 N N . GLU A 1 387 ? 8.218 -0.373 -9.767 1.00 98.75 387 GLU A N 1
ATOM 2886 C CA . GLU A 1 387 ? 9.585 -0.867 -9.653 1.00 98.75 387 GLU A CA 1
ATOM 2887 C C . GLU A 1 387 ? 9.736 -1.758 -8.422 1.00 98.75 387 GLU A C 1
ATOM 2889 O O . GLU A 1 387 ? 8.898 -1.755 -7.519 1.00 98.75 387 GLU A O 1
ATOM 2894 N N . CYS A 1 388 ? 10.806 -2.552 -8.393 1.00 98.31 388 CYS A N 1
ATOM 2895 C CA . CYS A 1 388 ? 11.075 -3.558 -7.362 1.00 98.31 388 CYS A CA 1
ATOM 2896 C C . CYS A 1 388 ? 9.945 -4.591 -7.178 1.00 98.31 388 CYS A C 1
ATOM 2898 O O . CYS A 1 388 ? 9.626 -4.972 -6.050 1.00 98.31 388 CYS A O 1
ATOM 2900 N N . VAL A 1 389 ? 9.348 -5.061 -8.276 1.00 98.38 389 VAL A N 1
ATOM 2901 C CA . VAL A 1 389 ? 8.358 -6.150 -8.242 1.00 98.38 389 VAL A CA 1
ATOM 2902 C C . VAL A 1 389 ? 9.070 -7.502 -8.131 1.00 98.38 389 VAL A C 1
ATOM 2904 O O . VAL A 1 389 ? 9.875 -7.847 -8.990 1.00 98.38 389 VAL A O 1
ATOM 2907 N N . ASP A 1 390 ? 8.777 -8.307 -7.111 1.00 98.25 390 ASP A N 1
ATOM 2908 C CA . ASP A 1 390 ? 9.358 -9.650 -6.988 1.00 98.25 390 ASP A CA 1
ATOM 2909 C C . ASP A 1 390 ? 8.577 -10.672 -7.825 1.00 98.25 390 ASP A C 1
ATOM 2911 O O . ASP A 1 390 ? 7.504 -11.137 -7.440 1.00 98.25 390 ASP A O 1
ATOM 2915 N N . LEU A 1 391 ? 9.129 -11.036 -8.985 1.00 98.44 391 LEU A N 1
ATOM 2916 C CA . LEU A 1 391 ? 8.499 -11.954 -9.937 1.00 98.44 391 LEU A CA 1
ATOM 2917 C C . LEU A 1 391 ? 9.142 -13.351 -9.949 1.00 98.44 391 LEU A C 1
ATOM 2919 O O . LEU A 1 391 ? 8.842 -14.146 -10.846 1.00 98.44 391 LEU A O 1
ATOM 2923 N N . ARG A 1 392 ? 10.009 -13.693 -8.978 1.00 96.56 392 ARG A N 1
ATOM 2924 C CA . ARG A 1 392 ? 10.736 -14.987 -8.941 1.00 96.56 392 ARG A CA 1
ATOM 2925 C C . ARG A 1 392 ? 9.805 -16.181 -9.124 1.00 96.56 392 ARG A C 1
ATOM 2927 O O . ARG A 1 392 ? 9.987 -16.975 -10.048 1.00 96.56 392 ARG A O 1
ATOM 2934 N N . GLU A 1 393 ? 8.770 -16.226 -8.294 1.00 96.00 393 GLU A N 1
ATOM 2935 C CA . GLU A 1 393 ? 7.821 -17.337 -8.188 1.00 96.00 393 GLU A CA 1
ATOM 2936 C C . GLU A 1 393 ? 6.541 -17.108 -9.013 1.00 96.00 393 GLU A C 1
ATOM 2938 O O . GLU A 1 393 ? 5.525 -17.752 -8.766 1.00 96.00 393 GLU A O 1
ATOM 2943 N N . VAL A 1 394 ? 6.548 -16.156 -9.953 1.00 97.56 394 VAL A N 1
ATOM 2944 C CA . VAL A 1 394 ? 5.387 -15.817 -10.793 1.00 97.56 394 VAL A CA 1
ATOM 2945 C C . VAL A 1 394 ? 5.587 -16.374 -12.201 1.00 97.56 394 VAL A C 1
ATOM 2947 O O . VAL A 1 394 ? 6.586 -16.065 -12.851 1.00 97.56 394 VAL A O 1
ATOM 2950 N N . ASP A 1 395 ? 4.646 -17.175 -12.693 1.00 97.38 395 ASP A N 1
ATOM 2951 C CA . ASP A 1 395 ? 4.659 -17.664 -14.076 1.00 97.38 395 ASP A CA 1
ATOM 2952 C C . ASP A 1 395 ? 4.210 -16.581 -15.075 1.00 97.38 395 ASP A C 1
ATOM 2954 O O . ASP A 1 395 ? 3.491 -15.641 -14.738 1.00 97.38 395 ASP A O 1
ATOM 2958 N N . ALA A 1 396 ? 4.613 -16.709 -16.343 1.00 97.81 396 ALA A N 1
ATOM 2959 C CA . ALA A 1 396 ? 4.052 -15.871 -17.401 1.00 97.81 396 ALA A CA 1
ATOM 2960 C C . ALA A 1 396 ? 2.558 -16.170 -17.590 1.00 97.81 396 ALA A C 1
ATOM 2962 O O . ALA A 1 396 ? 2.132 -17.327 -17.591 1.00 97.81 396 ALA A O 1
ATOM 2963 N N . GLY A 1 397 ? 1.756 -15.131 -17.809 1.00 97.12 397 GLY A N 1
ATOM 2964 C CA . GLY A 1 397 ? 0.311 -15.287 -17.922 1.00 97.12 397 GLY A CA 1
ATOM 2965 C C . GLY A 1 397 ? -0.453 -13.993 -17.705 1.00 97.12 397 GLY A C 1
ATOM 2966 O O . GLY A 1 397 ? 0.127 -12.910 -17.658 1.00 97.12 397 GLY A O 1
ATOM 2967 N N . VAL A 1 398 ? -1.772 -14.123 -17.587 1.00 97.44 398 VAL A N 1
ATOM 2968 C CA . VAL A 1 398 ? -2.680 -13.004 -17.330 1.00 97.44 398 VAL A CA 1
ATOM 2969 C C . VAL A 1 398 ? -3.215 -13.101 -15.903 1.00 97.44 398 VAL A C 1
ATOM 2971 O O . VAL A 1 398 ? -3.707 -14.144 -15.469 1.00 97.44 398 VAL A O 1
ATOM 2974 N N . TYR A 1 399 ? -3.117 -11.991 -15.184 1.00 97.88 399 TYR A N 1
ATOM 2975 C CA . TYR A 1 399 ? -3.435 -11.859 -13.771 1.00 97.88 399 TYR A CA 1
ATOM 2976 C C . TYR A 1 399 ? -4.314 -10.631 -13.543 1.00 97.88 399 TYR A C 1
ATOM 2978 O O . TYR A 1 399 ? -4.327 -9.689 -14.330 1.00 97.88 399 TYR A O 1
ATOM 2986 N N . GLU A 1 400 ? -5.025 -10.610 -12.427 1.00 97.38 400 GLU A N 1
ATOM 2987 C CA . GLU A 1 400 ? -5.423 -9.371 -11.782 1.00 97.38 400 GLU A CA 1
ATOM 2988 C C . GLU A 1 400 ? -4.214 -8.855 -10.997 1.00 97.38 400 GLU A C 1
ATOM 2990 O O . GLU A 1 400 ? -3.728 -9.532 -10.090 1.00 97.38 400 GLU A O 1
ATOM 2995 N N . LEU A 1 401 ? -3.741 -7.660 -11.348 1.00 98.62 401 LEU A N 1
ATOM 2996 C CA . LEU A 1 401 ? -2.821 -6.878 -10.535 1.00 98.62 401 LEU A CA 1
ATOM 2997 C C . LEU A 1 401 ? -3.621 -5.975 -9.599 1.00 98.62 401 LEU A C 1
ATOM 2999 O O . LEU A 1 401 ? -4.532 -5.265 -10.031 1.00 98.62 401 LEU A O 1
ATOM 3003 N N . VAL A 1 402 ? -3.220 -5.956 -8.334 1.00 98.62 402 VAL A N 1
ATOM 3004 C CA . VAL A 1 402 ? -3.566 -4.907 -7.375 1.00 98.62 402 VAL A CA 1
ATOM 3005 C C . VAL A 1 402 ? -2.254 -4.333 -6.863 1.00 98.62 402 VAL A C 1
ATOM 3007 O O . VAL A 1 402 ? -1.515 -5.040 -6.190 1.00 98.62 402 VAL A O 1
ATOM 3010 N N . CYS A 1 403 ? -1.964 -3.073 -7.179 1.00 98.56 403 CYS A N 1
ATOM 3011 C CA . CYS A 1 403 ? -0.777 -2.355 -6.714 1.00 98.56 403 CYS A CA 1
ATOM 3012 C C . CYS A 1 403 ? -1.222 -1.049 -6.055 1.00 98.56 403 CYS A C 1
ATOM 3014 O O . CYS A 1 403 ? -1.805 -0.199 -6.718 1.00 98.56 403 CYS A O 1
ATOM 3016 N N . LEU A 1 404 ? -1.029 -0.896 -4.747 1.00 98.62 404 LEU A N 1
ATOM 3017 C CA . LEU A 1 404 ? -1.616 0.209 -3.984 1.00 98.62 404 LEU A CA 1
ATOM 3018 C C . LEU A 1 404 ? -0.516 1.005 -3.260 1.00 98.62 404 LEU A C 1
ATOM 3020 O O . LEU A 1 404 ? -0.209 0.708 -2.106 1.00 98.62 404 LEU A O 1
ATOM 3024 N N . PRO A 1 405 ? 0.078 2.019 -3.921 1.00 98.38 405 PRO A N 1
ATOM 3025 C CA . PRO A 1 405 ? 1.022 2.938 -3.291 1.00 98.38 405 PRO A CA 1
ATOM 3026 C C . PRO A 1 405 ? 0.317 3.851 -2.285 1.00 98.38 405 PRO A C 1
ATOM 3028 O O . PRO A 1 405 ? -0.839 4.234 -2.488 1.00 98.38 405 PRO A O 1
ATOM 3031 N N . VAL A 1 406 ? 1.013 4.237 -1.216 1.00 98.25 406 VAL A N 1
ATOM 3032 C CA . VAL A 1 406 ? 0.516 5.203 -0.222 1.00 98.25 406 VAL A CA 1
ATOM 3033 C C . VAL A 1 406 ? 0.191 6.538 -0.904 1.00 98.25 406 VAL A C 1
ATOM 3035 O O . VAL A 1 406 ? 0.903 6.994 -1.795 1.00 98.25 406 VAL A O 1
ATOM 3038 N N . LYS A 1 407 ? -0.880 7.213 -0.473 1.00 97.62 407 LYS A N 1
ATOM 3039 C CA . LYS A 1 407 ? -1.304 8.503 -1.046 1.00 97.62 407 LYS A CA 1
ATOM 3040 C C . LYS A 1 407 ? -0.478 9.671 -0.505 1.00 97.62 407 LYS A C 1
ATOM 3042 O O . LYS A 1 407 ? -0.978 10.474 0.281 1.00 97.62 407 LYS A O 1
ATOM 3047 N N . LEU A 1 408 ? 0.787 9.765 -0.900 1.00 98.44 408 LEU A N 1
ATOM 3048 C CA . LEU A 1 408 ? 1.668 10.880 -0.541 1.00 98.44 408 LEU A CA 1
ATOM 3049 C C . LEU A 1 408 ? 1.312 12.115 -1.383 1.00 98.44 408 LEU A C 1
ATOM 3051 O O . LEU A 1 408 ? 1.599 12.157 -2.578 1.00 98.44 408 LEU A O 1
ATOM 3055 N N . ARG A 1 409 ? 0.655 13.111 -0.774 1.00 97.94 409 ARG A N 1
ATOM 3056 C CA . ARG A 1 409 ? 0.079 14.246 -1.508 1.00 97.94 409 ARG A CA 1
ATOM 3057 C C . ARG A 1 409 ? 1.141 15.051 -2.241 1.00 97.94 409 ARG A C 1
ATOM 3059 O O . ARG A 1 409 ? 2.038 15.601 -1.600 1.00 97.94 409 ARG A O 1
ATOM 3066 N N . GLY A 1 410 ? 0.975 15.191 -3.554 1.00 97.25 410 GLY A N 1
ATOM 3067 C CA . GLY A 1 410 ? 1.878 15.971 -4.401 1.00 97.25 410 GLY A CA 1
ATOM 3068 C C . GLY A 1 410 ? 3.271 15.357 -4.559 1.00 97.25 410 GLY A C 1
ATOM 3069 O O . GLY A 1 410 ? 4.174 16.051 -5.010 1.00 97.25 410 GLY A O 1
ATOM 3070 N N . SER A 1 411 ? 3.455 14.096 -4.156 1.00 98.12 411 SER A N 1
ATOM 3071 C CA . SER A 1 411 ? 4.689 13.334 -4.364 1.00 98.12 411 SER A CA 1
ATOM 3072 C C . SER A 1 411 ? 4.691 12.739 -5.770 1.00 98.12 411 SER A C 1
ATOM 3074 O O . SER A 1 411 ? 3.641 12.369 -6.296 1.00 98.12 411 SER A O 1
ATOM 3076 N N . GLU A 1 412 ? 5.862 12.607 -6.376 1.00 98.62 412 GLU A N 1
ATOM 3077 C CA . GLU A 1 412 ? 6.022 11.988 -7.692 1.00 98.62 412 GLU A CA 1
ATOM 3078 C C . GLU A 1 412 ? 5.870 10.468 -7.687 1.00 98.62 412 GLU A C 1
ATOM 3080 O O . GLU A 1 412 ? 5.471 9.877 -8.684 1.00 98.62 412 GLU A O 1
ATOM 3085 N N . ALA A 1 413 ? 6.163 9.858 -6.546 1.00 98.62 413 ALA A N 1
ATOM 3086 C CA . ALA A 1 413 ? 6.111 8.428 -6.340 1.00 98.62 413 ALA A CA 1
ATOM 3087 C C . ALA A 1 413 ? 5.718 8.126 -4.895 1.00 98.62 413 ALA A C 1
ATOM 3089 O O . ALA A 1 413 ? 5.733 9.011 -4.022 1.00 98.62 413 ALA A O 1
ATOM 3090 N N . ALA A 1 414 ? 5.372 6.872 -4.628 1.00 98.62 414 ALA A N 1
ATOM 3091 C CA . ALA A 1 414 ? 5.201 6.387 -3.267 1.00 98.62 414 ALA A CA 1
ATOM 3092 C C . ALA A 1 414 ? 5.425 4.872 -3.154 1.00 98.62 414 ALA A C 1
ATOM 3094 O O . ALA A 1 414 ? 5.049 4.126 -4.066 1.00 98.62 414 ALA A O 1
ATOM 3095 N N . PRO A 1 415 ? 5.956 4.404 -2.006 1.00 98.19 415 PRO A N 1
ATOM 3096 C CA . PRO A 1 415 ? 6.035 2.985 -1.698 1.00 98.19 415 PRO A CA 1
ATOM 3097 C C . PRO A 1 415 ? 4.637 2.404 -1.461 1.00 98.19 415 PRO A C 1
ATOM 3099 O O . PRO A 1 415 ? 3.698 3.118 -1.086 1.00 98.19 415 PRO A O 1
ATOM 3102 N N . GLY A 1 416 ? 4.499 1.094 -1.626 1.00 97.38 416 GLY A N 1
ATOM 3103 C CA . GLY A 1 416 ? 3.255 0.385 -1.351 1.00 97.38 416 GLY A CA 1
ATOM 3104 C C . GLY A 1 416 ? 3.423 -1.124 -1.327 1.00 97.38 416 GLY A C 1
ATOM 3105 O O . GLY A 1 416 ? 4.527 -1.645 -1.190 1.00 97.38 416 GLY A O 1
ATOM 3106 N N . GLY A 1 417 ? 2.297 -1.814 -1.474 1.00 97.88 417 GLY A N 1
ATOM 3107 C CA . GLY A 1 417 ? 2.261 -3.256 -1.684 1.00 97.88 417 GLY A CA 1
ATOM 3108 C C . GLY A 1 417 ? 1.568 -3.604 -2.994 1.00 97.88 417 GLY A C 1
ATOM 3109 O O . GLY A 1 417 ? 0.745 -2.835 -3.510 1.00 97.88 417 GLY A O 1
ATOM 3110 N N . ALA A 1 418 ? 1.878 -4.782 -3.522 1.00 98.50 418 ALA A N 1
ATOM 3111 C CA . ALA A 1 418 ? 1.193 -5.338 -4.673 1.00 98.50 418 ALA A CA 1
ATOM 3112 C C . ALA A 1 418 ? 1.022 -6.854 -4.570 1.00 98.50 418 ALA A C 1
ATOM 3114 O O . ALA A 1 418 ? 1.857 -7.561 -4.012 1.00 98.50 418 ALA A O 1
ATOM 3115 N N . PHE A 1 419 ? -0.050 -7.359 -5.172 1.00 98.56 419 PHE A N 1
ATOM 3116 C CA . PHE A 1 419 ? -0.231 -8.788 -5.382 1.00 98.56 419 PHE A CA 1
ATOM 3117 C C . PHE A 1 419 ? -0.743 -9.088 -6.786 1.00 98.56 419 PHE A C 1
ATOM 3119 O O . PHE A 1 419 ? -1.387 -8.258 -7.437 1.00 98.56 419 PHE A O 1
ATOM 3126 N N . LEU A 1 420 ? -0.497 -10.322 -7.213 1.00 98.44 420 LEU A N 1
ATOM 3127 C CA . LEU A 1 420 ? -1.052 -10.911 -8.419 1.00 98.44 420 LEU A CA 1
ATOM 3128 C C . LEU A 1 420 ? -2.042 -12.007 -8.066 1.00 98.44 420 LEU A C 1
ATOM 3130 O O . LEU A 1 420 ? -1.810 -12.821 -7.176 1.00 98.44 420 LEU A O 1
ATOM 3134 N N . ARG A 1 421 ? -3.156 -12.053 -8.785 1.00 95.69 421 ARG A N 1
ATOM 3135 C CA . ARG A 1 421 ? -4.149 -13.115 -8.657 1.00 95.69 421 ARG A CA 1
ATOM 3136 C C . ARG A 1 421 ? -4.432 -13.702 -10.034 1.00 95.69 421 ARG A C 1
ATOM 3138 O O . ARG A 1 421 ? -4.819 -12.943 -10.919 1.00 95.69 421 ARG A O 1
ATOM 3145 N N . PRO A 1 422 ? -4.250 -15.015 -10.252 1.00 93.50 422 PRO A N 1
ATOM 3146 C CA . PRO A 1 422 ? -4.560 -15.623 -11.539 1.00 93.50 422 PRO A CA 1
ATOM 3147 C C . PRO A 1 422 ? -6.005 -15.328 -11.943 1.00 93.50 422 PRO A C 1
ATOM 3149 O O . PRO A 1 422 ? -6.933 -15.575 -11.165 1.00 93.50 422 PRO A O 1
ATOM 3152 N N . LEU A 1 423 ? -6.206 -14.815 -13.157 1.00 88.44 423 LEU A N 1
ATOM 3153 C CA . LEU A 1 423 ? -7.540 -14.792 -13.744 1.00 88.44 423 LEU A CA 1
ATOM 3154 C C . LEU A 1 423 ? -7.835 -16.196 -14.264 1.00 88.44 423 LEU A C 1
ATOM 3156 O O . LEU A 1 423 ? -6.976 -16.826 -14.882 1.00 88.44 423 LEU A O 1
ATOM 3160 N N . ALA A 1 424 ? -9.037 -16.709 -13.993 1.00 69.81 424 ALA A N 1
ATOM 3161 C CA . ALA A 1 424 ? -9.464 -17.967 -14.591 1.00 69.81 424 ALA A CA 1
ATOM 3162 C C . ALA A 1 424 ? -9.291 -17.852 -16.110 1.00 69.81 424 ALA A C 1
ATOM 3164 O O . ALA A 1 424 ? -9.806 -16.909 -16.717 1.00 69.81 424 ALA A O 1
ATOM 3165 N N . SER A 1 425 ? -8.545 -18.779 -16.715 1.00 55.06 425 SER A N 1
ATOM 3166 C CA . SER A 1 425 ? -8.418 -18.816 -18.165 1.00 55.06 425 SER A CA 1
ATOM 3167 C C . SER A 1 425 ? -9.823 -18.900 -18.757 1.00 55.06 425 SER A C 1
ATOM 3169 O O . SER A 1 425 ? -10.627 -19.742 -18.349 1.00 55.06 425 SER A O 1
ATOM 3171 N N . ALA A 1 426 ? -10.145 -17.996 -19.684 1.00 39.69 426 ALA A N 1
ATOM 3172 C CA . ALA A 1 426 ? -11.346 -18.144 -20.490 1.00 39.69 426 ALA A CA 1
ATOM 3173 C C . ALA A 1 426 ? -11.260 -19.517 -21.177 1.00 39.69 426 ALA A C 1
ATOM 3175 O O . ALA A 1 426 ? -10.347 -19.754 -21.970 1.00 39.69 426 ALA A O 1
ATOM 3176 N N . ALA A 1 427 ? -12.132 -20.434 -20.754 1.00 30.02 427 ALA A N 1
ATOM 3177 C CA . ALA A 1 427 ? -12.192 -21.808 -21.241 1.00 30.02 427 ALA A CA 1
ATOM 3178 C C . ALA A 1 427 ? -12.558 -21.888 -22.727 1.00 30.02 427 ALA A C 1
ATOM 3180 O O . ALA A 1 427 ? -13.342 -21.025 -23.191 1.00 30.02 427 ALA A O 1
#

Sequence (427 aa):
MTAIDISMSVFPGMLHPGRQPESRYMERIADGDPGNVTRWYMGAHTGTHVEAPLHTAAGGASIGALGLDLLVGEARVLDLTAVESEITAADLLAAGLGDEPRVLLRTSNSDGPLRGTEIPEHWVGLAPEAAQLLVDRGVRLVGIDFFTIEAPGRDKTFDAHYVLSAAGITTIEQVDLAGVAAGRYELLCLPVPIIDAEAAPARVVLRPLPSGDLAPAQDVSVPVHDGMLHWGRRPVREVVESLDRGDRCNVTRWDIGSHTGLHVDAGLHFDDGGAPIDELGLDVLIGEARVLDLTAVETEVTAADLLAAGLGDEPRVLLKTRNSATALQETEKPDFWVGLAPDGAQLLVDRGVRLVGIDFLTIDSPTRDTTWDTHLILCPAAVAIVECVDLREVDAGVYELVCLPVKLRGSEAAPGGAFLRPLASAA

InterPro domains:
  IPR007325 Kynurenine formamidase/cyclase-like [PF04199] (4-150)
  IPR007325 Kynurenine formamidase/cyclase-like [PF04199] (219-364)
  IPR007325 Kynurenine formamidase/cyclase-like [PTHR31118] (218-415)
  IPR037175 Kynurenine formamidase superfamily [G3DSA:3.50.30.50] (1-213)
  IPR037175 Kynurenine formamidase superfamily [G3DSA:3.50.30.50] (216-426)
  IPR037175 Kynurenine formamidase superfamily [SSF102198] (2-207)
  IPR037175 Kynurenine formamidase superfamily [SSF102198] (218-420)

Organism: NCBI:txid1097667

Solvent-accessible surface area (backbone atoms only — not comparable to full-atom values): 21251 Å² total; per-residue (Å²): 119,73,73,41,79,25,45,44,63,38,48,72,67,49,56,64,99,63,82,69,40,44,77,43,75,81,35,34,47,96,80,71,39,88,30,40,40,46,35,35,38,35,43,25,80,42,41,12,17,36,37,21,12,26,23,55,19,97,85,33,52,27,35,46,68,62,52,63,82,74,40,38,42,69,27,34,38,32,62,41,54,86,51,79,43,59,42,39,47,67,53,44,52,73,47,61,65,69,69,53,47,19,39,33,48,30,44,52,26,36,75,43,57,57,73,35,56,56,91,66,95,66,51,60,12,40,29,50,65,23,35,45,48,40,54,77,36,57,35,45,31,43,32,30,25,26,93,50,60,40,18,81,86,31,75,81,68,45,58,27,53,43,52,30,13,70,72,59,23,29,38,30,31,25,32,47,42,58,91,61,71,64,46,73,25,26,35,44,46,27,35,37,37,30,57,88,27,29,31,16,35,20,23,35,35,40,28,59,59,73,90,71,88,74,60,73,71,41,80,25,50,42,71,38,51,66,71,42,51,52,80,81,72,55,40,44,82,43,81,77,38,34,52,93,78,70,41,86,29,40,40,45,32,34,45,34,42,21,74,38,49,17,18,35,38,22,12,23,24,54,19,95,87,34,54,28,34,50,71,60,54,63,80,63,36,44,43,61,23,33,38,30,64,40,50,83,58,87,55,52,42,35,42,67,52,45,55,73,48,59,65,77,81,52,45,18,40,33,47,32,43,51,23,33,78,44,51,56,70,37,55,58,84,62,94,62,55,68,12,42,28,56,62,22,44,49,47,40,56,78,65,58,34,36,26,42,32,29,21,26,96,51,58,38,22,67,94,28,77,84,72,38,58,28,49,64,54,32,14,72,68,58,24,29,38,33,28,26,36,49,41,69,94,56,74,66,45,55,25,34,34,42,46,30,43,30,31,35,57,82,24,25,27,14,32,16,24,33,35,40,24,63,51,80,74,86,125

Mean predicted aligned error: 3.58 Å

Nearest PDB structures (foldseek):
  4cog-assembly2_D  TM=9.133E-01  e=9.044E-19  Burkholderia cenocepacia J2315
  8hmo-assembly3_F  TM=9.046E-01  e=1.156E-17  Bacillus smithii
  4cob-assembly1_B  TM=9.011E-01  e=3.427E-18  Pseudomonas aeruginosa PAO1
  8hmo-assembly2_D  TM=9.108E-01  e=4.643E-17  Bacillus smithii
  3krv-assembly1_A  TM=8.736E-01  e=2.922E-17  Geobacillus stearothermophilus

pLDDT: mean 95.86, std 6.21, range [30.02, 98.94]

Foldseek 3Di:
DDKDWQWDFQDFLADAPDDHKDKDWPDDVVVPGQWTWMWIKFWLLTTWKKFWLQFQDVPTDALLRDDCVLQWFKEWEFEQQVPWFEQALVSCVVSPDALDQHYEYDYCCLVPVNRHSYRDQGDYAYDLNNLLSCLVSNHQEYEYQASDNDTPPCVVVCSSSNSQSVSRHMYTYNGRCVPPDTDMWIKRWWFQSEPPHRMHFTTIMTDHHDPDDFFDKAWQWDYADQLFAADDHHKDKDWPADVVVVGSTTMIIIGGILLTTWKKFWLNGRHVPTDAPLPDDQVLQWFKEWEFEAQVPDFEQALVNCVVSPPDLTLEYEYDYCCLVPQNPDSYRDLFDYAHDLNNLVNSLVSNRQEYEYQASDNDGSVCPRVNSSSNSQSVSGRMYIYNGNCPPPDTDMWIKHWTFRNHDPHRMGGIIIITTDDDPPD

Radius of gyration: 21.41 Å; Cα contacts (8 Å, |Δi|>4): 1166; chains: 1; bounding box: 54×45×60 Å

Secondary structure (DSSP, 8-state):
---EE-BPPB-TTSS-SSSPPEEEEEE-GGGT-SS-EEEEEEETTSSSEEE-GGGT-TTPPPGGG--HHHHEEEEEEEE-TT-SSEE-HHHHHHTT--S-SEEEEE-GGGGTGGG-SS--S---EE-HHHHHHHHHTT--EEEESSS-SBPTTTTTT-HHHHHHHHTT-EEEESB--TTPPSEEEEEEEEE--BTT-SEEEEEEEEEPPPSSPPPPPEE-PPPB-TTS--SSS--EEEEEE-GGGT-SS-EEEEEEESSSSSEEE-GGGT-TTSPPGGG--HHHHEEEEEEEE-TT-SSEE-HHHHHHTT--S-SEEEEE-SGGGTGGG-SS--S---EE-HHHHHHHHHTT-SEEEESSS-SB-TTSTTT-TTHHHHTTTT-EEEES---TT--SEEEEEEEEE--BTT-SEEEEEEEEEEPPP--